Protein 2HGO (pdb70)

Radius of gyration: 7.81 Å; Cα contacts (8 Å, |Δi|>4): 44; chains: 1; bounding box: 22×11×13 Å

Solvent-accessible surface area: 2140 Å² total

Secondary structure (DSSP, 8-state):
---S-EEETTTEEE-SSS-EEE-S--

Foldseek 3Di:
DFDCWDDDPQFWIDRRPDDIGGDNDD

Sequence (26 aa):
TCVSCVNFGNGFCGDNCGNSWACSGCTCVSCVNFGNGFCGDNCGNSWACSGCTCVSCVNFGNGFCGDNCGNSWACSGCTCVSCVNFGNGFCGDNCGNSWACSGCTCVSCVNFGNGFCGDNCGNSWACSGCTCVSCVNFGNGFCGDNCGNSWACSGCTCVSCVNFGNGFCGDNCGNSWACSGCTCVSCVNFGNGFCGDNCGNSWACSGCTCVSCVNFGNGFCGDNCGNSWACSGCTCVSCVNFGNGFCGDNCGNSWACSGCTCVSCVNFGNGFCGDNCGNSWACSGCTCVSCVNFGNGFCGDNCGNSWACSGCTCVSCVNFGNGFCGDNCGNSWACSGCTCVSCVNFGNGFCGDNCGNSWACSGCTCVSCVNFGNGFCGDNCGNSWACSGCTCVSCVNFGNGFCGDNCGNSWACSGCTCVSCVNFGNGFCGDNCGNSWACSGCTCVSCVNFGNGFCGDNCGNSWACSGCTCVSCVNFGNGFCGDNCGNSWACSGCTCVSCVNFGNGFCGDNCGNSWACSGC

Organism: Corynespora cassiicola (NCBI:txid59586)

B-factor: mean 33.93, std 16.69, range [0.04, 75.35]

Structure (mmCIF, N/CA/C/O backbone):
data_2HGO
#
_entry.id   2HGO
#
_cell.length_a   1.000
_cell.length_b   1.000
_cell.length_c   1.000
_cell.angle_alpha   90.00
_cell.angle_beta   90.00
_cell.angle_gamma   90.00
#
_symmetry.space_group_name_H-M   'P 1'
#
loop_
_entity.id
_entity.type
_entity.pdbx_description
1 polymer CASSIICOLIN
2 non-polymer 1,5-anhydro-3-O-methyl-D-mannitol
#
loop_
_atom_site.group_PDB
_atom_site.id
_atom_site.type_symbol
_atom_site.label_atom_id
_atom_site.label_alt_id
_atom_site.label_comp_id
_atom_site.label_asym_id
_atom_site.label_entity_id
_atom_site.label_seq_id
_atom_site.pdbx_PDB_ins_code
_atom_site.Cartn_x
_atom_site.Cartn_y
_atom_site.Cartn_z
_atom_site.occupancy
_atom_site.B_iso_or_equiv
_atom_site.auth_seq_id
_atom_site.auth_comp_id
_atom_site.auth_asym_id
_atom_site.auth_atom_id
_atom_site.pdbx_PDB_model_num
ATOM 15 N N . THR A 1 2 ? 11.103 2.699 -3.179 1.00 1.10 2 THR A N 1
ATOM 16 C CA . THR A 1 2 ? 10.674 3.333 -1.937 1.00 11.01 2 THR A CA 1
ATOM 17 C C . THR A 1 2 ? 9.324 2.786 -1.487 1.00 13.04 2 THR A C 1
ATOM 18 O O . THR A 1 2 ? 8.517 2.343 -2.305 1.00 55.12 2 THR A O 1
ATOM 28 N N . CYS A 1 3 ? 9.082 2.822 -0.180 1.00 43.55 3 CYS A N 1
ATOM 29 C CA . CYS A 1 3 ? 7.829 2.332 0.379 1.00 12.11 3 CYS A CA 1
ATOM 30 C C . CYS A 1 3 ? 7.264 3.318 1.397 1.00 5.50 3 CYS A C 1
ATOM 31 O O . CYS A 1 3 ? 8.005 3.898 2.191 1.00 35.40 3 CYS A O 1
ATOM 38 N N . VAL A 1 4 ? 5.947 3.505 1.368 1.00 71.52 4 VAL A N 1
ATOM 39 C CA . VAL A 1 4 ? 5.284 4.422 2.287 1.00 43.15 4 VAL A CA 1
ATOM 40 C C . VAL A 1 4 ? 4.450 3.666 3.315 1.00 61.33 4 VAL A C 1
ATOM 41 O O . VAL A 1 4 ? 4.278 2.451 3.217 1.00 11.20 4 VAL A O 1
ATOM 54 N N . SER A 1 5 ? 3.932 4.394 4.299 1.00 22.13 5 SER A N 1
ATOM 55 C CA . SER A 1 5 ? 3.112 3.793 5.345 1.00 1.04 5 SER A CA 1
ATOM 56 C C . SER A 1 5 ? 1.916 3.060 4.748 1.00 4.05 5 SER A C 1
ATOM 57 O O . SER A 1 5 ? 1.785 1.844 4.893 1.00 75.12 5 SER A O 1
ATOM 65 N N . CYS A 1 6 ? 1.041 3.806 4.079 1.00 72.12 6 CYS A N 1
ATOM 66 C CA . CYS A 1 6 ? -0.145 3.223 3.464 1.00 40.01 6 CYS A CA 1
ATOM 67 C C . CYS A 1 6 ? -0.524 3.962 2.185 1.00 22.13 6 CYS A C 1
ATOM 68 O O . CYS A 1 6 ? -0.606 5.190 2.168 1.00 24.54 6 CYS A O 1
ATOM 75 N N . VAL A 1 7 ? -0.786 3.205 1.125 1.00 63.11 7 VAL A N 1
ATOM 76 C CA . VAL A 1 7 ? -1.192 3.789 -0.147 1.00 72.32 7 VAL A CA 1
ATOM 77 C C . VAL A 1 7 ? -2.606 3.340 -0.490 1.00 20.20 7 VAL A C 1
ATOM 78 O O . VAL A 1 7 ? -2.878 2.144 -0.583 1.00 71.32 7 VAL A O 1
ATOM 91 N N . ASN A 1 8 ? -3.509 4.298 -0.656 1.00 54.34 8 ASN A N 1
ATOM 92 C CA . ASN A 1 8 ? -4.900 3.986 -0.961 1.00 15.33 8 ASN A CA 1
ATOM 93 C C . ASN A 1 8 ? -5.091 3.642 -2.434 1.00 35.54 8 ASN A C 1
ATOM 94 O O . ASN A 1 8 ? -4.412 4.183 -3.308 1.00 13.14 8 ASN A O 1
ATOM 105 N N . PHE A 1 9 ? -6.028 2.736 -2.694 1.00 41.51 9 PHE A N 1
ATOM 106 C CA . PHE A 1 9 ? -6.334 2.302 -4.051 1.00 20.43 9 PHE A CA 1
ATOM 107 C C . PHE A 1 9 ? -7.837 2.095 -4.215 1.00 40.01 9 PHE A C 1
ATOM 108 O O . PHE A 1 9 ? -8.467 1.390 -3.422 1.00 4.35 9 PHE A O 1
ATOM 125 N N . GLY A 1 10 ? -8.405 2.714 -5.244 1.00 21.42 10 GLY A N 1
ATOM 126 C CA . GLY A 1 10 ? -9.829 2.588 -5.491 1.00 35.14 10 GLY A CA 1
ATOM 127 C C . GLY A 1 10 ? -10.671 3.114 -4.343 1.00 21.24 10 GLY A C 1
ATOM 128 O O . GLY A 1 10 ? -11.858 2.805 -4.247 1.00 44.03 10 GLY A O 1
ATOM 132 N N . ASN A 1 11 ? -10.058 3.913 -3.472 1.00 53.34 11 ASN A N 1
ATOM 133 C CA . ASN A 1 11 ? -10.763 4.480 -2.329 1.00 73.34 11 ASN A CA 1
ATOM 134 C C . ASN A 1 11 ? -11.387 3.381 -1.473 1.00 72.44 11 ASN A C 1
ATOM 135 O O . ASN A 1 11 ? -12.557 3.458 -1.100 1.00 3.44 11 ASN A O 1
ATOM 146 N N . GLY A 1 12 ? -10.597 2.357 -1.165 1.00 63.11 12 GLY A N 1
ATOM 147 C CA . GLY A 1 12 ? -11.094 1.258 -0.358 1.00 75.35 12 GLY A CA 1
ATOM 148 C C . GLY A 1 12 ? -9.996 0.310 0.089 1.00 11.33 12 GLY A C 1
ATOM 149 O O . GLY A 1 12 ? -10.029 -0.201 1.210 1.00 24.35 12 GLY A O 1
ATOM 153 N N . PHE A 1 13 ? -9.023 0.069 -0.784 1.00 22.42 13 PHE A N 1
ATOM 154 C CA . PHE A 1 13 ? -7.920 -0.830 -0.463 1.00 63.42 13 PHE A CA 1
ATOM 155 C C . PHE A 1 13 ? -6.635 -0.051 -0.203 1.00 60.14 13 PHE A C 1
ATOM 156 O O . PHE A 1 13 ? -6.469 1.068 -0.684 1.00 71.15 13 PHE A O 1
ATOM 173 N N . CYS A 1 14 ? -5.728 -0.651 0.559 1.00 1.11 14 CYS A N 1
ATOM 174 C CA . CYS A 1 14 ? -4.455 -0.015 0.876 1.00 11.43 14 CYS A CA 1
ATOM 175 C C . CYS A 1 14 ? -3.286 -0.882 0.429 1.00 41.34 14 CYS A C 1
ATOM 176 O O . CYS A 1 14 ? -3.439 -2.081 0.193 1.00 24.12 14 CYS A O 1
ATOM 183 N N . GLY A 1 15 ? -2.117 -0.263 0.321 1.00 1.15 15 GLY A N 1
ATOM 184 C CA . GLY A 1 15 ? -0.929 -0.983 -0.092 1.00 32.53 15 GLY A CA 1
ATOM 185 C C . GLY A 1 15 ? 0.296 -0.562 0.694 1.00 12.32 15 GLY A C 1
ATOM 186 O O . GLY A 1 15 ? 0.388 0.577 1.150 1.00 2.30 15 GLY A O 1
ATOM 190 N N . ASP A 1 16 ? 1.238 -1.483 0.851 1.00 34.12 16 ASP A N 1
ATOM 191 C CA . ASP A 1 16 ? 2.465 -1.203 1.585 1.00 2.15 16 ASP A CA 1
ATOM 192 C C . ASP A 1 16 ? 3.498 -0.524 0.686 1.00 64.55 16 ASP A C 1
ATOM 193 O O . ASP A 1 16 ? 4.537 -0.064 1.159 1.00 71.54 16 ASP A O 1
ATOM 202 N N . ASN A 1 17 ? 3.213 -0.481 -0.615 1.00 43.55 17 ASN A N 1
ATOM 203 C CA . ASN A 1 17 ? 4.122 0.121 -1.586 1.00 4.13 17 ASN A CA 1
ATOM 204 C C . ASN A 1 17 ? 5.307 -0.802 -1.865 1.00 62.53 17 ASN A C 1
ATOM 205 O O . ASN A 1 17 ? 6.236 -0.433 -2.584 1.00 44.02 17 ASN A O 1
ATOM 216 N N . CYS A 1 18 ? 5.270 -2.008 -1.294 1.00 52.05 18 CYS A N 1
ATOM 217 C CA . CYS A 1 18 ? 6.337 -2.980 -1.486 1.00 35.31 18 CYS A CA 1
ATOM 218 C C . CYS A 1 18 ? 5.805 -4.250 -2.154 1.00 31.24 18 CYS A C 1
ATOM 219 O O . CYS A 1 18 ? 6.576 -5.136 -2.521 1.00 3.20 18 CYS A O 1
ATOM 226 N N . GLY A 1 19 ? 4.483 -4.333 -2.310 1.00 43.51 19 GLY A N 1
ATOM 227 C CA . GLY A 1 19 ? 3.881 -5.497 -2.934 1.00 71.44 19 GLY A CA 1
ATOM 228 C C . GLY A 1 19 ? 2.746 -6.094 -2.117 1.00 45.43 19 GLY A C 1
ATOM 229 O O . GLY A 1 19 ? 2.286 -7.199 -2.405 1.00 1.12 19 GLY A O 1
ATOM 233 N N . ASN A 1 20 ? 2.289 -5.369 -1.095 1.00 43.52 20 ASN A N 1
ATOM 234 C CA . ASN A 1 20 ? 1.203 -5.850 -0.246 1.00 32.22 20 ASN A CA 1
ATOM 235 C C . ASN A 1 20 ? -0.079 -5.058 -0.484 1.00 14.03 20 ASN A C 1
ATOM 236 O O . ASN A 1 20 ? -0.041 -3.858 -0.753 1.00 42.52 20 ASN A O 1
ATOM 247 N N . SER A 1 21 ? -1.213 -5.742 -0.369 1.00 14.44 21 SER A N 1
ATOM 248 C CA . SER A 1 21 ? -2.514 -5.114 -0.557 1.00 72.12 21 SER A CA 1
ATOM 249 C C . SER A 1 21 ? -3.519 -5.662 0.450 1.00 40.53 21 SER A C 1
ATOM 250 O O . SER A 1 21 ? -3.527 -6.858 0.742 1.00 72.32 21 SER A O 1
ATOM 258 N N . TRP A 1 22 ? -4.350 -4.782 0.998 1.00 15.45 22 TRP A N 1
ATOM 259 C CA . TRP A 1 22 ? -5.336 -5.189 1.992 1.00 14.42 22 TRP A CA 1
ATOM 260 C C . TRP A 1 22 ? -6.451 -4.154 2.126 1.00 2.04 22 TRP A C 1
ATOM 261 O O . TRP A 1 22 ? -6.224 -2.959 1.943 1.00 31.41 22 TRP A O 1
ATOM 282 N N . ALA A 1 23 ? -7.651 -4.620 2.462 1.00 73.42 23 ALA A N 1
ATOM 283 C CA . ALA A 1 23 ? -8.791 -3.727 2.636 1.00 64.34 23 ALA A CA 1
ATOM 284 C C . ALA A 1 23 ? -8.541 -2.768 3.794 1.00 65.51 23 ALA A C 1
ATOM 285 O O . ALA A 1 23 ? -8.148 -3.188 4.882 1.00 61.31 23 ALA A O 1
ATOM 292 N N . CYS A 1 24 ? -8.751 -1.478 3.554 1.00 53.12 24 CYS A N 1
ATOM 293 C CA . CYS A 1 24 ? -8.524 -0.473 4.585 1.00 53.01 24 CYS A CA 1
ATOM 294 C C . CYS A 1 24 ? -9.597 0.610 4.570 1.00 11.40 24 CYS A C 1
ATOM 295 O O . CYS A 1 24 ? -10.346 0.752 3.603 1.00 34.11 24 CYS A O 1
ATOM 302 N N . SER A 1 25 ? -9.642 1.385 5.647 1.00 44.24 25 SER A N 1
ATOM 303 C CA . SER A 1 25 ? -10.595 2.479 5.770 1.00 0.04 25 SER A CA 1
ATOM 304 C C . SER A 1 25 ? -9.886 3.822 5.595 1.00 23.23 25 SER A C 1
ATOM 305 O O . SER A 1 25 ? -10.518 4.833 5.287 1.00 34.32 25 SER A O 1
ATOM 313 N N . GLY A 1 26 ? -8.567 3.821 5.792 1.00 21.21 26 GLY A N 1
ATOM 314 C CA . GLY A 1 26 ? -7.789 5.038 5.649 1.00 2.40 26 GLY A CA 1
ATOM 315 C C . GLY A 1 26 ? -6.768 5.208 6.759 1.00 33.23 26 GLY A C 1
ATOM 316 O O . GLY A 1 26 ? -7.098 5.691 7.843 1.00 11.53 26 GLY A O 1
ATOM 320 N N . CYS A 1 27 ? -5.524 4.814 6.491 1.00 43.13 27 CYS A N 1
ATOM 321 C CA . CYS A 1 27 ? -4.454 4.930 7.480 1.00 54.33 27 CYS A CA 1
ATOM 322 C C . CYS A 1 27 ? -4.330 6.365 7.983 1.00 12.53 27 CYS A C 1
ATOM 323 O O . CYS A 1 27 ? -3.764 6.560 9.079 1.00 24.32 27 CYS A O 1
ATOM 370 N N . THR A 1 2 ? 11.252 2.642 -3.130 1.00 53.23 2 THR A N 2
ATOM 371 C CA . THR A 1 2 ? 10.834 3.226 -1.860 1.00 25.51 2 THR A CA 2
ATOM 372 C C . THR A 1 2 ? 9.464 2.698 -1.447 1.00 61.12 2 THR A C 2
ATOM 373 O O . THR A 1 2 ? 8.712 2.182 -2.272 1.00 4.04 2 THR A O 2
ATOM 383 N N . CYS A 1 3 ? 9.147 2.834 -0.163 1.00 12.42 3 CYS A N 2
ATOM 384 C CA . CYS A 1 3 ? 7.866 2.371 0.360 1.00 23.21 3 CYS A CA 2
ATOM 385 C C . CYS A 1 3 ? 7.300 3.364 1.372 1.00 0.53 3 CYS A C 2
ATOM 386 O O . CYS A 1 3 ? 8.044 3.982 2.133 1.00 24.30 3 CYS A O 2
ATOM 393 N N . VAL A 1 4 ? 5.978 3.510 1.373 1.00 61.44 4 VAL A N 2
ATOM 394 C CA . VAL A 1 4 ? 5.311 4.427 2.291 1.00 20.22 4 VAL A CA 2
ATOM 395 C C . VAL A 1 4 ? 4.475 3.669 3.316 1.00 34.24 4 VAL A C 2
ATOM 396 O O . VAL A 1 4 ? 4.305 2.454 3.218 1.00 73.14 4 VAL A O 2
ATOM 409 N N . SER A 1 5 ? 3.952 4.396 4.299 1.00 35.20 5 SER A N 2
ATOM 410 C CA . SER A 1 5 ? 3.131 3.795 5.343 1.00 24.10 5 SER A CA 2
ATOM 411 C C . SER A 1 5 ? 1.936 3.059 4.741 1.00 41.12 5 SER A C 2
ATOM 412 O O . SER A 1 5 ? 1.808 1.843 4.888 1.00 63.25 5 SER A O 2
ATOM 420 N N . CYS A 1 6 ? 1.065 3.803 4.068 1.00 34.40 6 CYS A N 2
ATOM 421 C CA . CYS A 1 6 ? -0.117 3.218 3.448 1.00 42.41 6 CYS A CA 2
ATOM 422 C C . CYS A 1 6 ? -0.490 3.955 2.166 1.00 13.05 6 CYS A C 2
ATOM 423 O O . CYS A 1 6 ? -0.526 5.185 2.133 1.00 72.33 6 CYS A O 2
ATOM 430 N N . VAL A 1 7 ? -0.799 3.196 1.121 1.00 23.11 7 VAL A N 2
ATOM 431 C CA . VAL A 1 7 ? -1.205 3.778 -0.152 1.00 15.43 7 VAL A CA 2
ATOM 432 C C . VAL A 1 7 ? -2.619 3.327 -0.494 1.00 54.41 7 VAL A C 2
ATOM 433 O O . VAL A 1 7 ? -2.890 2.131 -0.587 1.00 11.30 7 VAL A O 2
ATOM 446 N N . ASN A 1 8 ? -3.522 4.285 -0.662 1.00 43.41 8 ASN A N 2
ATOM 447 C CA . ASN A 1 8 ? -4.912 3.972 -0.969 1.00 41.43 8 ASN A CA 2
ATOM 448 C C . ASN A 1 8 ? -5.101 3.619 -2.440 1.00 23.11 8 ASN A C 2
ATOM 449 O O . ASN A 1 8 ? -4.414 4.145 -3.315 1.00 32.41 8 ASN A O 2
ATOM 460 N N . PHE A 1 9 ? -6.048 2.721 -2.696 1.00 11.32 9 PHE A N 2
ATOM 461 C CA . PHE A 1 9 ? -6.354 2.281 -4.050 1.00 14.10 9 PHE A CA 2
ATOM 462 C C . PHE A 1 9 ? -7.857 2.080 -4.215 1.00 32.13 9 PHE A C 2
ATOM 463 O O . PHE A 1 9 ? -8.490 1.375 -3.424 1.00 51.25 9 PHE A O 2
ATOM 480 N N . GLY A 1 10 ? -8.423 2.704 -5.242 1.00 71.13 10 GLY A N 2
ATOM 481 C CA . GLY A 1 10 ? -9.847 2.585 -5.490 1.00 11.23 10 GLY A CA 2
ATOM 482 C C . GLY A 1 10 ? -10.687 3.110 -4.340 1.00 44.34 10 GLY A C 2
ATOM 483 O O . GLY A 1 10 ? -11.875 2.804 -4.243 1.00 73.22 10 GLY A O 2
ATOM 487 N N . ASN A 1 11 ? -10.070 3.904 -3.467 1.00 33.12 11 ASN A N 2
ATOM 488 C CA . ASN A 1 11 ? -10.773 4.471 -2.321 1.00 55.05 11 ASN A CA 2
ATOM 489 C C . ASN A 1 11 ? -11.397 3.371 -1.466 1.00 42.12 11 ASN A C 2
ATOM 490 O O . ASN A 1 11 ? -12.567 3.451 -1.089 1.00 14.22 11 ASN A O 2
ATOM 501 N N . GLY A 1 12 ? -10.611 2.343 -1.165 1.00 12.21 12 GLY A N 2
ATOM 502 C CA . GLY A 1 12 ? -11.107 1.244 -0.358 1.00 2.11 12 GLY A CA 2
ATOM 503 C C . GLY A 1 12 ? -10.010 0.299 0.091 1.00 61.54 12 GLY A C 2
ATOM 504 O O . GLY A 1 12 ? -10.043 -0.210 1.212 1.00 33.42 12 GLY A O 2
ATOM 508 N N . PHE A 1 13 ? -9.037 0.055 -0.783 1.00 23.51 13 PHE A N 2
ATOM 509 C CA . PHE A 1 13 ? -7.934 -0.842 -0.459 1.00 40.01 13 PHE A CA 2
ATOM 510 C C . PHE A 1 13 ? -6.650 -0.062 -0.202 1.00 32.54 13 PHE A C 2
ATOM 511 O O . PHE A 1 13 ? -6.485 1.056 -0.686 1.00 55.42 13 PHE A O 2
ATOM 528 N N . CYS A 1 14 ? -5.741 -0.660 0.560 1.00 4.13 14 CYS A N 2
ATOM 529 C CA . CYS A 1 14 ? -4.469 -0.022 0.876 1.00 3.10 14 CYS A CA 2
ATOM 530 C C . CYS A 1 14 ? -3.299 -0.889 0.429 1.00 3.21 14 CYS A C 2
ATOM 531 O O . CYS A 1 14 ? -3.452 -2.088 0.190 1.00 55.42 14 CYS A O 2
ATOM 538 N N . GLY A 1 15 ? -2.129 -0.271 0.326 1.00 51.11 15 GLY A N 2
ATOM 539 C CA . GLY A 1 15 ? -0.941 -0.989 -0.085 1.00 20.42 15 GLY A CA 2
ATOM 540 C C . GLY A 1 15 ? 0.283 -0.560 0.696 1.00 41.42 15 GLY A C 2
ATOM 541 O O . GLY A 1 15 ? 0.374 0.583 1.145 1.00 1.14 15 GLY A O 2
ATOM 545 N N . ASP A 1 16 ? 1.228 -1.477 0.860 1.00 74.22 16 ASP A N 2
ATOM 546 C CA . ASP A 1 16 ? 2.454 -1.188 1.590 1.00 13.24 16 ASP A CA 2
ATOM 547 C C . ASP A 1 16 ? 3.478 -0.498 0.691 1.00 32.25 16 ASP A C 2
ATOM 548 O O . ASP A 1 16 ? 4.516 -0.032 1.161 1.00 14.03 16 ASP A O 2
ATOM 557 N N . ASN A 1 17 ? 3.187 -0.451 -0.609 1.00 74.24 17 ASN A N 2
ATOM 558 C CA . ASN A 1 17 ? 4.086 0.163 -1.581 1.00 71.33 17 ASN A CA 2
ATOM 559 C C . ASN A 1 17 ? 5.270 -0.756 -1.884 1.00 25.43 17 ASN A C 2
ATOM 560 O O . ASN A 1 17 ? 6.183 -0.381 -2.617 1.00 21.32 17 ASN A O 2
ATOM 571 N N . CYS A 1 18 ? 5.246 -1.964 -1.318 1.00 53.52 18 CYS A N 2
ATOM 572 C CA . CYS A 1 18 ? 6.313 -2.931 -1.533 1.00 60.22 18 CYS A CA 2
ATOM 573 C C . CYS A 1 18 ? 5.776 -4.196 -2.205 1.00 53.44 18 CYS A C 2
ATOM 574 O O . CYS A 1 18 ? 6.547 -5.069 -2.605 1.00 22.23 18 CYS A O 2
ATOM 581 N N . GLY A 1 19 ? 4.452 -4.289 -2.332 1.00 4.30 19 GLY A N 2
ATOM 582 C CA . GLY A 1 19 ? 3.846 -5.450 -2.958 1.00 14.41 19 GLY A CA 2
ATOM 583 C C . GLY A 1 19 ? 2.709 -6.047 -2.143 1.00 44.44 19 GLY A C 2
ATOM 584 O O . GLY A 1 19 ? 2.215 -7.128 -2.463 1.00 64.13 19 GLY A O 2
ATOM 588 N N . ASN A 1 20 ? 2.290 -5.350 -1.087 1.00 11.22 20 ASN A N 2
ATOM 589 C CA . ASN A 1 20 ? 1.205 -5.835 -0.237 1.00 24.23 20 ASN A CA 2
ATOM 590 C C . ASN A 1 20 ? -0.078 -5.046 -0.472 1.00 63.44 20 ASN A C 2
ATOM 591 O O . ASN A 1 20 ? -0.044 -3.847 -0.746 1.00 12.02 20 ASN A O 2
ATOM 602 N N . SER A 1 21 ? -1.211 -5.732 -0.354 1.00 24.44 21 SER A N 2
ATOM 603 C CA . SER A 1 21 ? -2.515 -5.108 -0.541 1.00 54.21 21 SER A CA 2
ATOM 604 C C . SER A 1 21 ? -3.515 -5.657 0.469 1.00 64.42 21 SER A C 2
ATOM 605 O O . SER A 1 21 ? -3.513 -6.852 0.771 1.00 21.33 21 SER A O 2
ATOM 613 N N . TRP A 1 22 ? -4.357 -4.781 1.008 1.00 42.14 22 TRP A N 2
ATOM 614 C CA . TRP A 1 22 ? -5.342 -5.190 2.003 1.00 35.11 22 TRP A CA 2
ATOM 615 C C . TRP A 1 22 ? -6.459 -4.157 2.136 1.00 33.10 22 TRP A C 2
ATOM 616 O O . TRP A 1 22 ? -6.236 -2.962 1.953 1.00 14.30 22 TRP A O 2
ATOM 637 N N . ALA A 1 23 ? -7.658 -4.626 2.472 1.00 40.02 23 ALA A N 2
ATOM 638 C CA . ALA A 1 23 ? -8.800 -3.736 2.646 1.00 23.14 23 ALA A CA 2
ATOM 639 C C . ALA A 1 23 ? -8.551 -2.774 3.801 1.00 40.23 23 ALA A C 2
ATOM 640 O O . ALA A 1 23 ? -8.159 -3.191 4.891 1.00 65.51 23 ALA A O 2
ATOM 647 N N . CYS A 1 24 ? -8.761 -1.485 3.558 1.00 64.21 24 CYS A N 2
ATOM 648 C CA . CYS A 1 24 ? -8.534 -0.477 4.588 1.00 61.44 24 CYS A CA 2
ATOM 649 C C . CYS A 1 24 ? -9.607 0.606 4.571 1.00 34.33 24 CYS A C 2
ATOM 650 O O . CYS A 1 24 ? -10.355 0.745 3.602 1.00 41.03 24 CYS A O 2
ATOM 657 N N . SER A 1 25 ? -9.653 1.382 5.646 1.00 3.20 25 SER A N 2
ATOM 658 C CA . SER A 1 25 ? -10.605 2.478 5.767 1.00 51.03 25 SER A CA 2
ATOM 659 C C . SER A 1 25 ? -9.895 3.820 5.591 1.00 31.20 25 SER A C 2
ATOM 660 O O . SER A 1 25 ? -10.527 4.834 5.296 1.00 32.43 25 SER A O 2
ATOM 668 N N . GLY A 1 26 ? -8.574 3.814 5.771 1.00 62.31 26 GLY A N 2
ATOM 669 C CA . GLY A 1 26 ? -7.794 5.030 5.627 1.00 44.12 26 GLY A CA 2
ATOM 670 C C . GLY A 1 26 ? -6.771 5.199 6.735 1.00 51.05 26 GLY A C 2
ATOM 671 O O . GLY A 1 26 ? -7.096 5.685 7.818 1.00 63.42 26 GLY A O 2
ATOM 675 N N . CYS A 1 27 ? -5.529 4.799 6.464 1.00 54.23 27 CYS A N 2
ATOM 676 C CA . CYS A 1 27 ? -4.455 4.914 7.450 1.00 55.33 27 CYS A CA 2
ATOM 677 C C . CYS A 1 27 ? -4.331 6.348 7.957 1.00 41.14 27 CYS A C 2
ATOM 678 O O . CYS A 1 27 ? -4.972 7.242 7.365 1.00 33.40 27 CYS A O 2
ATOM 725 N N . THR A 1 2 ? 11.183 2.767 -2.994 1.00 3.01 2 THR A N 3
ATOM 726 C CA . THR A 1 2 ? 10.730 3.464 -1.797 1.00 41.33 2 THR A CA 3
ATOM 727 C C . THR A 1 2 ? 9.326 3.016 -1.405 1.00 51.33 2 THR A C 3
ATOM 728 O O . THR A 1 2 ? 8.432 2.934 -2.247 1.00 3.50 2 THR A O 3
ATOM 738 N N . CYS A 1 3 ? 9.140 2.726 -0.120 1.00 33.22 3 CYS A N 3
ATOM 739 C CA . CYS A 1 3 ? 7.843 2.287 0.383 1.00 73.44 3 CYS A CA 3
ATOM 740 C C . CYS A 1 3 ? 7.275 3.295 1.377 1.00 22.34 3 CYS A C 3
ATOM 741 O O . CYS A 1 3 ? 8.016 3.915 2.139 1.00 14.34 3 CYS A O 3
ATOM 748 N N . VAL A 1 4 ? 5.955 3.457 1.362 1.00 5.35 4 VAL A N 3
ATOM 749 C CA . VAL A 1 4 ? 5.287 4.391 2.261 1.00 72.51 4 VAL A CA 3
ATOM 750 C C . VAL A 1 4 ? 4.448 3.653 3.300 1.00 41.32 4 VAL A C 3
ATOM 751 O O . VAL A 1 4 ? 4.277 2.436 3.224 1.00 12.22 4 VAL A O 3
ATOM 764 N N . SER A 1 5 ? 3.926 4.400 4.267 1.00 1.02 5 SER A N 3
ATOM 765 C CA . SER A 1 5 ? 3.102 3.819 5.322 1.00 53.24 5 SER A CA 3
ATOM 766 C C . SER A 1 5 ? 1.903 3.080 4.735 1.00 41.31 5 SER A C 3
ATOM 767 O O . SER A 1 5 ? 1.768 1.868 4.901 1.00 74.35 5 SER A O 3
ATOM 775 N N . CYS A 1 6 ? 1.035 3.816 4.049 1.00 41.31 6 CYS A N 3
ATOM 776 C CA . CYS A 1 6 ? -0.152 3.227 3.441 1.00 41.34 6 CYS A CA 3
ATOM 777 C C . CYS A 1 6 ? -0.545 3.967 2.167 1.00 32.23 6 CYS A C 3
ATOM 778 O O . CYS A 1 6 ? -0.649 5.194 2.157 1.00 11.01 6 CYS A O 3
ATOM 785 N N . VAL A 1 7 ? -0.791 3.213 1.101 1.00 42.51 7 VAL A N 3
ATOM 786 C CA . VAL A 1 7 ? -1.207 3.799 -0.167 1.00 43.03 7 VAL A CA 3
ATOM 787 C C . VAL A 1 7 ? -2.617 3.340 -0.508 1.00 2.31 7 VAL A C 3
ATOM 788 O O . VAL A 1 7 ? -2.880 2.142 -0.608 1.00 24.53 7 VAL A O 3
ATOM 801 N N . ASN A 1 8 ? -3.528 4.292 -0.668 1.00 20.33 8 ASN A N 3
ATOM 802 C CA . ASN A 1 8 ? -4.917 3.971 -0.974 1.00 3.41 8 ASN A CA 3
ATOM 803 C C . ASN A 1 8 ? -5.106 3.629 -2.448 1.00 41.43 8 ASN A C 3
ATOM 804 O O . ASN A 1 8 ? -4.433 4.176 -3.320 1.00 23.41 8 ASN A O 3
ATOM 815 N N . PHE A 1 9 ? -6.036 2.717 -2.708 1.00 74.44 9 PHE A N 3
ATOM 816 C CA . PHE A 1 9 ? -6.341 2.284 -4.066 1.00 73.24 9 PHE A CA 3
ATOM 817 C C . PHE A 1 9 ? -7.842 2.069 -4.229 1.00 43.23 9 PHE A C 3
ATOM 818 O O . PHE A 1 9 ? -8.468 1.362 -3.435 1.00 52.01 9 PHE A O 3
ATOM 835 N N . GLY A 1 10 ? -8.414 2.682 -5.259 1.00 64.24 10 GLY A N 3
ATOM 836 C CA . GLY A 1 10 ? -9.837 2.549 -5.506 1.00 24.33 10 GLY A CA 3
ATOM 837 C C . GLY A 1 10 ? -10.682 3.088 -4.366 1.00 51.41 10 GLY A C 3
ATOM 838 O O . GLY A 1 10 ? -11.871 2.786 -4.272 1.00 74.32 10 GLY A O 3
ATOM 842 N N . ASN A 1 11 ? -10.068 3.888 -3.497 1.00 14.21 11 ASN A N 3
ATOM 843 C CA . ASN A 1 11 ? -10.775 4.468 -2.360 1.00 71.32 11 ASN A CA 3
ATOM 844 C C . ASN A 1 11 ? -11.391 3.376 -1.490 1.00 61.34 11 ASN A C 3
ATOM 845 O O . ASN A 1 11 ? -12.570 3.439 -1.139 1.00 52.31 11 ASN A O 3
ATOM 856 N N . GLY A 1 12 ? -10.587 2.375 -1.147 1.00 12.12 12 GLY A N 3
ATOM 857 C CA . GLY A 1 12 ? -11.078 1.285 -0.322 1.00 42.15 12 GLY A CA 3
ATOM 858 C C . GLY A 1 12 ? -9.979 0.333 0.113 1.00 60.51 12 GLY A C 3
ATOM 859 O O . GLY A 1 12 ? -10.012 -0.191 1.228 1.00 71.53 12 GLY A O 3
ATOM 863 N N . PHE A 1 13 ? -9.008 0.099 -0.764 1.00 75.52 13 PHE A N 3
ATOM 864 C CA . PHE A 1 13 ? -7.906 -0.806 -0.454 1.00 33.12 13 PHE A CA 3
ATOM 865 C C . PHE A 1 13 ? -6.620 -0.032 -0.187 1.00 71.42 13 PHE A C 3
ATOM 866 O O . PHE A 1 13 ? -6.452 1.092 -0.656 1.00 21.51 13 PHE A O 3
ATOM 883 N N . CYS A 1 14 ? -5.712 -0.643 0.566 1.00 55.32 14 CYS A N 3
ATOM 884 C CA . CYS A 1 14 ? -4.437 -0.014 0.890 1.00 32.14 14 CYS A CA 3
ATOM 885 C C . CYS A 1 14 ? -3.270 -0.879 0.433 1.00 53.03 14 CYS A C 3
ATOM 886 O O . CYS A 1 14 ? -3.422 -2.082 0.209 1.00 42.01 14 CYS A O 3
ATOM 893 N N . GLY A 1 15 ? -2.105 -0.257 0.304 1.00 45.22 15 GLY A N 3
ATOM 894 C CA . GLY A 1 15 ? -0.920 -0.975 -0.119 1.00 4.01 15 GLY A CA 3
ATOM 895 C C . GLY A 1 15 ? 0.309 -0.558 0.663 1.00 61.12 15 GLY A C 3
ATOM 896 O O . GLY A 1 15 ? 0.411 0.584 1.111 1.00 71.13 15 GLY A O 3
ATOM 900 N N . ASP A 1 16 ? 1.244 -1.484 0.826 1.00 40.41 16 ASP A N 3
ATOM 901 C CA . ASP A 1 16 ? 2.474 -1.210 1.558 1.00 25.53 16 ASP A CA 3
ATOM 902 C C . ASP A 1 16 ? 3.508 -0.536 0.657 1.00 33.15 16 ASP A C 3
ATOM 903 O O . ASP A 1 16 ? 4.550 -0.079 1.128 1.00 51.41 16 ASP A O 3
ATOM 912 N N . ASN A 1 17 ? 3.221 -0.495 -0.645 1.00 72.14 17 ASN A N 3
ATOM 913 C CA . ASN A 1 17 ? 4.132 0.101 -1.617 1.00 14.23 17 ASN A CA 3
ATOM 914 C C . ASN A 1 17 ? 5.308 -0.832 -1.904 1.00 60.33 17 ASN A C 3
ATOM 915 O O . ASN A 1 17 ? 6.231 -0.474 -2.634 1.00 5.10 17 ASN A O 3
ATOM 926 N N . CYS A 1 18 ? 5.268 -2.034 -1.326 1.00 22.31 18 CYS A N 3
ATOM 927 C CA . CYS A 1 18 ? 6.326 -3.014 -1.522 1.00 22.22 18 CYS A CA 3
ATOM 928 C C . CYS A 1 18 ? 5.782 -4.275 -2.198 1.00 40.21 18 CYS A C 3
ATOM 929 O O . CYS A 1 18 ? 6.547 -5.158 -2.586 1.00 11.22 18 CYS A O 3
ATOM 936 N N . GLY A 1 19 ? 4.458 -4.353 -2.335 1.00 5.44 19 GLY A N 3
ATOM 937 C CA . GLY A 1 19 ? 3.844 -5.509 -2.964 1.00 64.24 19 GLY A CA 3
ATOM 938 C C . GLY A 1 19 ? 2.710 -6.103 -2.142 1.00 13.55 19 GLY A C 3
ATOM 939 O O . GLY A 1 19 ? 2.240 -7.202 -2.436 1.00 24.15 19 GLY A O 3
ATOM 943 N N . ASN A 1 20 ? 2.268 -5.383 -1.112 1.00 0.31 20 ASN A N 3
ATOM 944 C CA . ASN A 1 20 ? 1.185 -5.862 -0.258 1.00 13.22 20 ASN A CA 3
ATOM 945 C C . ASN A 1 20 ? -0.096 -5.067 -0.489 1.00 11.33 20 ASN A C 3
ATOM 946 O O . ASN A 1 20 ? -0.057 -3.869 -0.765 1.00 14.50 20 ASN A O 3
ATOM 957 N N . SER A 1 21 ? -1.230 -5.747 -0.364 1.00 13.33 21 SER A N 3
ATOM 958 C CA . SER A 1 21 ? -2.531 -5.114 -0.547 1.00 25.24 21 SER A CA 3
ATOM 959 C C . SER A 1 21 ? -3.531 -5.655 0.471 1.00 15.52 21 SER A C 3
ATOM 960 O O . SER A 1 21 ? -3.537 -6.849 0.772 1.00 0.21 21 SER A O 3
ATOM 968 N N . TRP A 1 22 ? -4.359 -4.770 1.015 1.00 60.33 22 TRP A N 3
ATOM 969 C CA . TRP A 1 22 ? -5.343 -5.170 2.016 1.00 73.13 22 TRP A CA 3
ATOM 970 C C . TRP A 1 22 ? -6.457 -4.137 2.146 1.00 35.33 22 TRP A C 3
ATOM 971 O O . TRP A 1 22 ? -6.234 -2.943 1.951 1.00 73.14 22 TRP A O 3
ATOM 992 N N . ALA A 1 23 ? -7.655 -4.602 2.491 1.00 52.31 23 ALA A N 3
ATOM 993 C CA . ALA A 1 23 ? -8.797 -3.710 2.664 1.00 12.14 23 ALA A CA 3
ATOM 994 C C . ALA A 1 23 ? -8.548 -2.753 3.824 1.00 74.23 23 ALA A C 3
ATOM 995 O O . ALA A 1 23 ? -8.165 -3.176 4.914 1.00 2.13 23 ALA A O 3
ATOM 1002 N N . CYS A 1 24 ? -8.750 -1.462 3.583 1.00 0.44 24 CYS A N 3
ATOM 1003 C CA . CYS A 1 24 ? -8.523 -0.459 4.616 1.00 5.25 24 CYS A CA 3
ATOM 1004 C C . CYS A 1 24 ? -9.591 0.630 4.595 1.00 24.24 24 CYS A C 3
ATOM 1005 O O . CYS A 1 24 ? -10.332 0.775 3.624 1.00 53.01 24 CYS A O 3
ATOM 1012 N N . SER A 1 25 ? -9.639 1.405 5.672 1.00 55.54 25 SER A N 3
ATOM 1013 C CA . SER A 1 25 ? -10.587 2.504 5.789 1.00 3.25 25 SER A CA 3
ATOM 1014 C C . SER A 1 25 ? -9.845 3.836 5.903 1.00 51.51 25 SER A C 3
ATOM 1015 O O . SER A 1 25 ? -10.419 4.844 6.314 1.00 14.40 25 SER A O 3
ATOM 1023 N N . GLY A 1 26 ? -8.564 3.830 5.532 1.00 42.52 26 GLY A N 3
ATOM 1024 C CA . GLY A 1 26 ? -7.762 5.037 5.599 1.00 13.51 26 GLY A CA 3
ATOM 1025 C C . GLY A 1 26 ? -6.808 5.039 6.780 1.00 4.34 26 GLY A C 3
ATOM 1026 O O . GLY A 1 26 ? -7.199 5.369 7.899 1.00 22.41 26 GLY A O 3
ATOM 1030 N N . CYS A 1 27 ? -5.551 4.671 6.532 1.00 71.11 27 CYS A N 3
ATOM 1031 C CA . CYS A 1 27 ? -4.541 4.635 7.588 1.00 42.12 27 CYS A CA 3
ATOM 1032 C C . CYS A 1 27 ? -4.447 5.983 8.297 1.00 33.23 27 CYS A C 3
ATOM 1033 O O . CYS A 1 27 ? -4.460 7.020 7.602 1.00 32.12 27 CYS A O 3
ATOM 1080 N N . THR A 1 2 ? 10.960 2.893 -3.248 1.00 33.54 2 THR A N 4
ATOM 1081 C CA . THR A 1 2 ? 10.653 3.357 -1.900 1.00 1.51 2 THR A CA 4
ATOM 1082 C C . THR A 1 2 ? 9.363 2.725 -1.389 1.00 12.31 2 THR A C 4
ATOM 1083 O O . THR A 1 2 ? 8.559 2.212 -2.168 1.00 55.44 2 THR A O 4
ATOM 1093 N N . CYS A 1 3 ? 9.170 2.766 -0.075 1.00 14.25 3 CYS A N 4
ATOM 1094 C CA . CYS A 1 3 ? 7.976 2.199 0.541 1.00 62.24 3 CYS A CA 4
ATOM 1095 C C . CYS A 1 3 ? 7.355 3.179 1.533 1.00 0.35 3 CYS A C 4
ATOM 1096 O O . CYS A 1 3 ? 8.035 3.689 2.423 1.00 45.24 3 CYS A O 4
ATOM 1103 N N . VAL A 1 4 ? 6.062 3.440 1.370 1.00 51.12 4 VAL A N 4
ATOM 1104 C CA . VAL A 1 4 ? 5.351 4.362 2.249 1.00 52.53 4 VAL A CA 4
ATOM 1105 C C . VAL A 1 4 ? 4.522 3.612 3.287 1.00 11.02 4 VAL A C 4
ATOM 1106 O O . VAL A 1 4 ? 4.391 2.389 3.226 1.00 42.12 4 VAL A O 4
ATOM 1119 N N . SER A 1 5 ? 3.964 4.354 4.237 1.00 73.15 5 SER A N 4
ATOM 1120 C CA . SER A 1 5 ? 3.145 3.763 5.289 1.00 63.12 5 SER A CA 4
ATOM 1121 C C . SER A 1 5 ? 1.930 3.052 4.703 1.00 62.42 5 SER A C 4
ATOM 1122 O O . SER A 1 5 ? 1.772 1.841 4.861 1.00 23.35 5 SER A O 4
ATOM 1130 N N . CYS A 1 6 ? 1.072 3.810 4.028 1.00 61.33 6 CYS A N 4
ATOM 1131 C CA . CYS A 1 6 ? -0.130 3.249 3.422 1.00 11.43 6 CYS A CA 4
ATOM 1132 C C . CYS A 1 6 ? -0.525 4.013 2.163 1.00 41.33 6 CYS A C 4
ATOM 1133 O O . CYS A 1 6 ? -0.562 5.243 2.158 1.00 41.11 6 CYS A O 4
ATOM 1140 N N . VAL A 1 7 ? -0.847 3.276 1.107 1.00 31.20 7 VAL A N 4
ATOM 1141 C CA . VAL A 1 7 ? -1.274 3.884 -0.147 1.00 5.31 7 VAL A CA 4
ATOM 1142 C C . VAL A 1 7 ? -2.679 3.412 -0.497 1.00 40.04 7 VAL A C 4
ATOM 1143 O O . VAL A 1 7 ? -2.926 2.215 -0.624 1.00 3.05 7 VAL A O 4
ATOM 1156 N N . ASN A 1 8 ? -3.603 4.355 -0.633 1.00 74.42 8 ASN A N 4
ATOM 1157 C CA . ASN A 1 8 ? -4.987 4.020 -0.945 1.00 21.42 8 ASN A CA 4
ATOM 1158 C C . ASN A 1 8 ? -5.167 3.678 -2.419 1.00 74.44 8 ASN A C 4
ATOM 1159 O O . ASN A 1 8 ? -4.499 4.238 -3.288 1.00 21.21 8 ASN A O 4
ATOM 1170 N N . PHE A 1 9 ? -6.082 2.752 -2.685 1.00 22.43 9 PHE A N 4
ATOM 1171 C CA . PHE A 1 9 ? -6.376 2.317 -4.043 1.00 14.11 9 PHE A CA 4
ATOM 1172 C C . PHE A 1 9 ? -7.874 2.096 -4.215 1.00 23.35 9 PHE A C 4
ATOM 1173 O O . PHE A 1 9 ? -8.503 1.391 -3.421 1.00 33.20 9 PHE A O 4
ATOM 1190 N N . GLY A 1 10 ? -8.442 2.703 -5.251 1.00 53.24 10 GLY A N 4
ATOM 1191 C CA . GLY A 1 10 ? -9.864 2.564 -5.505 1.00 62.22 10 GLY A CA 4
ATOM 1192 C C . GLY A 1 10 ? -10.715 3.097 -4.367 1.00 74.14 10 GLY A C 4
ATOM 1193 O O . GLY A 1 10 ? -11.903 2.789 -4.276 1.00 0.24 10 GLY A O 4
ATOM 1197 N N . ASN A 1 11 ? -10.107 3.900 -3.496 1.00 2.20 11 ASN A N 4
ATOM 1198 C CA . ASN A 1 11 ? -10.821 4.476 -2.361 1.00 41.42 11 ASN A CA 4
ATOM 1199 C C . ASN A 1 11 ? -11.429 3.381 -1.489 1.00 60.45 11 ASN A C 4
ATOM 1200 O O . ASN A 1 11 ? -12.608 3.433 -1.141 1.00 20.23 11 ASN A O 4
ATOM 1211 N N . GLY A 1 12 ? -10.616 2.387 -1.141 1.00 41.34 12 GLY A N 4
ATOM 1212 C CA . GLY A 1 12 ? -11.099 1.296 -0.314 1.00 1.14 12 GLY A CA 4
ATOM 1213 C C . GLY A 1 12 ? -9.996 0.353 0.127 1.00 65.22 12 GLY A C 4
ATOM 1214 O O . GLY A 1 12 ? -10.029 -0.167 1.244 1.00 21.34 12 GLY A O 4
ATOM 1218 N N . PHE A 1 13 ? -9.019 0.123 -0.746 1.00 11.10 13 PHE A N 4
ATOM 1219 C CA . PHE A 1 13 ? -7.913 -0.773 -0.426 1.00 23.23 13 PHE A CA 4
ATOM 1220 C C . PHE A 1 13 ? -6.632 0.008 -0.157 1.00 2.00 13 PHE A C 4
ATOM 1221 O O . PHE A 1 13 ? -6.466 1.130 -0.629 1.00 52.14 13 PHE A O 4
ATOM 1238 N N . CYS A 1 14 ? -5.725 -0.597 0.603 1.00 1.30 14 CYS A N 4
ATOM 1239 C CA . CYS A 1 14 ? -4.453 0.037 0.929 1.00 53.05 14 CYS A CA 4
ATOM 1240 C C . CYS A 1 14 ? -3.284 -0.813 0.452 1.00 60.22 14 CYS A C 4
ATOM 1241 O O . CYS A 1 14 ? -3.419 -2.022 0.252 1.00 33.21 14 CYS A O 4
ATOM 1248 N N . GLY A 1 15 ? -2.137 -0.171 0.277 1.00 34.44 15 GLY A N 4
ATOM 1249 C CA . GLY A 1 15 ? -0.951 -0.872 -0.170 1.00 14.43 15 GLY A CA 4
ATOM 1250 C C . GLY A 1 15 ? 0.284 -0.450 0.599 1.00 42.32 15 GLY A C 4
ATOM 1251 O O . GLY A 1 15 ? 0.384 0.692 1.049 1.00 72.33 15 GLY A O 4
ATOM 1255 N N . ASP A 1 16 ? 1.224 -1.372 0.749 1.00 74.35 16 ASP A N 4
ATOM 1256 C CA . ASP A 1 16 ? 2.461 -1.094 1.467 1.00 63.11 16 ASP A CA 4
ATOM 1257 C C . ASP A 1 16 ? 3.501 -0.467 0.542 1.00 3.25 16 ASP A C 4
ATOM 1258 O O . ASP A 1 16 ? 4.538 0.017 0.996 1.00 44.31 16 ASP A O 4
ATOM 1267 N N . ASN A 1 17 ? 3.228 -0.497 -0.763 1.00 32.42 17 ASN A N 4
ATOM 1268 C CA . ASN A 1 17 ? 4.148 0.050 -1.754 1.00 24.50 17 ASN A CA 4
ATOM 1269 C C . ASN A 1 17 ? 5.352 -0.875 -1.939 1.00 1.51 17 ASN A C 4
ATOM 1270 O O . ASN A 1 17 ? 6.307 -0.531 -2.634 1.00 15.15 17 ASN A O 4
ATOM 1281 N N . CYS A 1 18 ? 5.295 -2.052 -1.314 1.00 60.45 18 CYS A N 4
ATOM 1282 C CA . CYS A 1 18 ? 6.373 -3.026 -1.411 1.00 32.42 18 CYS A CA 4
ATOM 1283 C C . CYS A 1 18 ? 5.870 -4.332 -2.028 1.00 34.10 18 CYS A C 4
ATOM 1284 O O . CYS A 1 18 ? 6.654 -5.242 -2.297 1.00 0.30 18 CYS A O 4
ATOM 1291 N N . GLY A 1 19 ? 4.558 -4.418 -2.249 1.00 12.20 19 GLY A N 4
ATOM 1292 C CA . GLY A 1 19 ? 3.977 -5.614 -2.829 1.00 14.53 19 GLY A CA 4
ATOM 1293 C C . GLY A 1 19 ? 2.852 -6.194 -1.987 1.00 43.14 19 GLY A C 4
ATOM 1294 O O . GLY A 1 19 ? 2.485 -7.357 -2.153 1.00 35.30 19 GLY A O 4
ATOM 1298 N N . ASN A 1 20 ? 2.302 -5.387 -1.079 1.00 44.25 20 ASN A N 4
ATOM 1299 C CA . ASN A 1 20 ? 1.216 -5.840 -0.215 1.00 51.04 20 ASN A CA 4
ATOM 1300 C C . ASN A 1 20 ? -0.066 -5.057 -0.477 1.00 14.22 20 ASN A C 4
ATOM 1301 O O . ASN A 1 20 ? -0.030 -3.862 -0.773 1.00 3.41 20 ASN A O 4
ATOM 1312 N N . SER A 1 21 ? -1.198 -5.741 -0.356 1.00 5.20 21 SER A N 4
ATOM 1313 C CA . SER A 1 21 ? -2.501 -5.123 -0.564 1.00 22.43 21 SER A CA 4
ATOM 1314 C C . SER A 1 21 ? -3.506 -5.655 0.451 1.00 1.33 21 SER A C 4
ATOM 1315 O O . SER A 1 21 ? -3.534 -6.852 0.737 1.00 22.14 21 SER A O 4
ATOM 1323 N N . TRP A 1 22 ? -4.315 -4.763 1.011 1.00 74.21 22 TRP A N 4
ATOM 1324 C CA . TRP A 1 22 ? -5.299 -5.159 2.013 1.00 44.53 22 TRP A CA 4
ATOM 1325 C C . TRP A 1 22 ? -6.426 -4.136 2.124 1.00 71.22 22 TRP A C 4
ATOM 1326 O O . TRP A 1 22 ? -6.215 -2.942 1.919 1.00 13.53 22 TRP A O 4
ATOM 1347 N N . ALA A 1 23 ? -7.620 -4.612 2.467 1.00 64.31 23 ALA A N 4
ATOM 1348 C CA . ALA A 1 23 ? -8.774 -3.733 2.622 1.00 73.12 23 ALA A CA 4
ATOM 1349 C C . ALA A 1 23 ? -8.555 -2.780 3.791 1.00 31.13 23 ALA A C 4
ATOM 1350 O O . ALA A 1 23 ? -8.192 -3.205 4.887 1.00 31.10 23 ALA A O 4
ATOM 1357 N N . CYS A 1 24 ? -8.756 -1.488 3.551 1.00 1.22 24 CYS A N 4
ATOM 1358 C CA . CYS A 1 24 ? -8.555 -0.489 4.594 1.00 33.51 24 CYS A CA 4
ATOM 1359 C C . CYS A 1 24 ? -9.625 0.596 4.557 1.00 64.21 24 CYS A C 4
ATOM 1360 O O . CYS A 1 24 ? -10.346 0.747 3.571 1.00 4.40 24 CYS A O 4
ATOM 1367 N N . SER A 1 25 ? -9.697 1.365 5.638 1.00 4.35 25 SER A N 4
ATOM 1368 C CA . SER A 1 25 ? -10.647 2.462 5.743 1.00 22.13 25 SER A CA 4
ATOM 1369 C C . SER A 1 25 ? -9.908 3.793 5.877 1.00 62.43 25 SER A C 4
ATOM 1370 O O . SER A 1 25 ? -10.490 4.802 6.274 1.00 43.34 25 SER A O 4
ATOM 1378 N N . GLY A 1 26 ? -8.615 3.785 5.543 1.00 75.21 26 GLY A N 4
ATOM 1379 C CA . GLY A 1 26 ? -7.812 4.990 5.632 1.00 73.54 26 GLY A CA 4
ATOM 1380 C C . GLY A 1 26 ? -6.838 4.954 6.795 1.00 54.04 26 GLY A C 4
ATOM 1381 O O . GLY A 1 26 ? -7.203 5.272 7.926 1.00 20.21 26 GLY A O 4
ATOM 1385 N N . CYS A 1 27 ? -5.592 4.568 6.518 1.00 23.35 27 CYS A N 4
ATOM 1386 C CA . CYS A 1 27 ? -4.564 4.496 7.556 1.00 14.34 27 CYS A CA 4
ATOM 1387 C C . CYS A 1 27 ? -4.447 5.823 8.300 1.00 55.41 27 CYS A C 4
ATOM 1388 O O . CYS A 1 27 ? -4.721 6.873 7.683 1.00 13.10 27 CYS A O 4
ATOM 1435 N N . THR A 1 2 ? 10.863 2.951 -3.363 1.00 41.41 2 THR A N 5
ATOM 1436 C CA . THR A 1 2 ? 10.583 3.390 -2.001 1.00 12.04 2 THR A CA 5
ATOM 1437 C C . THR A 1 2 ? 9.246 2.839 -1.516 1.00 53.35 2 THR A C 5
ATOM 1438 O O . THR A 1 2 ? 8.397 2.449 -2.318 1.00 4.34 2 THR A O 5
ATOM 1448 N N . CYS A 1 3 ? 9.065 2.812 -0.200 1.00 21.35 3 CYS A N 5
ATOM 1449 C CA . CYS A 1 3 ? 7.829 2.309 0.391 1.00 22.50 3 CYS A CA 5
ATOM 1450 C C . CYS A 1 3 ? 7.267 3.302 1.405 1.00 14.13 3 CYS A C 5
ATOM 1451 O O . CYS A 1 3 ? 8.010 3.890 2.190 1.00 32.23 3 CYS A O 5
ATOM 1458 N N . VAL A 1 4 ? 5.950 3.485 1.379 1.00 0.02 4 VAL A N 5
ATOM 1459 C CA . VAL A 1 4 ? 5.287 4.408 2.294 1.00 61.45 4 VAL A CA 5
ATOM 1460 C C . VAL A 1 4 ? 4.448 3.657 3.323 1.00 3.31 4 VAL A C 5
ATOM 1461 O O . VAL A 1 4 ? 4.273 2.443 3.230 1.00 21.13 4 VAL A O 5
ATOM 1474 N N . SER A 1 5 ? 3.930 4.392 4.303 1.00 72.45 5 SER A N 5
ATOM 1475 C CA . SER A 1 5 ? 3.107 3.799 5.351 1.00 20.24 5 SER A CA 5
ATOM 1476 C C . SER A 1 5 ? 1.910 3.065 4.754 1.00 13.33 5 SER A C 5
ATOM 1477 O O . SER A 1 5 ? 1.778 1.850 4.904 1.00 2.10 5 SER A O 5
ATOM 1485 N N . CYS A 1 6 ? 1.039 3.810 4.079 1.00 2.12 6 CYS A N 5
ATOM 1486 C CA . CYS A 1 6 ? -0.147 3.226 3.464 1.00 21.32 6 CYS A CA 5
ATOM 1487 C C . CYS A 1 6 ? -0.532 3.970 2.190 1.00 75.32 6 CYS A C 5
ATOM 1488 O O . CYS A 1 6 ? -0.631 5.197 2.182 1.00 4.15 6 CYS A O 5
ATOM 1495 N N . VAL A 1 7 ? -0.778 3.219 1.123 1.00 42.14 7 VAL A N 5
ATOM 1496 C CA . VAL A 1 7 ? -1.188 3.807 -0.146 1.00 14.25 7 VAL A CA 5
ATOM 1497 C C . VAL A 1 7 ? -2.602 3.357 -0.489 1.00 45.55 7 VAL A C 5
ATOM 1498 O O . VAL A 1 7 ? -2.873 2.163 -0.588 1.00 34.34 7 VAL A O 5
ATOM 1511 N N . ASN A 1 8 ? -3.506 4.316 -0.650 1.00 61.14 8 ASN A N 5
ATOM 1512 C CA . ASN A 1 8 ? -4.896 4.003 -0.956 1.00 71.33 8 ASN A CA 5
ATOM 1513 C C . ASN A 1 8 ? -5.089 3.670 -2.431 1.00 65.11 8 ASN A C 5
ATOM 1514 O O . ASN A 1 8 ? -4.418 4.225 -3.301 1.00 54.42 8 ASN A O 5
ATOM 1525 N N . PHE A 1 9 ? -6.018 2.758 -2.696 1.00 3.33 9 PHE A N 5
ATOM 1526 C CA . PHE A 1 9 ? -6.324 2.335 -4.056 1.00 13.50 9 PHE A CA 5
ATOM 1527 C C . PHE A 1 9 ? -7.825 2.122 -4.220 1.00 4.54 9 PHE A C 5
ATOM 1528 O O . PHE A 1 9 ? -8.453 1.412 -3.429 1.00 62.55 9 PHE A O 5
ATOM 1545 N N . GLY A 1 10 ? -8.396 2.742 -5.247 1.00 72.32 10 GLY A N 5
ATOM 1546 C CA . GLY A 1 10 ? -9.820 2.611 -5.494 1.00 42.31 10 GLY A CA 5
ATOM 1547 C C . GLY A 1 10 ? -10.663 3.136 -4.346 1.00 33.10 10 GLY A C 5
ATOM 1548 O O . GLY A 1 10 ? -11.850 2.826 -4.249 1.00 63.34 10 GLY A O 5
ATOM 1552 N N . ASN A 1 11 ? -10.052 3.933 -3.473 1.00 65.41 11 ASN A N 5
ATOM 1553 C CA . ASN A 1 11 ? -10.756 4.499 -2.329 1.00 74.12 11 ASN A CA 5
ATOM 1554 C C . ASN A 1 11 ? -11.380 3.400 -1.475 1.00 60.32 11 ASN A C 5
ATOM 1555 O O . ASN A 1 11 ? -12.549 3.478 -1.097 1.00 75.15 11 ASN A O 5
ATOM 1566 N N . GLY A 1 12 ? -10.592 2.372 -1.174 1.00 2.22 12 GLY A N 5
ATOM 1567 C CA . GLY A 1 12 ? -11.089 1.272 -0.367 1.00 15.04 12 GLY A CA 5
ATOM 1568 C C . GLY A 1 12 ? -9.992 0.323 0.078 1.00 74.45 12 GLY A C 5
ATOM 1569 O O . GLY A 1 12 ? -10.026 -0.189 1.197 1.00 52.31 12 GLY A O 5
ATOM 1573 N N . PHE A 1 13 ? -9.019 0.082 -0.796 1.00 24.22 13 PHE A N 5
ATOM 1574 C CA . PHE A 1 13 ? -7.916 -0.818 -0.476 1.00 40.22 13 PHE A CA 5
ATOM 1575 C C . PHE A 1 13 ? -6.632 -0.041 -0.216 1.00 5.10 13 PHE A C 5
ATOM 1576 O O . PHE A 1 13 ? -6.465 1.078 -0.696 1.00 11.02 13 PHE A O 5
ATOM 1593 N N . CYS A 1 14 ? -5.725 -0.644 0.545 1.00 40.34 14 CYS A N 5
ATOM 1594 C CA . CYS A 1 14 ? -4.451 -0.009 0.863 1.00 20.11 14 CYS A CA 5
ATOM 1595 C C . CYS A 1 14 ? -3.282 -0.878 0.417 1.00 54.12 14 CYS A C 5
ATOM 1596 O O . CYS A 1 14 ? -3.432 -2.082 0.202 1.00 33.25 14 CYS A O 5
ATOM 1603 N N . GLY A 1 15 ? -2.117 -0.255 0.287 1.00 15.32 15 GLY A N 5
ATOM 1604 C CA . GLY A 1 15 ? -0.930 -0.974 -0.126 1.00 45.22 15 GLY A CA 5
ATOM 1605 C C . GLY A 1 15 ? 0.291 -0.564 0.671 1.00 55.22 15 GLY A C 5
ATOM 1606 O O . GLY A 1 15 ? 0.386 0.571 1.134 1.00 3.54 15 GLY A O 5
ATOM 1610 N N . ASP A 1 16 ? 1.226 -1.492 0.831 1.00 73.52 16 ASP A N 5
ATOM 1611 C CA . ASP A 1 16 ? 2.449 -1.224 1.577 1.00 23.35 16 ASP A CA 5
ATOM 1612 C C . ASP A 1 16 ? 3.495 -0.552 0.690 1.00 25.44 16 ASP A C 5
ATOM 1613 O O . ASP A 1 16 ? 4.528 -0.092 1.175 1.00 35.50 16 ASP A O 5
ATOM 1622 N N . ASN A 1 17 ? 3.229 -0.516 -0.616 1.00 2.00 17 ASN A N 5
ATOM 1623 C CA . ASN A 1 17 ? 4.155 0.079 -1.576 1.00 23.14 17 ASN A CA 5
ATOM 1624 C C . ASN A 1 17 ? 5.348 -0.846 -1.820 1.00 12.51 17 ASN A C 5
ATOM 1625 O O . ASN A 1 17 ? 6.295 -0.478 -2.513 1.00 72.14 17 ASN A O 5
ATOM 1636 N N . CYS A 1 18 ? 5.293 -2.050 -1.249 1.00 3.54 18 CYS A N 5
ATOM 1637 C CA . CYS A 1 18 ? 6.364 -3.024 -1.409 1.00 23.12 18 CYS A CA 5
ATOM 1638 C C . CYS A 1 18 ? 5.846 -4.306 -2.063 1.00 60.41 18 CYS A C 5
ATOM 1639 O O . CYS A 1 18 ? 6.624 -5.200 -2.394 1.00 54.04 18 CYS A O 5
ATOM 1646 N N . GLY A 1 19 ? 4.528 -4.389 -2.248 1.00 21.33 19 GLY A N 5
ATOM 1647 C CA . GLY A 1 19 ? 3.937 -5.565 -2.863 1.00 14.13 19 GLY A CA 5
ATOM 1648 C C . GLY A 1 19 ? 2.805 -6.163 -2.044 1.00 55.34 19 GLY A C 5
ATOM 1649 O O . GLY A 1 19 ? 2.404 -7.303 -2.275 1.00 4.11 19 GLY A O 5
ATOM 1653 N N . ASN A 1 20 ? 2.286 -5.398 -1.082 1.00 55.12 20 ASN A N 5
ATOM 1654 C CA . ASN A 1 20 ? 1.195 -5.874 -0.237 1.00 62.31 20 ASN A CA 5
ATOM 1655 C C . ASN A 1 20 ? -0.087 -5.085 -0.487 1.00 0.30 20 ASN A C 5
ATOM 1656 O O . ASN A 1 20 ? -0.049 -3.889 -0.769 1.00 13.12 20 ASN A O 5
ATOM 1667 N N . SER A 1 21 ? -1.220 -5.769 -0.370 1.00 0.21 21 SER A N 5
ATOM 1668 C CA . SER A 1 21 ? -2.523 -5.142 -0.570 1.00 13.14 21 SER A CA 5
ATOM 1669 C C . SER A 1 21 ? -3.530 -5.681 0.440 1.00 24.11 21 SER A C 5
ATOM 1670 O O . SER A 1 21 ? -3.551 -6.877 0.730 1.00 33.23 21 SER A O 5
ATOM 1678 N N . TRP A 1 22 ? -4.352 -4.792 0.989 1.00 0.01 22 TRP A N 5
ATOM 1679 C CA . TRP A 1 22 ? -5.342 -5.190 1.984 1.00 40.53 22 TRP A CA 5
ATOM 1680 C C . TRP A 1 22 ? -6.450 -4.148 2.113 1.00 14.30 22 TRP A C 5
ATOM 1681 O O . TRP A 1 22 ? -6.218 -2.956 1.925 1.00 21.43 22 TRP A O 5
ATOM 1702 N N . ALA A 1 23 ? -7.653 -4.606 2.451 1.00 32.43 23 ALA A N 5
ATOM 1703 C CA . ALA A 1 23 ? -8.789 -3.708 2.622 1.00 11.10 23 ALA A CA 5
ATOM 1704 C C . ALA A 1 23 ? -8.536 -2.753 3.781 1.00 21.42 23 ALA A C 5
ATOM 1705 O O . ALA A 1 23 ? -8.142 -3.174 4.867 1.00 44.14 23 ALA A O 5
ATOM 1712 N N . CYS A 1 24 ? -8.746 -1.462 3.545 1.00 1.32 24 CYS A N 5
ATOM 1713 C CA . CYS A 1 24 ? -8.517 -0.459 4.578 1.00 40.44 24 CYS A CA 5
ATOM 1714 C C . CYS A 1 24 ? -9.590 0.624 4.568 1.00 64.41 24 CYS A C 5
ATOM 1715 O O . CYS A 1 24 ? -10.340 0.768 3.603 1.00 22.24 24 CYS A O 5
ATOM 1722 N N . SER A 1 25 ? -9.633 1.397 5.648 1.00 15.43 25 SER A N 5
ATOM 1723 C CA . SER A 1 25 ? -10.585 2.491 5.776 1.00 3.14 25 SER A CA 5
ATOM 1724 C C . SER A 1 25 ? -9.849 3.826 5.897 1.00 65.15 25 SER A C 5
ATOM 1725 O O . SER A 1 25 ? -10.430 4.831 6.305 1.00 12.22 25 SER A O 5
ATOM 1733 N N . GLY A 1 26 ? -8.563 3.824 5.542 1.00 21.40 26 GLY A N 5
ATOM 1734 C CA . GLY A 1 26 ? -7.765 5.034 5.618 1.00 40.34 26 GLY A CA 5
ATOM 1735 C C . GLY A 1 26 ? -6.817 5.033 6.804 1.00 13.03 26 GLY A C 5
ATOM 1736 O O . GLY A 1 26 ? -7.217 5.345 7.925 1.00 13.22 26 GLY A O 5
ATOM 1740 N N . CYS A 1 27 ? -5.555 4.683 6.557 1.00 1.04 27 CYS A N 5
ATOM 1741 C CA . CYS A 1 27 ? -4.550 4.646 7.617 1.00 35.20 27 CYS A CA 5
ATOM 1742 C C . CYS A 1 27 ? -4.464 5.990 8.333 1.00 72.23 27 CYS A C 5
ATOM 1743 O O . CYS A 1 27 ? -4.178 7.002 7.658 1.00 41.35 27 CYS A O 5
ATOM 1790 N N . THR A 1 2 ? 11.149 2.942 -3.099 1.00 5.11 2 THR A N 6
ATOM 1791 C CA . THR A 1 2 ? 10.760 3.509 -1.813 1.00 11.35 2 THR A CA 6
ATOM 1792 C C . THR A 1 2 ? 9.358 3.055 -1.420 1.00 43.35 2 THR A C 6
ATOM 1793 O O . THR A 1 2 ? 8.462 2.977 -2.260 1.00 23.11 2 THR A O 6
ATOM 1803 N N . CYS A 1 3 ? 9.176 2.757 -0.138 1.00 31.10 3 CYS A N 6
ATOM 1804 C CA . CYS A 1 3 ? 7.882 2.311 0.366 1.00 12.22 3 CYS A CA 6
ATOM 1805 C C . CYS A 1 3 ? 7.314 3.313 1.368 1.00 54.34 3 CYS A C 6
ATOM 1806 O O . CYS A 1 3 ? 8.057 3.937 2.126 1.00 40.14 3 CYS A O 6
ATOM 1813 N N . VAL A 1 4 ? 5.993 3.462 1.366 1.00 31.40 4 VAL A N 6
ATOM 1814 C CA . VAL A 1 4 ? 5.325 4.389 2.274 1.00 42.52 4 VAL A CA 6
ATOM 1815 C C . VAL A 1 4 ? 4.485 3.643 3.305 1.00 35.41 4 VAL A C 6
ATOM 1816 O O . VAL A 1 4 ? 4.313 2.426 3.218 1.00 13.04 4 VAL A O 6
ATOM 1829 N N . SER A 1 5 ? 3.962 4.380 4.280 1.00 44.43 5 SER A N 6
ATOM 1830 C CA . SER A 1 5 ? 3.138 3.791 5.328 1.00 60.22 5 SER A CA 6
ATOM 1831 C C . SER A 1 5 ? 1.941 3.054 4.734 1.00 24.52 5 SER A C 6
ATOM 1832 O O . SER A 1 5 ? 1.807 1.840 4.891 1.00 42.21 5 SER A O 6
ATOM 1840 N N . CYS A 1 6 ? 1.073 3.795 4.051 1.00 11.10 6 CYS A N 6
ATOM 1841 C CA . CYS A 1 6 ? -0.111 3.209 3.435 1.00 23.52 6 CYS A CA 6
ATOM 1842 C C . CYS A 1 6 ? -0.489 3.944 2.154 1.00 33.51 6 CYS A C 6
ATOM 1843 O O . CYS A 1 6 ? -0.547 5.173 2.126 1.00 32.24 6 CYS A O 6
ATOM 1850 N N . VAL A 1 7 ? -0.774 3.184 1.104 1.00 44.12 7 VAL A N 6
ATOM 1851 C CA . VAL A 1 7 ? -1.181 3.763 -0.170 1.00 15.15 7 VAL A CA 6
ATOM 1852 C C . VAL A 1 7 ? -2.596 3.316 -0.510 1.00 43.44 7 VAL A C 6
ATOM 1853 O O . VAL A 1 7 ? -2.871 2.121 -0.598 1.00 2.44 7 VAL A O 6
ATOM 1866 N N . ASN A 1 8 ? -3.497 4.276 -0.679 1.00 2.41 8 ASN A N 6
ATOM 1867 C CA . ASN A 1 8 ? -4.888 3.966 -0.983 1.00 75.53 8 ASN A CA 6
ATOM 1868 C C . ASN A 1 8 ? -5.078 3.604 -2.452 1.00 44.34 8 ASN A C 6
ATOM 1869 O O . ASN A 1 8 ? -4.387 4.120 -3.329 1.00 72.34 8 ASN A O 6
ATOM 1880 N N . PHE A 1 9 ? -6.029 2.711 -2.703 1.00 51.11 9 PHE A N 6
ATOM 1881 C CA . PHE A 1 9 ? -6.337 2.263 -4.055 1.00 53.41 9 PHE A CA 6
ATOM 1882 C C . PHE A 1 9 ? -7.841 2.069 -4.220 1.00 45.53 9 PHE A C 6
ATOM 1883 O O . PHE A 1 9 ? -8.478 1.370 -3.429 1.00 71.33 9 PHE A O 6
ATOM 1900 N N . GLY A 1 10 ? -8.403 2.695 -5.249 1.00 0.41 10 GLY A N 6
ATOM 1901 C CA . GLY A 1 10 ? -9.827 2.582 -5.497 1.00 72.52 10 GLY A CA 6
ATOM 1902 C C . GLY A 1 10 ? -10.666 3.117 -4.350 1.00 24.20 10 GLY A C 6
ATOM 1903 O O . GLY A 1 10 ? -11.856 2.818 -4.253 1.00 55.03 10 GLY A O 6
ATOM 1907 N N . ASN A 1 11 ? -10.045 3.909 -3.479 1.00 1.41 11 ASN A N 6
ATOM 1908 C CA . ASN A 1 11 ? -10.745 4.484 -2.335 1.00 42.21 11 ASN A CA 6
ATOM 1909 C C . ASN A 1 11 ? -11.375 3.391 -1.476 1.00 43.11 11 ASN A C 6
ATOM 1910 O O . ASN A 1 11 ? -12.546 3.474 -1.105 1.00 54.21 11 ASN A O 6
ATOM 1921 N N . GLY A 1 12 ? -10.589 2.364 -1.165 1.00 14.25 12 GLY A N 6
ATOM 1922 C CA . GLY A 1 12 ? -11.091 1.270 -0.353 1.00 22.23 12 GLY A CA 6
ATOM 1923 C C . GLY A 1 12 ? -9.998 0.320 0.097 1.00 42.02 12 GLY A C 6
ATOM 1924 O O . GLY A 1 12 ? -10.034 -0.188 1.219 1.00 4.43 12 GLY A O 6
ATOM 1928 N N . PHE A 1 13 ? -9.026 0.072 -0.776 1.00 4.00 13 PHE A N 6
ATOM 1929 C CA . PHE A 1 13 ? -7.926 -0.831 -0.451 1.00 0.50 13 PHE A CA 6
ATOM 1930 C C . PHE A 1 13 ? -6.640 -0.055 -0.195 1.00 61.21 13 PHE A C 6
ATOM 1931 O O . PHE A 1 13 ? -6.470 1.061 -0.679 1.00 53.42 13 PHE A O 6
ATOM 1948 N N . CYS A 1 14 ? -5.734 -0.657 0.569 1.00 40.51 14 CYS A N 6
ATOM 1949 C CA . CYS A 1 14 ? -4.459 -0.025 0.885 1.00 0.03 14 CYS A CA 6
ATOM 1950 C C . CYS A 1 14 ? -3.293 -0.895 0.435 1.00 24.22 14 CYS A C 6
ATOM 1951 O O . CYS A 1 14 ? -3.451 -2.094 0.200 1.00 64.34 14 CYS A O 6
ATOM 1958 N N . GLY A 1 15 ? -2.122 -0.280 0.324 1.00 54.54 15 GLY A N 6
ATOM 1959 C CA . GLY A 1 15 ? -0.938 -1.003 -0.091 1.00 42.52 15 GLY A CA 6
ATOM 1960 C C . GLY A 1 15 ? 0.290 -0.581 0.688 1.00 33.40 15 GLY A C 6
ATOM 1961 O O . GLY A 1 15 ? 0.392 0.564 1.127 1.00 71.33 15 GLY A O 6
ATOM 1965 N N . ASP A 1 16 ? 1.226 -1.506 0.860 1.00 55.21 16 ASP A N 6
ATOM 1966 C CA . ASP A 1 16 ? 2.455 -1.224 1.588 1.00 62.23 16 ASP A CA 6
ATOM 1967 C C . ASP A 1 16 ? 3.480 -0.538 0.687 1.00 32.53 16 ASP A C 6
ATOM 1968 O O . ASP A 1 16 ? 4.521 -0.079 1.157 1.00 60.13 16 ASP A O 6
ATOM 1977 N N . ASN A 1 17 ? 3.187 -0.491 -0.612 1.00 23.45 17 ASN A N 6
ATOM 1978 C CA . ASN A 1 17 ? 4.089 0.117 -1.584 1.00 1.53 17 ASN A CA 6
ATOM 1979 C C . ASN A 1 17 ? 5.269 -0.807 -1.884 1.00 53.53 17 ASN A C 6
ATOM 1980 O O . ASN A 1 17 ? 6.188 -0.437 -2.614 1.00 31.14 17 ASN A O 6
ATOM 1991 N N . CYS A 1 18 ? 5.237 -2.014 -1.317 1.00 72.31 18 CYS A N 6
ATOM 1992 C CA . CYS A 1 18 ? 6.300 -2.988 -1.527 1.00 15.42 18 CYS A CA 6
ATOM 1993 C C . CYS A 1 18 ? 5.760 -4.251 -2.201 1.00 53.13 18 CYS A C 6
ATOM 1994 O O . CYS A 1 18 ? 6.527 -5.128 -2.597 1.00 13.54 18 CYS A O 6
ATOM 2001 N N . GLY A 1 19 ? 4.436 -4.338 -2.331 1.00 44.11 19 GLY A N 6
ATOM 2002 C CA . GLY A 1 19 ? 3.826 -5.496 -2.958 1.00 35.15 19 GLY A CA 6
ATOM 2003 C C . GLY A 1 19 ? 2.689 -6.092 -2.139 1.00 74.41 19 GLY A C 6
ATOM 2004 O O . GLY A 1 19 ? 2.206 -7.181 -2.449 1.00 42.23 19 GLY A O 6
ATOM 2008 N N . ASN A 1 20 ? 2.261 -5.385 -1.094 1.00 52.44 20 ASN A N 6
ATOM 2009 C CA . ASN A 1 20 ? 1.176 -5.868 -0.243 1.00 24.34 20 ASN A CA 6
ATOM 2010 C C . ASN A 1 20 ? -0.104 -5.072 -0.473 1.00 71.32 20 ASN A C 6
ATOM 2011 O O . ASN A 1 20 ? -0.065 -3.873 -0.747 1.00 51.21 20 ASN A O 6
ATOM 2022 N N . SER A 1 21 ? -1.239 -5.752 -0.348 1.00 61.12 21 SER A N 6
ATOM 2023 C CA . SER A 1 21 ? -2.540 -5.117 -0.528 1.00 72.43 21 SER A CA 6
ATOM 2024 C C . SER A 1 21 ? -3.540 -5.659 0.489 1.00 4.11 21 SER A C 6
ATOM 2025 O O . SER A 1 21 ? -3.537 -6.851 0.798 1.00 33.12 21 SER A O 6
ATOM 2033 N N . TRP A 1 22 ? -4.380 -4.779 1.021 1.00 24.34 22 TRP A N 6
ATOM 2034 C CA . TRP A 1 22 ? -5.364 -5.180 2.021 1.00 0.44 22 TRP A CA 6
ATOM 2035 C C . TRP A 1 22 ? -6.479 -4.146 2.150 1.00 35.21 22 TRP A C 6
ATOM 2036 O O . TRP A 1 22 ? -6.254 -2.952 1.960 1.00 54.13 22 TRP A O 6
ATOM 2057 N N . ALA A 1 23 ? -7.677 -4.610 2.493 1.00 12.10 23 ALA A N 6
ATOM 2058 C CA . ALA A 1 23 ? -8.818 -3.718 2.664 1.00 2.24 23 ALA A CA 6
ATOM 2059 C C . ALA A 1 23 ? -8.567 -2.755 3.819 1.00 34.42 23 ALA A C 6
ATOM 2060 O O . ALA A 1 23 ? -8.179 -3.173 4.910 1.00 64.54 23 ALA A O 6
ATOM 2067 N N . CYS A 1 24 ? -8.768 -1.465 3.572 1.00 61.13 24 CYS A N 6
ATOM 2068 C CA . CYS A 1 24 ? -8.537 -0.457 4.601 1.00 42.01 24 CYS A CA 6
ATOM 2069 C C . CYS A 1 24 ? -9.603 0.632 4.579 1.00 3.32 24 CYS A C 6
ATOM 2070 O O . CYS A 1 24 ? -10.348 0.776 3.609 1.00 60.53 24 CYS A O 6
ATOM 2077 N N . SER A 1 25 ? -9.647 1.412 5.653 1.00 61.12 25 SER A N 6
ATOM 2078 C CA . SER A 1 25 ? -10.592 2.513 5.770 1.00 13.23 25 SER A CA 6
ATOM 2079 C C . SER A 1 25 ? -9.847 3.843 5.870 1.00 42.13 25 SER A C 6
ATOM 2080 O O . SER A 1 25 ? -10.419 4.858 6.272 1.00 13.31 25 SER A O 6
ATOM 2088 N N . GLY A 1 26 ? -8.565 3.831 5.502 1.00 21.42 26 GLY A N 6
ATOM 2089 C CA . GLY A 1 26 ? -7.759 5.037 5.556 1.00 65.42 26 GLY A CA 6
ATOM 2090 C C . GLY A 1 26 ? -6.805 5.047 6.737 1.00 15.05 26 GLY A C 6
ATOM 2091 O O . GLY A 1 26 ? -7.198 5.384 7.855 1.00 4.40 26 GLY A O 6
ATOM 2095 N N . CYS A 1 27 ? -5.550 4.678 6.492 1.00 31.51 27 CYS A N 6
ATOM 2096 C CA . CYS A 1 27 ? -4.539 4.650 7.549 1.00 72.15 27 CYS A CA 6
ATOM 2097 C C . CYS A 1 27 ? -4.447 6.001 8.251 1.00 15.35 27 CYS A C 6
ATOM 2098 O O . CYS A 1 27 ? -4.433 7.033 7.548 1.00 51.42 27 CYS A O 6
ATOM 2145 N N . THR A 1 2 ? 10.936 2.957 -3.223 1.00 31.11 2 THR A N 7
ATOM 2146 C CA . THR A 1 2 ? 10.561 3.563 -1.952 1.00 53.44 2 THR A CA 7
ATOM 2147 C C . THR A 1 2 ? 9.198 3.057 -1.489 1.00 2.44 2 THR A C 7
ATOM 2148 O O . THR A 1 2 ? 8.271 2.924 -2.288 1.00 40.25 2 THR A O 7
ATOM 2158 N N . CYS A 1 3 ? 9.083 2.779 -0.195 1.00 71.11 3 CYS A N 7
ATOM 2159 C CA . CYS A 1 3 ? 7.833 2.288 0.374 1.00 14.04 3 CYS A CA 7
ATOM 2160 C C . CYS A 1 3 ? 7.266 3.286 1.380 1.00 44.22 3 CYS A C 7
ATOM 2161 O O . CYS A 1 3 ? 8.003 3.867 2.176 1.00 1.30 3 CYS A O 7
ATOM 2168 N N . VAL A 1 4 ? 5.951 3.480 1.338 1.00 61.31 4 VAL A N 7
ATOM 2169 C CA . VAL A 1 4 ? 5.285 4.408 2.246 1.00 31.34 4 VAL A CA 7
ATOM 2170 C C . VAL A 1 4 ? 4.459 3.663 3.290 1.00 72.42 4 VAL A C 7
ATOM 2171 O O . VAL A 1 4 ? 4.295 2.445 3.212 1.00 45.11 4 VAL A O 7
ATOM 2184 N N . SER A 1 5 ? 3.941 4.403 4.264 1.00 43.24 5 SER A N 7
ATOM 2185 C CA . SER A 1 5 ? 3.130 3.815 5.323 1.00 0.00 5 SER A CA 7
ATOM 2186 C C . SER A 1 5 ? 1.926 3.079 4.743 1.00 21.15 5 SER A C 7
ATOM 2187 O O . SER A 1 5 ? 1.792 1.865 4.903 1.00 22.10 5 SER A O 7
ATOM 2195 N N . CYS A 1 6 ? 1.050 3.820 4.072 1.00 51.33 6 CYS A N 7
ATOM 2196 C CA . CYS A 1 6 ? -0.142 3.235 3.472 1.00 71.41 6 CYS A CA 7
ATOM 2197 C C . CYS A 1 6 ? -0.532 3.967 2.191 1.00 60.34 6 CYS A C 7
ATOM 2198 O O . CYS A 1 6 ? -0.653 5.193 2.178 1.00 74.22 6 CYS A O 7
ATOM 2205 N N . VAL A 1 7 ? -0.756 3.208 1.126 1.00 51.23 7 VAL A N 7
ATOM 2206 C CA . VAL A 1 7 ? -1.166 3.787 -0.148 1.00 23.20 7 VAL A CA 7
ATOM 2207 C C . VAL A 1 7 ? -2.583 3.340 -0.484 1.00 65.21 7 VAL A C 7
ATOM 2208 O O . VAL A 1 7 ? -2.860 2.145 -0.572 1.00 13.33 7 VAL A O 7
ATOM 2221 N N . ASN A 1 8 ? -3.483 4.301 -0.652 1.00 43.04 8 ASN A N 7
ATOM 2222 C CA . ASN A 1 8 ? -4.876 3.991 -0.953 1.00 63.25 8 ASN A CA 7
ATOM 2223 C C . ASN A 1 8 ? -5.072 3.655 -2.428 1.00 35.43 8 ASN A C 7
ATOM 2224 O O . ASN A 1 8 ? -4.398 4.204 -3.300 1.00 15.20 8 ASN A O 7
ATOM 2235 N N . PHE A 1 9 ? -6.007 2.750 -2.691 1.00 2.43 9 PHE A N 7
ATOM 2236 C CA . PHE A 1 9 ? -6.317 2.324 -4.049 1.00 64.31 9 PHE A CA 7
ATOM 2237 C C . PHE A 1 9 ? -7.820 2.119 -4.212 1.00 34.52 9 PHE A C 7
ATOM 2238 O O . PHE A 1 9 ? -8.451 1.414 -3.421 1.00 20.41 9 PHE A O 7
ATOM 2255 N N . GLY A 1 10 ? -8.389 2.743 -5.238 1.00 63.22 10 GLY A N 7
ATOM 2256 C CA . GLY A 1 10 ? -9.813 2.620 -5.484 1.00 23.23 10 GLY A CA 7
ATOM 2257 C C . GLY A 1 10 ? -10.653 3.147 -4.335 1.00 33.40 10 GLY A C 7
ATOM 2258 O O . GLY A 1 10 ? -11.842 2.841 -4.238 1.00 21.41 10 GLY A O 7
ATOM 2262 N N . ASN A 1 11 ? -10.037 3.941 -3.463 1.00 44.04 11 ASN A N 7
ATOM 2263 C CA . ASN A 1 11 ? -10.739 4.509 -2.318 1.00 43.15 11 ASN A CA 7
ATOM 2264 C C . ASN A 1 11 ? -11.367 3.411 -1.464 1.00 71.23 11 ASN A C 7
ATOM 2265 O O . ASN A 1 11 ? -12.536 3.496 -1.086 1.00 14.43 11 ASN A O 7
ATOM 2276 N N . GLY A 1 12 ? -10.584 2.379 -1.166 1.00 20.11 12 GLY A N 7
ATOM 2277 C CA . GLY A 1 12 ? -11.086 1.281 -0.361 1.00 54.24 12 GLY A CA 7
ATOM 227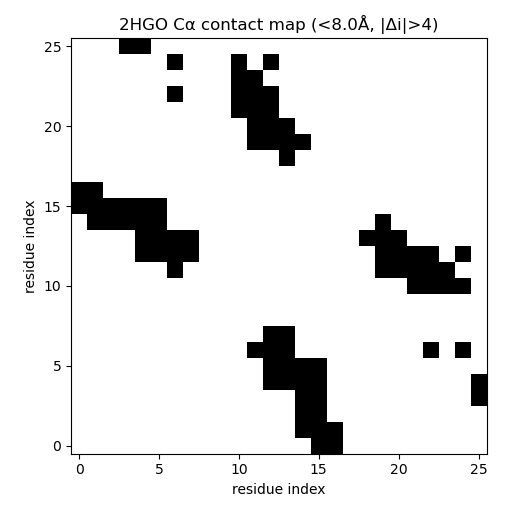8 C C . GLY A 1 12 ? -9.992 0.327 0.084 1.00 64.42 12 GLY A C 7
ATOM 2279 O O . GLY A 1 12 ? -10.028 -0.187 1.203 1.00 21.21 12 GLY A O 7
ATOM 2283 N N . PHE A 1 13 ? -9.020 0.084 -0.790 1.00 3.42 13 PHE A N 7
ATOM 2284 C CA . PHE A 1 13 ? -7.921 -0.821 -0.470 1.00 62.14 13 PHE A CA 7
ATOM 2285 C C . PHE A 1 13 ? -6.633 -0.048 -0.209 1.00 62.23 13 PHE A C 7
ATOM 2286 O O . PHE A 1 13 ? -6.463 1.071 -0.688 1.00 2.02 13 PHE A O 7
ATOM 2303 N N . CYS A 1 14 ? -5.728 -0.654 0.551 1.00 1.04 14 CYS A N 7
ATOM 2304 C CA . CYS A 1 14 ? -4.453 -0.024 0.871 1.00 11.31 14 CYS A CA 7
ATOM 2305 C C . CYS A 1 14 ? -3.287 -0.893 0.417 1.00 74.54 14 CYS A C 7
ATOM 2306 O O . CYS A 1 14 ? -3.444 -2.092 0.180 1.00 32.33 14 CYS A O 7
ATOM 2313 N N . GLY A 1 15 ? -2.117 -0.276 0.305 1.00 54.53 15 GLY A N 7
ATOM 2314 C CA . GLY A 1 15 ? -0.933 -0.996 -0.112 1.00 72.32 15 GLY A CA 7
ATOM 2315 C C . GLY A 1 15 ? 0.292 -0.589 0.680 1.00 4.45 15 GLY A C 7
ATOM 2316 O O . GLY A 1 15 ? 0.389 0.547 1.146 1.00 43.12 15 GLY A O 7
ATOM 2320 N N . ASP A 1 16 ? 1.228 -1.515 0.834 1.00 52.33 16 ASP A N 7
ATOM 2321 C CA . ASP A 1 16 ? 2.454 -1.248 1.575 1.00 34.31 16 ASP A CA 7
ATOM 2322 C C . ASP A 1 16 ? 3.495 -0.574 0.683 1.00 54.23 16 ASP A C 7
ATOM 2323 O O . ASP A 1 16 ? 4.529 -0.111 1.165 1.00 5.21 16 ASP A O 7
ATOM 2332 N N . ASN A 1 17 ? 3.224 -0.540 -0.621 1.00 65.24 17 ASN A N 7
ATOM 2333 C CA . ASN A 1 17 ? 4.144 0.055 -1.585 1.00 22.34 17 ASN A CA 7
ATOM 2334 C C . ASN A 1 17 ? 5.335 -0.869 -1.839 1.00 75.14 17 ASN A C 7
ATOM 2335 O O . ASN A 1 17 ? 6.275 -0.502 -2.544 1.00 71.42 17 ASN A O 7
ATOM 2346 N N . CYS A 1 18 ? 5.286 -2.071 -1.265 1.00 40.41 18 CYS A N 7
ATOM 2347 C CA . CYS A 1 18 ? 6.356 -3.045 -1.432 1.00 15.42 18 CYS A CA 7
ATOM 2348 C C . CYS A 1 18 ? 5.831 -4.325 -2.087 1.00 24.52 18 CYS A C 7
ATOM 2349 O O . CYS A 1 18 ? 6.607 -5.219 -2.427 1.00 4.40 18 CYS A O 7
ATOM 2356 N N . GLY A 1 19 ? 4.512 -4.408 -2.262 1.00 0.54 19 GLY A N 7
ATOM 2357 C CA . GLY A 1 19 ? 3.915 -5.582 -2.874 1.00 52.12 19 GLY A CA 7
ATOM 2358 C C . GLY A 1 19 ? 2.786 -6.175 -2.048 1.00 52.22 19 GLY A C 7
ATOM 2359 O O . GLY A 1 19 ? 2.384 -7.317 -2.274 1.00 34.54 19 GLY A O 7
ATOM 2363 N N . ASN A 1 20 ? 2.269 -5.407 -1.089 1.00 13.44 20 ASN A N 7
ATOM 2364 C CA . ASN A 1 20 ? 1.180 -5.879 -0.238 1.00 14.14 20 ASN A CA 7
ATOM 2365 C C . ASN A 1 20 ? -0.099 -5.085 -0.483 1.00 20.30 20 ASN A C 7
ATOM 2366 O O . ASN A 1 20 ? -0.058 -3.886 -0.757 1.00 71.15 20 ASN A O 7
ATOM 2377 N N . SER A 1 21 ? -1.234 -5.767 -0.373 1.00 53.21 21 SER A N 7
ATOM 2378 C CA . SER A 1 21 ? -2.534 -5.136 -0.568 1.00 23.41 21 SER A CA 7
ATOM 2379 C C . SER A 1 21 ? -3.542 -5.679 0.438 1.00 63.23 21 SER A C 7
ATOM 2380 O O . SER A 1 21 ? -3.564 -6.877 0.720 1.00 25.32 21 SER A O 7
ATOM 2388 N N . TRP A 1 22 ? -4.363 -4.794 0.992 1.00 53.53 22 TRP A N 7
ATOM 2389 C CA . TRP A 1 22 ? -5.354 -5.196 1.984 1.00 74.42 22 TRP A CA 7
ATOM 2390 C C . TRP A 1 22 ? -6.464 -4.157 2.114 1.00 4.31 22 TRP A C 7
ATOM 2391 O O . TRP A 1 22 ? -6.233 -2.963 1.930 1.00 44.53 22 TRP A O 7
ATOM 2412 N N . ALA A 1 23 ? -7.666 -4.617 2.450 1.00 2.53 23 ALA A N 7
ATOM 2413 C CA . ALA A 1 23 ? -8.803 -3.721 2.622 1.00 31.21 23 ALA A CA 7
ATOM 2414 C C . ALA A 1 23 ? -8.553 -2.766 3.783 1.00 63.34 23 ALA A C 7
ATOM 2415 O O . ALA A 1 23 ? -8.166 -3.191 4.872 1.00 21.42 23 ALA A O 7
ATOM 2422 N N . CYS A 1 24 ? -8.758 -1.475 3.546 1.00 72.43 24 CYS A N 7
ATOM 2423 C CA . CYS A 1 24 ? -8.529 -0.474 4.582 1.00 64.22 24 CYS A CA 7
ATOM 2424 C C . CYS A 1 24 ? -9.599 0.613 4.567 1.00 21.45 24 CYS A C 7
ATOM 2425 O O . CYS A 1 24 ? -10.343 0.761 3.598 1.00 13.25 24 CYS A O 7
ATOM 2432 N N . SER A 1 25 ? -9.645 1.384 5.647 1.00 53.51 25 SER A N 7
ATOM 2433 C CA . SER A 1 25 ? -10.594 2.482 5.771 1.00 35.44 25 SER A CA 7
ATOM 2434 C C . SER A 1 25 ? -9.879 3.823 5.604 1.00 73.52 25 SER A C 7
ATOM 2435 O O . SER A 1 25 ? -10.506 4.840 5.310 1.00 14.31 25 SER A O 7
ATOM 2443 N N . GLY A 1 26 ? -8.559 3.813 5.792 1.00 45.44 26 GLY A N 7
ATOM 2444 C CA . GLY A 1 26 ? -7.775 5.028 5.658 1.00 31.30 26 GLY A CA 7
ATOM 2445 C C . GLY A 1 26 ? -6.763 5.193 6.777 1.00 71.22 26 GLY A C 7
ATOM 2446 O O . GLY A 1 26 ? -7.101 5.668 7.861 1.00 42.02 26 GLY A O 7
ATOM 2450 N N . CYS A 1 27 ? -5.516 4.805 6.514 1.00 43.05 27 CYS A N 7
ATOM 2451 C CA . CYS A 1 27 ? -4.453 4.918 7.511 1.00 51.05 27 CYS A CA 7
ATOM 2452 C C . CYS A 1 27 ? -4.343 6.348 8.032 1.00 13.32 27 CYS A C 7
ATOM 2453 O O . CYS A 1 27 ? -4.944 7.251 7.411 1.00 12.50 27 CYS A O 7
ATOM 2500 N N . THR A 1 2 ? 11.198 2.630 -3.122 1.00 63.15 2 THR A N 8
ATOM 2501 C CA . THR A 1 2 ? 10.751 3.292 -1.902 1.00 54.42 2 THR A CA 8
ATOM 2502 C C . THR A 1 2 ? 9.373 2.788 -1.482 1.00 13.40 2 THR A C 8
ATOM 2503 O O . THR A 1 2 ? 8.562 2.399 -2.322 1.00 61.22 2 THR A O 8
ATOM 2513 N N . CYS A 1 3 ? 9.117 2.799 -0.178 1.00 33.43 3 CYS A N 8
ATOM 2514 C CA . CYS A 1 3 ? 7.837 2.345 0.353 1.00 22.52 3 CYS A CA 8
ATOM 2515 C C . CYS A 1 3 ? 7.277 3.351 1.354 1.00 1.03 3 CYS A C 8
ATOM 2516 O O . CYS A 1 3 ? 8.029 4.015 2.067 1.00 11.15 3 CYS A O 8
ATOM 2523 N N . VAL A 1 4 ? 5.952 3.460 1.401 1.00 63.12 4 VAL A N 8
ATOM 2524 C CA . VAL A 1 4 ? 5.293 4.387 2.314 1.00 20.14 4 VAL A CA 8
ATOM 2525 C C . VAL A 1 4 ? 4.446 3.642 3.340 1.00 25.41 4 VAL A C 8
ATOM 2526 O O . VAL A 1 4 ? 4.262 2.428 3.246 1.00 42.12 4 VAL A O 8
ATOM 2539 N N . SER A 1 5 ? 3.930 4.379 4.319 1.00 3.51 5 SER A N 8
ATOM 2540 C CA . SER A 1 5 ? 3.100 3.791 5.363 1.00 51.44 5 SER A CA 8
ATOM 2541 C C . SER A 1 5 ? 1.901 3.062 4.764 1.00 12.35 5 SER A C 8
ATOM 2542 O O . SER A 1 5 ? 1.762 1.848 4.915 1.00 42.31 5 SER A O 8
ATOM 2550 N N . CYS A 1 6 ? 1.037 3.809 4.083 1.00 0.23 6 CYS A N 8
ATOM 2551 C CA . CYS A 1 6 ? -0.149 3.230 3.464 1.00 34.20 6 CYS A CA 8
ATOM 2552 C C . CYS A 1 6 ? -0.523 3.969 2.184 1.00 34.11 6 CYS A C 8
ATOM 2553 O O . CYS A 1 6 ? -0.587 5.198 2.163 1.00 52.02 6 CYS A O 8
ATOM 2560 N N . VAL A 1 7 ? -0.799 3.213 1.128 1.00 20.24 7 VAL A N 8
ATOM 2561 C CA . VAL A 1 7 ? -1.203 3.799 -0.144 1.00 34.13 7 VAL A CA 8
ATOM 2562 C C . VAL A 1 7 ? -2.615 3.346 -0.489 1.00 12.10 7 VAL A C 8
ATOM 2563 O O . VAL A 1 7 ? -2.884 2.149 -0.585 1.00 44.55 7 VAL A O 8
ATOM 2576 N N . ASN A 1 8 ? -3.521 4.301 -0.655 1.00 44.01 8 ASN A N 8
ATOM 2577 C CA . ASN A 1 8 ? -4.910 3.986 -0.964 1.00 21.11 8 ASN A CA 8
ATOM 2578 C C . ASN A 1 8 ? -5.096 3.630 -2.434 1.00 3.54 8 ASN A C 8
ATOM 2579 O O . ASN A 1 8 ? -4.410 4.158 -3.309 1.00 21.14 8 ASN A O 8
ATOM 2590 N N . PHE A 1 9 ? -6.038 2.729 -2.690 1.00 64.24 9 PHE A N 8
ATOM 2591 C CA . PHE A 1 9 ? -6.342 2.285 -4.044 1.00 5.34 9 PHE A CA 8
ATOM 2592 C C . PHE A 1 9 ? -7.845 2.080 -4.209 1.00 41.44 9 PHE A C 8
ATOM 2593 O O . PHE A 1 9 ? -8.47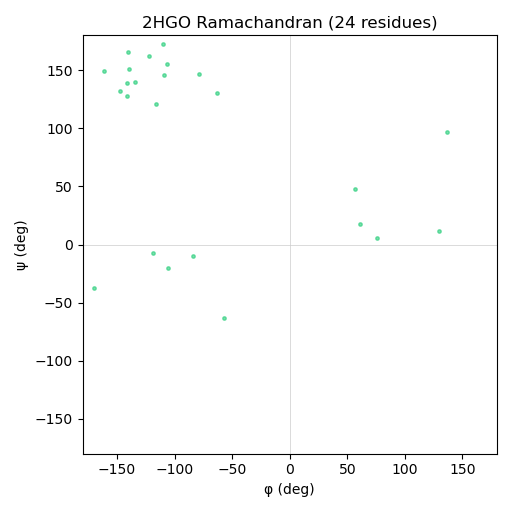7 1.372 -3.421 1.00 41.05 9 PHE A O 8
ATOM 2610 N N . GLY A 1 10 ? -8.413 2.707 -5.235 1.00 12.24 10 GLY A N 8
ATOM 2611 C CA . GLY A 1 10 ? -9.837 2.584 -5.482 1.00 13.13 10 GLY A CA 8
ATOM 2612 C C . GLY A 1 10 ? -10.677 3.112 -4.334 1.00 3.15 10 GLY A C 8
ATOM 2613 O O . GLY A 1 10 ? -11.866 2.804 -4.236 1.00 20.30 10 GLY A O 8
ATOM 2617 N N . ASN A 1 11 ? -10.062 3.908 -3.462 1.00 53.23 11 ASN A N 8
ATOM 2618 C CA . ASN A 1 11 ? -10.765 4.476 -2.318 1.00 34.40 11 ASN A CA 8
ATOM 2619 C C . ASN A 1 11 ? -11.389 3.378 -1.461 1.00 3.23 11 ASN A C 8
ATOM 2620 O O . ASN A 1 11 ? -12.559 3.456 -1.087 1.00 23.31 11 ASN A O 8
ATOM 2631 N N . GLY A 1 12 ? -10.598 2.354 -1.154 1.00 41.15 12 GLY A N 8
ATOM 2632 C CA . GLY A 1 12 ? -11.095 1.255 -0.346 1.00 11.43 12 GLY A CA 8
ATOM 2633 C C . GLY A 1 12 ? -9.997 0.310 0.103 1.00 2.12 12 GLY A C 8
ATOM 2634 O O . GLY A 1 12 ? -10.030 -0.199 1.224 1.00 12.44 12 GLY A O 8
ATOM 2638 N N . PHE A 1 13 ? -9.024 0.067 -0.770 1.00 43.44 13 PHE A N 8
ATOM 2639 C CA . PHE A 1 13 ? -7.921 -0.830 -0.447 1.00 64.51 13 PHE A CA 8
ATOM 2640 C C . PHE A 1 13 ? -6.637 -0.050 -0.191 1.00 44.11 13 PHE A C 8
ATOM 2641 O O . PHE A 1 13 ? -6.472 1.068 -0.674 1.00 32.31 13 PHE A O 8
ATOM 2658 N N . CYS A 1 14 ? -5.728 -0.647 0.572 1.00 0.23 14 CYS A N 8
ATOM 2659 C CA . CYS A 1 14 ? -4.456 -0.010 0.888 1.00 64.12 14 CYS A CA 8
ATOM 2660 C C . CYS A 1 14 ? -3.286 -0.874 0.434 1.00 43.24 14 CYS A C 8
ATOM 2661 O O . CYS A 1 14 ? -3.438 -2.073 0.195 1.00 73.21 14 CYS A O 8
ATOM 2668 N N . GLY A 1 15 ? -2.118 -0.253 0.323 1.00 61.32 15 GLY A N 8
ATOM 2669 C CA . GLY A 1 15 ? -0.931 -0.971 -0.094 1.00 41.12 15 GLY A CA 8
ATOM 2670 C C . GLY A 1 15 ? 0.297 -0.545 0.684 1.00 53.23 15 GLY A C 8
ATOM 2671 O O . GLY A 1 15 ? 0.391 0.597 1.136 1.00 5.22 15 GLY A O 8
ATOM 2675 N N . ASP A 1 16 ? 1.241 -1.463 0.839 1.00 63.42 16 ASP A N 8
ATOM 2676 C CA . ASP A 1 16 ? 2.472 -1.178 1.567 1.00 11.52 16 ASP A CA 8
ATOM 2677 C C . ASP A 1 16 ? 3.500 -0.501 0.661 1.00 52.31 16 ASP A C 8
ATOM 2678 O O . ASP A 1 16 ? 4.538 -0.033 1.129 1.00 40.33 16 ASP A O 8
ATOM 2687 N N . ASN A 1 17 ? 3.211 -0.468 -0.640 1.00 32.51 17 ASN A N 8
ATOM 2688 C CA . ASN A 1 17 ? 4.116 0.131 -1.617 1.00 33.45 17 ASN A CA 8
ATOM 2689 C C . ASN A 1 17 ? 5.297 -0.795 -1.903 1.00 15.11 17 ASN A C 8
ATOM 2690 O O . ASN A 1 17 ? 6.218 -0.431 -2.635 1.00 21.24 17 ASN A O 8
ATOM 2701 N N . CYS A 1 18 ? 5.266 -1.996 -1.325 1.00 15.10 18 CYS A N 8
ATOM 2702 C CA . CYS A 1 18 ? 6.330 -2.970 -1.521 1.00 22.20 18 CYS A CA 8
ATOM 2703 C C . CYS A 1 18 ? 5.794 -4.237 -2.190 1.00 1.12 18 CYS A C 8
ATOM 2704 O O . CYS A 1 18 ? 6.565 -5.118 -2.571 1.00 4.25 18 CYS A O 8
ATOM 2711 N N . GLY A 1 19 ? 4.472 -4.322 -2.332 1.00 72.35 19 GLY A N 8
ATOM 2712 C CA . GLY A 1 19 ? 3.866 -5.485 -2.955 1.00 31.20 19 GLY A CA 8
ATOM 2713 C C . GLY A 1 19 ? 2.732 -6.080 -2.134 1.00 24.23 19 GLY A C 8
ATOM 2714 O O . GLY A 1 19 ? 2.257 -7.176 -2.433 1.00 52.55 19 GLY A O 8
ATOM 2718 N N . ASN A 1 20 ? 2.294 -5.365 -1.099 1.00 61.43 20 ASN A N 8
ATOM 2719 C CA . ASN A 1 20 ? 1.211 -5.845 -0.245 1.00 23.23 20 ASN A CA 8
ATOM 2720 C C . ASN A 1 20 ? -0.072 -5.056 -0.480 1.00 63.44 20 ASN A C 8
ATOM 2721 O O . ASN A 1 20 ? -0.037 -3.856 -0.753 1.00 54.22 20 ASN A O 8
ATOM 2732 N N . SER A 1 21 ? -1.205 -5.740 -0.361 1.00 41.02 21 SER A N 8
ATOM 2733 C CA . SER A 1 21 ? -2.507 -5.113 -0.548 1.00 54.43 21 SER A CA 8
ATOM 2734 C C . SER A 1 21 ? -3.508 -5.659 0.464 1.00 24.32 21 SER A C 8
ATOM 2735 O O . SER A 1 21 ? -3.519 -6.856 0.755 1.00 60.43 21 SER A O 8
ATOM 2743 N N . TRP A 1 22 ? -4.336 -4.778 1.015 1.00 13.50 22 TRP A N 8
ATOM 2744 C CA . TRP A 1 22 ? -5.321 -5.184 2.012 1.00 5.23 22 TRP A CA 8
ATOM 2745 C C . TRP A 1 22 ? -6.439 -4.153 2.140 1.00 51.14 22 TRP A C 8
ATOM 2746 O O . TRP A 1 22 ? -6.219 -2.959 1.952 1.00 22.43 22 TRP A O 8
ATOM 2767 N N . ALA A 1 23 ? -7.637 -4.623 2.478 1.00 11.45 23 ALA A N 8
ATOM 2768 C CA . ALA A 1 23 ? -8.783 -3.737 2.648 1.00 54.15 23 ALA A CA 8
ATOM 2769 C C . ALA A 1 23 ? -8.540 -2.774 3.804 1.00 0.55 23 ALA A C 8
ATOM 2770 O O . ALA A 1 23 ? -8.155 -3.190 4.897 1.00 53.21 23 ALA A O 8
ATOM 2777 N N . CYS A 1 24 ? -8.750 -1.484 3.559 1.00 35.20 24 CYS A N 8
ATOM 2778 C CA . CYS A 1 24 ? -8.531 -0.475 4.589 1.00 12.34 24 CYS A CA 8
ATOM 2779 C C . CYS A 1 24 ? -9.605 0.606 4.562 1.00 55.32 24 CYS A C 8
ATOM 2780 O O . CYS A 1 24 ? -10.347 0.743 3.590 1.00 45.12 24 CYS A O 8
ATOM 2787 N N . SER A 1 25 ? -9.661 1.384 5.637 1.00 15.45 25 SER A N 8
ATOM 2788 C CA . SER A 1 25 ? -10.617 2.478 5.749 1.00 73.41 25 SER A CA 8
ATOM 2789 C C . SER A 1 25 ? -9.911 3.820 5.559 1.00 13.31 25 SER A C 8
ATOM 2790 O O . SER A 1 25 ? -10.542 4.823 5.229 1.00 63.24 25 SER A O 8
ATOM 2798 N N . GLY A 1 26 ? -8.593 3.825 5.767 1.00 1.43 26 GLY A N 8
ATOM 2799 C CA . GLY A 1 26 ? -7.818 5.043 5.612 1.00 31.34 26 GLY A CA 8
ATOM 2800 C C . GLY A 1 26 ? -6.796 5.226 6.719 1.00 1.23 26 GLY A C 8
ATOM 2801 O O . GLY A 1 26 ? -7.122 5.729 7.795 1.00 52.31 26 GLY A O 8
ATOM 2805 N N . CYS A 1 27 ? -5.555 4.821 6.457 1.00 40.43 27 CYS A N 8
ATOM 2806 C CA . CYS A 1 27 ? -4.483 4.948 7.443 1.00 20.23 27 CYS A CA 8
ATOM 2807 C C . CYS A 1 27 ? -4.359 6.388 7.931 1.00 74.51 27 CYS A C 8
ATOM 2808 O O . CYS A 1 27 ? -4.117 6.583 9.141 1.00 64.31 27 CYS A O 8
ATOM 2855 N N . THR A 1 2 ? 10.907 2.959 -3.232 1.00 33.32 2 THR A N 9
ATOM 2856 C CA . THR A 1 2 ? 10.553 3.542 -1.944 1.00 63.41 2 THR A CA 9
ATOM 2857 C C . THR A 1 2 ? 9.194 3.034 -1.472 1.00 54.33 2 THR A C 9
ATOM 2858 O O . THR A 1 2 ? 8.265 2.890 -2.266 1.00 55.03 2 THR A O 9
ATOM 2868 N N . CYS A 1 3 ? 9.087 2.764 -0.175 1.00 72.24 3 CYS A N 9
ATOM 2869 C CA . CYS A 1 3 ? 7.841 2.272 0.403 1.00 54.03 3 CYS A CA 9
ATOM 2870 C C . CYS A 1 3 ? 7.271 3.275 1.402 1.00 61.42 3 CYS A C 9
ATOM 2871 O O . CYS A 1 3 ? 8.007 3.864 2.194 1.00 3.00 3 CYS A O 9
ATOM 2878 N N . VAL A 1 4 ? 5.956 3.465 1.359 1.00 41.24 4 VAL A N 9
ATOM 2879 C CA . VAL A 1 4 ? 5.288 4.398 2.260 1.00 24.34 4 VAL A CA 9
ATOM 2880 C C . VAL A 1 4 ? 4.451 3.658 3.299 1.00 2.23 4 VAL A C 9
ATOM 2881 O O . VAL A 1 4 ? 4.284 2.441 3.225 1.00 43.12 4 VAL A O 9
ATOM 2894 N N . SER A 1 5 ? 3.929 4.404 4.267 1.00 25.34 5 SER A N 9
ATOM 2895 C CA . SER A 1 5 ? 3.108 3.823 5.324 1.00 72.22 5 SER A CA 9
ATOM 2896 C C . SER A 1 5 ? 1.907 3.087 4.739 1.00 51.25 5 SER A C 9
ATOM 2897 O O . SER A 1 5 ? 1.770 1.874 4.903 1.00 2.24 5 SER A O 9
ATOM 2905 N N . CYS A 1 6 ? 1.036 3.827 4.058 1.00 35.34 6 CYS A N 9
ATOM 2906 C CA . CYS A 1 6 ? -0.154 3.240 3.454 1.00 13.21 6 CYS A CA 9
ATOM 2907 C C . CYS A 1 6 ? -0.553 3.984 2.185 1.00 64.24 6 CYS A C 9
ATOM 2908 O O . CYS A 1 6 ? -0.684 5.208 2.187 1.00 33.22 6 CYS A O 9
ATOM 2915 N N . VAL A 1 7 ? -0.774 3.237 1.109 1.00 5.40 7 VAL A N 9
ATOM 2916 C CA . VAL A 1 7 ? -1.192 3.828 -0.156 1.00 21.43 7 VAL A CA 9
ATOM 2917 C C . VAL A 1 7 ? -2.607 3.376 -0.493 1.00 0.43 7 VAL A C 9
ATOM 2918 O O . VAL A 1 7 ? -2.877 2.182 -0.596 1.00 62.25 7 VAL A O 9
ATOM 2931 N N . ASN A 1 8 ? -3.513 4.333 -0.647 1.00 55.14 8 ASN A N 9
ATOM 2932 C CA . ASN A 1 8 ? -4.905 4.019 -0.950 1.00 65.13 8 ASN A CA 9
ATOM 2933 C C . ASN A 1 8 ? -5.104 3.705 -2.428 1.00 24.12 8 ASN A C 9
ATOM 2934 O O . ASN A 1 8 ? -4.452 4.286 -3.295 1.00 41.22 8 ASN A O 9
ATOM 2945 N N . PHE A 1 9 ? -6.017 2.778 -2.699 1.00 24.21 9 PHE A N 9
ATOM 2946 C CA . PHE A 1 9 ? -6.326 2.369 -4.062 1.00 73.31 9 PHE A CA 9
ATOM 2947 C C . PHE A 1 9 ? -7.827 2.138 -4.220 1.00 4.24 9 PHE A C 9
ATOM 2948 O O . PHE A 1 9 ? -8.442 1.424 -3.424 1.00 42.44 9 PHE A O 9
ATOM 2965 N N . GLY A 1 10 ? -8.409 2.751 -5.244 1.00 21.33 10 GLY A N 9
ATOM 2966 C CA . GLY A 1 10 ? -9.833 2.603 -5.485 1.00 12.22 10 GLY A CA 9
ATOM 2967 C C . GLY A 1 10 ? -10.675 3.121 -4.335 1.00 33.32 10 GLY A C 9
ATOM 2968 O O . GLY A 1 10 ? -11.860 2.798 -4.232 1.00 72.42 10 GLY A O 9
ATOM 2972 N N . ASN A 1 11 ? -10.068 3.927 -3.466 1.00 13.35 11 ASN A N 9
ATOM 2973 C CA . ASN A 1 11 ? -10.775 4.489 -2.319 1.00 11.22 11 ASN A CA 9
ATOM 2974 C C . ASN A 1 11 ? -11.392 3.385 -1.466 1.00 34.41 11 ASN A C 9
ATOM 2975 O O . ASN A 1 11 ? -12.557 3.465 -1.075 1.00 45.23 11 ASN A O 9
ATOM 2986 N N . GLY A 1 12 ? -10.605 2.352 -1.182 1.00 12.40 12 GLY A N 9
ATOM 2987 C CA . GLY A 1 12 ? -11.096 1.248 -0.378 1.00 3.25 12 GLY A CA 9
ATOM 2988 C C . GLY A 1 12 ? -9.996 0.304 0.066 1.00 24.11 12 GLY A C 9
ATOM 2989 O O . GLY A 1 12 ? -10.024 -0.208 1.186 1.00 2.01 12 GLY A O 9
ATOM 2993 N N . PHE A 1 13 ? -9.024 0.065 -0.811 1.00 54.02 13 PHE A N 9
ATOM 2994 C CA . PHE A 1 13 ? -7.919 -0.833 -0.492 1.00 14.14 13 PHE A CA 9
ATOM 2995 C C . PHE A 1 13 ? -6.636 -0.051 -0.237 1.00 45.44 13 PHE A C 9
ATOM 2996 O O . PHE A 1 13 ? -6.473 1.067 -0.719 1.00 41.42 13 PHE A O 9
ATOM 3013 N N . CYS A 1 14 ? -5.724 -0.649 0.523 1.00 52.35 14 CYS A N 9
ATOM 3014 C CA . CYS A 1 14 ? -4.451 -0.009 0.836 1.00 32.30 14 CYS A CA 9
ATOM 3015 C C . CYS A 1 14 ? -3.281 -0.877 0.390 1.00 42.55 14 CYS A C 9
ATOM 3016 O O . CYS A 1 14 ? -3.425 -2.085 0.198 1.00 51.42 14 CYS A O 9
ATOM 3023 N N . GLY A 1 15 ? -2.123 -0.248 0.237 1.00 73.53 15 GLY A N 9
ATOM 3024 C CA . GLY A 1 15 ? -0.936 -0.967 -0.177 1.00 33.21 15 GLY A CA 9
ATOM 3025 C C . GLY A 1 15 ? 0.281 -0.572 0.634 1.00 72.43 15 GLY A C 9
ATOM 3026 O O . GLY A 1 15 ? 0.380 0.561 1.108 1.00 60.52 15 GLY A O 9
ATOM 3030 N N . ASP A 1 16 ? 1.208 -1.506 0.795 1.00 11.10 16 ASP A N 9
ATOM 3031 C CA . ASP A 1 16 ? 2.427 -1.253 1.552 1.00 41.32 16 ASP A CA 9
ATOM 3032 C C . ASP A 1 16 ? 3.485 -0.586 0.678 1.00 51.21 16 ASP A C 9
ATOM 3033 O O . ASP A 1 16 ? 4.515 -0.127 1.176 1.00 23.40 16 ASP A O 9
ATOM 3042 N N . ASN A 1 17 ? 3.235 -0.551 -0.631 1.00 21.44 17 ASN A N 9
ATOM 3043 C CA . ASN A 1 17 ? 4.174 0.040 -1.579 1.00 74.33 17 ASN A CA 9
ATOM 3044 C C . ASN A 1 17 ? 5.367 -0.888 -1.807 1.00 44.22 17 ASN A C 9
ATOM 3045 O O . ASN A 1 17 ? 6.325 -0.522 -2.488 1.00 72.23 17 ASN A O 9
ATOM 3056 N N . CYS A 1 18 ? 5.303 -2.090 -1.235 1.00 60.12 18 CYS A N 9
ATOM 3057 C CA . CYS A 1 18 ? 6.373 -3.067 -1.379 1.00 42.04 18 CYS A CA 9
ATOM 3058 C C . CYS A 1 18 ? 5.859 -4.352 -2.032 1.00 72.13 18 CYS A C 9
ATOM 3059 O O . CYS A 1 18 ? 6.637 -5.254 -2.341 1.00 31.30 18 CYS A O 9
ATOM 3066 N N . GLY A 1 19 ? 4.544 -4.429 -2.238 1.00 21.33 19 GLY A N 9
ATOM 3067 C CA . GLY A 1 19 ? 3.955 -5.606 -2.852 1.00 35.21 19 GLY A CA 9
ATOM 3068 C C . GLY A 1 19 ? 2.827 -6.206 -2.028 1.00 0.33 19 GLY A C 9
ATOM 3069 O O . GLY A 1 19 ? 2.461 -7.365 -2.225 1.00 40.04 19 GLY A O 9
ATOM 3073 N N . ASN A 1 20 ? 2.272 -5.422 -1.105 1.00 20.31 20 ASN A N 9
ATOM 3074 C CA . ASN A 1 20 ? 1.181 -5.896 -0.258 1.00 72.31 20 ASN A CA 9
ATOM 3075 C C . ASN A 1 20 ? -0.096 -5.101 -0.503 1.00 62.25 20 ASN A C 9
ATOM 3076 O O . ASN A 1 20 ? -0.053 -3.903 -0.785 1.00 11.03 20 ASN A O 9
ATOM 3087 N N . SER A 1 21 ? -1.233 -5.779 -0.382 1.00 42.12 21 SER A N 9
ATOM 3088 C CA . SER A 1 21 ? -2.532 -5.146 -0.577 1.00 71.22 21 SER A CA 9
ATOM 3089 C C . SER A 1 21 ? -3.537 -5.681 0.437 1.00 15.31 21 SER A C 9
ATOM 3090 O O . SER A 1 21 ? -3.558 -6.876 0.732 1.00 15.02 21 SER A O 9
ATOM 3098 N N . TRP A 1 22 ? -4.356 -4.789 0.986 1.00 3.12 22 TRP A N 9
ATOM 3099 C CA . TRP A 1 22 ? -5.344 -5.183 1.985 1.00 12.12 22 TRP A CA 9
ATOM 3100 C C . TRP A 1 22 ? -6.451 -4.141 2.115 1.00 72.41 22 TRP A C 9
ATOM 3101 O O . TRP A 1 22 ? -6.218 -2.949 1.923 1.00 40.31 22 TRP A O 9
ATOM 3122 N N . ALA A 1 23 ? -7.651 -4.597 2.461 1.00 4.05 23 ALA A N 9
ATOM 3123 C CA . ALA A 1 23 ? -8.786 -3.696 2.635 1.00 44.21 23 ALA A CA 9
ATOM 3124 C C . ALA A 1 23 ? -8.525 -2.738 3.790 1.00 3.41 23 ALA A C 9
ATOM 3125 O O . ALA A 1 23 ? -8.121 -3.159 4.874 1.00 63.22 23 ALA A O 9
ATOM 3132 N N . CYS A 1 24 ? -8.739 -1.448 3.554 1.00 32.13 24 CYS A N 9
ATOM 3133 C CA . CYS A 1 24 ? -8.502 -0.445 4.585 1.00 51.44 24 CYS A CA 9
ATOM 3134 C C . CYS A 1 24 ? -9.576 0.638 4.585 1.00 52.25 24 CYS A C 9
ATOM 3135 O O . CYS A 1 24 ? -10.335 0.780 3.627 1.00 31.34 24 CYS A O 9
ATOM 3142 N N . SER A 1 25 ? -9.610 1.410 5.665 1.00 0.54 25 SER A N 9
ATOM 3143 C CA . SER A 1 25 ? -10.562 2.502 5.802 1.00 60.23 25 SER A CA 9
ATOM 3144 C C . SER A 1 25 ? -9.825 3.836 5.934 1.00 62.32 25 SER A C 9
ATOM 3145 O O . SER A 1 25 ? -10.404 4.837 6.358 1.00 14.04 25 SER A O 9
ATOM 3153 N N . GLY A 1 26 ? -8.542 3.839 5.571 1.00 40.15 26 GLY A N 9
ATOM 3154 C CA . GLY A 1 26 ? -7.743 5.048 5.656 1.00 74.32 26 GLY A CA 9
ATOM 3155 C C . GLY A 1 26 ? -6.791 5.034 6.838 1.00 44.15 26 GLY A C 9
ATOM 3156 O O . GLY A 1 26 ? -7.184 5.350 7.961 1.00 0.00 26 GLY A O 9
ATOM 3160 N N . CYS A 1 27 ? -5.534 4.670 6.587 1.00 20.44 27 CYS A N 9
ATOM 3161 C CA . CYS A 1 27 ? -4.526 4.622 7.643 1.00 74.14 27 CYS A CA 9
ATOM 3162 C C . CYS A 1 27 ? -4.433 5.960 8.372 1.00 23.30 27 CYS A C 9
ATOM 3163 O O . CYS A 1 27 ? -5.051 6.935 7.896 1.00 40.23 27 CYS A O 9
ATOM 3210 N N . THR A 1 2 ? 11.159 2.827 -2.968 1.00 53.02 2 THR A N 10
ATOM 3211 C CA . THR A 1 2 ? 10.703 3.510 -1.763 1.00 62.32 2 THR A CA 10
ATOM 3212 C C . THR A 1 2 ? 9.313 3.031 -1.358 1.00 2.33 2 THR A C 10
ATOM 3213 O O . THR A 1 2 ? 8.415 2.926 -2.194 1.00 51.02 2 THR A O 10
ATOM 3223 N N . CYS A 1 3 ? 9.143 2.740 -0.074 1.00 20.44 3 CYS A N 10
ATOM 3224 C CA . CYS A 1 3 ? 7.861 2.271 0.442 1.00 14.11 3 CYS A CA 10
ATOM 3225 C C . CYS A 1 3 ? 7.276 3.271 1.434 1.00 15.10 3 CYS A C 10
ATOM 3226 O O . CYS A 1 3 ? 7.994 3.834 2.261 1.00 33.25 3 CYS A O 10
ATOM 3233 N N . VAL A 1 4 ? 5.967 3.487 1.347 1.00 1.54 4 VAL A N 10
ATOM 3234 C CA . VAL A 1 4 ? 5.284 4.420 2.238 1.00 53.34 4 VAL A CA 10
ATOM 3235 C C . VAL A 1 4 ? 4.447 3.680 3.277 1.00 12.04 4 VAL A C 10
ATOM 3236 O O . VAL A 1 4 ? 4.289 2.462 3.208 1.00 52.23 4 VAL A O 10
ATOM 3249 N N . SER A 1 5 ? 3.913 4.427 4.237 1.00 1.21 5 SER A N 10
ATOM 3250 C CA . SER A 1 5 ? 3.088 3.845 5.290 1.00 53.34 5 SER A CA 10
ATOM 3251 C C . SER A 1 5 ? 1.898 3.097 4.699 1.00 71.25 5 SER A C 10
ATOM 3252 O O . SER A 1 5 ? 1.773 1.883 4.864 1.00 53.13 5 SER A O 10
ATOM 3260 N N . CYS A 1 6 ? 1.025 3.827 4.012 1.00 11.33 6 CYS A N 10
ATOM 3261 C CA . CYS A 1 6 ? -0.156 3.230 3.401 1.00 63.43 6 CYS A CA 10
ATOM 3262 C C . CYS A 1 6 ? -0.555 3.970 2.129 1.00 14.33 6 CYS A C 10
ATOM 3263 O O . CYS A 1 6 ? -0.676 5.196 2.126 1.00 3.20 6 CYS A O 10
ATOM 3270 N N . VAL A 1 7 ? -0.786 3.219 1.059 1.00 62.11 7 VAL A N 10
ATOM 3271 C CA . VAL A 1 7 ? -1.207 3.806 -0.207 1.00 23.44 7 VAL A CA 10
ATOM 3272 C C . VAL A 1 7 ? -2.624 3.358 -0.536 1.00 20.52 7 VAL A C 10
ATOM 3273 O O . VAL A 1 7 ? -2.899 2.163 -0.631 1.00 34.34 7 VAL A O 10
ATOM 3286 N N . ASN A 1 8 ? -3.528 4.318 -0.691 1.00 12.51 8 ASN A N 10
ATOM 3287 C CA . ASN A 1 8 ? -4.922 4.007 -0.984 1.00 31.42 8 ASN A CA 10
ATOM 3288 C C . ASN A 1 8 ? -5.126 3.662 -2.455 1.00 4.51 8 ASN A C 10
ATOM 3289 O O . ASN A 1 8 ? -4.460 4.208 -3.335 1.00 45.21 8 ASN A O 10
ATOM 3300 N N . PHE A 1 9 ? -6.059 2.749 -2.705 1.00 62.31 9 PHE A N 10
ATOM 3301 C CA . PHE A 1 9 ? -6.375 2.314 -4.059 1.00 55.04 9 PHE A CA 10
ATOM 3302 C C . PHE A 1 9 ? -7.877 2.097 -4.209 1.00 24.41 9 PHE A C 10
ATOM 3303 O O . PHE A 1 9 ? -8.495 1.390 -3.408 1.00 71.13 9 PHE A O 10
ATOM 3320 N N . GLY A 1 10 ? -8.459 2.711 -5.232 1.00 73.31 10 GLY A N 10
ATOM 3321 C CA . GLY A 1 10 ? -9.885 2.576 -5.465 1.00 72.44 10 GLY A CA 10
ATOM 3322 C C . GLY A 1 10 ? -10.717 3.104 -4.311 1.00 55.54 10 GLY A C 10
ATOM 3323 O O . GLY A 1 10 ? -11.902 2.789 -4.199 1.00 11.10 10 GLY A O 10
ATOM 3327 N N . ASN A 1 11 ? -10.099 3.909 -3.449 1.00 35.20 11 ASN A N 10
ATOM 3328 C CA . ASN A 1 11 ? -10.793 4.479 -2.300 1.00 43.11 11 ASN A CA 10
ATOM 3329 C C . ASN A 1 11 ? -11.409 3.382 -1.437 1.00 0.22 11 ASN A C 10
ATOM 3330 O O . ASN A 1 11 ? -12.572 3.467 -1.041 1.00 0.40 11 ASN A O 10
ATOM 3341 N N . GLY A 1 12 ? -10.622 2.349 -1.149 1.00 13.32 12 GLY A N 10
ATOM 3342 C CA . GLY A 1 12 ? -11.112 1.252 -0.337 1.00 44.04 12 GLY A CA 10
ATOM 3343 C C . GLY A 1 12 ? -10.011 0.309 0.109 1.00 40.24 12 GLY A C 10
ATOM 3344 O O . GLY A 1 12 ? -10.032 -0.192 1.233 1.00 3.32 12 GLY A O 10
ATOM 3348 N N . PHE A 1 13 ? -9.046 0.059 -0.774 1.00 52.42 13 PHE A N 10
ATOM 3349 C CA . PHE A 1 13 ? -7.940 -0.836 -0.455 1.00 63.43 13 PHE A CA 10
ATOM 3350 C C . PHE A 1 13 ? -6.654 -0.054 -0.219 1.00 14.20 13 PHE A C 10
ATOM 3351 O O . PHE A 1 13 ? -6.495 1.061 -0.712 1.00 72.22 13 PHE A O 10
ATOM 3368 N N . CYS A 1 14 ? -5.736 -0.645 0.539 1.00 0.40 14 CYS A N 10
ATOM 3369 C CA . CYS A 1 14 ? -4.461 -0.002 0.836 1.00 11.03 14 CYS A CA 10
ATOM 3370 C C . CYS A 1 14 ? -3.293 -0.871 0.387 1.00 14.10 14 CYS A C 10
ATOM 3371 O O . CYS A 1 14 ? -3.443 -2.077 0.177 1.00 61.35 14 CYS A O 10
ATOM 3378 N N . GLY A 1 15 ? -2.130 -0.248 0.248 1.00 44.54 15 GLY A N 10
ATOM 3379 C CA . GLY A 1 15 ? -0.944 -0.967 -0.168 1.00 11.03 15 GLY A CA 10
ATOM 3380 C C . GLY A 1 15 ? 0.275 -0.571 0.639 1.00 20.25 15 GLY A C 10
ATOM 3381 O O . GLY A 1 15 ? 0.370 0.557 1.120 1.00 54.03 15 GLY A O 10
ATOM 3385 N N . ASP A 1 16 ? 1.209 -1.501 0.788 1.00 1.03 16 ASP A N 10
ATOM 3386 C CA . ASP A 1 16 ? 2.430 -1.247 1.541 1.00 11.20 16 ASP A CA 10
ATOM 3387 C C . ASP A 1 16 ? 3.483 -0.571 0.667 1.00 52.43 16 ASP A C 10
ATOM 3388 O O . ASP A 1 16 ? 4.510 -0.109 1.162 1.00 24.22 16 ASP A O 10
ATOM 3397 N N . ASN A 1 17 ? 3.230 -0.534 -0.642 1.00 42.31 17 ASN A N 10
ATOM 3398 C CA . ASN A 1 17 ? 4.163 0.064 -1.591 1.00 21.13 17 ASN A CA 10
ATOM 3399 C C . ASN A 1 17 ? 5.351 -0.865 -1.840 1.00 55.24 17 ASN A C 10
ATOM 3400 O O . ASN A 1 17 ? 6.297 -0.502 -2.539 1.00 13.51 17 ASN A O 10
ATOM 3411 N N . CYS A 1 18 ? 5.295 -2.068 -1.266 1.00 32.14 18 CYS A N 10
ATOM 3412 C CA . CYS A 1 18 ? 6.361 -3.046 -1.429 1.00 43.24 18 CYS A CA 10
ATOM 3413 C C . CYS A 1 18 ? 5.838 -4.318 -2.099 1.00 31.52 18 CYS A C 10
ATOM 3414 O O . CYS A 1 18 ? 6.611 -5.213 -2.439 1.00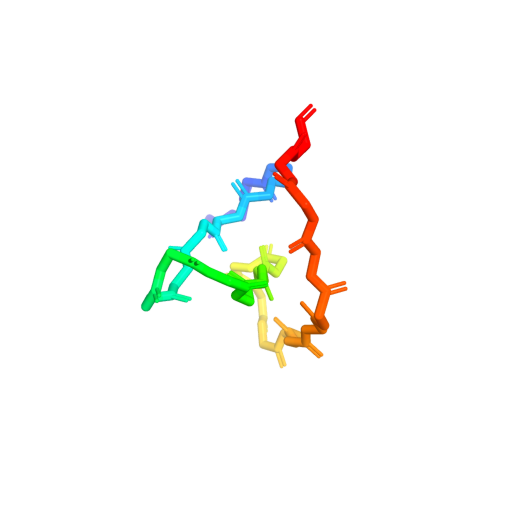 15.10 18 CYS A O 10
ATOM 3421 N N . GLY A 1 19 ? 4.519 -4.393 -2.286 1.00 63.44 19 GLY A N 10
ATOM 3422 C CA . GLY A 1 19 ? 3.923 -5.559 -2.914 1.00 60.34 19 GLY A CA 10
ATOM 3423 C C . GLY A 1 19 ? 2.797 -6.166 -2.092 1.00 74.24 19 GLY A C 10
ATOM 3424 O O . GLY A 1 19 ? 2.416 -7.316 -2.311 1.00 31.35 19 GLY A O 10
ATOM 3428 N N . ASN A 1 20 ? 2.260 -5.399 -1.144 1.00 23.30 20 ASN A N 10
ATOM 3429 C CA . ASN A 1 20 ? 1.174 -5.882 -0.296 1.00 22.31 20 ASN A CA 10
ATOM 3430 C C . ASN A 1 20 ? -0.107 -5.087 -0.530 1.00 42.12 20 ASN A C 10
ATOM 3431 O O . ASN A 1 20 ? -0.067 -3.888 -0.805 1.00 75.34 20 ASN A O 10
ATOM 3442 N N . SER A 1 21 ? -1.242 -5.767 -0.407 1.00 21.45 21 SER A N 10
ATOM 3443 C CA . SER A 1 21 ? -2.542 -5.134 -0.592 1.00 20.42 21 SER A CA 10
ATOM 3444 C C . SER A 1 21 ? -3.543 -5.675 0.424 1.00 40.12 21 SER A C 10
ATOM 3445 O O . SER A 1 21 ? -3.565 -6.872 0.708 1.00 23.50 21 SER A O 10
ATOM 3453 N N . TRP A 1 22 ? -4.356 -4.786 0.984 1.00 24.24 22 TRP A N 10
ATOM 3454 C CA . TRP A 1 22 ? -5.339 -5.186 1.985 1.00 34.42 22 TRP A CA 10
ATOM 3455 C C . TRP A 1 22 ? -6.443 -4.142 2.128 1.00 42.02 22 TRP A C 10
ATOM 3456 O O . TRP A 1 22 ? -6.209 -2.949 1.942 1.00 2.30 22 TRP A O 10
ATOM 3477 N N . ALA A 1 23 ? -7.645 -4.597 2.474 1.00 11.01 23 ALA A N 10
ATOM 3478 C CA . ALA A 1 23 ? -8.776 -3.696 2.658 1.00 21.20 23 ALA A CA 10
ATOM 3479 C C . ALA A 1 23 ? -8.504 -2.737 3.811 1.00 75.14 23 ALA A C 10
ATOM 3480 O O . ALA A 1 23 ? -8.090 -3.157 4.890 1.00 33.22 23 ALA A O 10
ATOM 3487 N N . CYS A 1 24 ? -8.721 -1.447 3.575 1.00 40.34 24 CYS A N 10
ATOM 3488 C CA . CYS A 1 24 ? -8.475 -0.442 4.603 1.00 24.30 24 CYS A CA 10
ATOM 3489 C C . CYS A 1 24 ? -9.550 0.639 4.610 1.00 3.40 24 CYS A C 10
ATOM 3490 O O . CYS A 1 24 ? -10.318 0.779 3.658 1.00 14.50 24 CYS A O 10
ATOM 3497 N N . SER A 1 25 ? -9.576 1.414 5.689 1.00 5.23 25 SER A N 10
ATOM 3498 C CA . SER A 1 25 ? -10.529 2.505 5.831 1.00 42.31 25 SER A CA 10
ATOM 3499 C C . SER A 1 25 ? -9.796 3.843 5.929 1.00 44.33 25 SER A C 10
ATOM 3500 O O . SER A 1 25 ? -10.372 4.849 6.345 1.00 41.35 25 SER A O 10
ATOM 3508 N N . GLY A 1 26 ? -8.519 3.846 5.543 1.00 22.22 26 GLY A N 10
ATOM 3509 C CA . GLY A 1 26 ? -7.726 5.061 5.595 1.00 75.41 26 GLY A CA 10
ATOM 3510 C C . GLY A 1 26 ? -6.765 5.080 6.771 1.00 12.44 26 GLY A C 10
ATOM 3511 O O . GLY A 1 26 ? -7.151 5.422 7.889 1.00 1.23 26 GLY A O 10
ATOM 3515 N N . CYS A 1 27 ? -5.509 4.714 6.520 1.00 53.15 27 CYS A N 10
ATOM 3516 C CA . CYS A 1 27 ? -4.493 4.694 7.570 1.00 1.43 27 CYS A CA 10
ATOM 3517 C C . CYS A 1 27 ? -4.393 6.053 8.257 1.00 74.22 27 CYS A C 10
ATOM 3518 O O . CYS A 1 27 ? -3.905 7.006 7.614 1.00 65.33 27 CYS A O 10
ATOM 3565 N N . THR A 1 2 ? 10.855 2.946 -3.351 1.00 31.23 2 THR A N 11
ATOM 3566 C CA . THR A 1 2 ? 10.528 3.482 -2.035 1.00 22.54 2 THR A CA 11
ATOM 3567 C C . THR A 1 2 ? 9.189 2.943 -1.544 1.00 22.24 2 THR A C 11
ATOM 3568 O O . THR A 1 2 ? 8.295 2.653 -2.340 1.00 52.05 2 THR A O 11
ATOM 3578 N N . CYS A 1 3 ? 9.056 2.810 -0.228 1.00 12.30 3 CYS A N 11
ATOM 3579 C CA . CYS A 1 3 ? 7.825 2.305 0.368 1.00 4.40 3 CYS A CA 11
ATOM 3580 C C . CYS A 1 3 ? 7.268 3.293 1.391 1.00 53.11 3 CYS A C 11
ATOM 3581 O O . CYS A 1 3 ? 8.018 3.880 2.171 1.00 43.15 3 CYS A O 11
ATOM 3588 N N . VAL A 1 4 ? 5.951 3.471 1.378 1.00 35.52 4 VAL A N 11
ATOM 3589 C CA . VAL A 1 4 ? 5.294 4.388 2.304 1.00 63.33 4 VAL A CA 11
ATOM 3590 C C . VAL A 1 4 ? 4.456 3.632 3.328 1.00 11.04 4 VAL A C 11
ATOM 3591 O O . VAL A 1 4 ? 4.275 2.418 3.225 1.00 15.00 4 VAL A O 11
ATOM 3604 N N . SER A 1 5 ? 3.944 4.359 4.317 1.00 2.54 5 SER A N 11
ATOM 3605 C CA . SER A 1 5 ? 3.121 3.760 5.361 1.00 55.22 5 SER A CA 11
ATOM 3606 C C . SER A 1 5 ? 1.919 3.035 4.763 1.00 43.32 5 SER A C 11
ATOM 3607 O O . SER A 1 5 ? 1.784 1.819 4.902 1.00 41.34 5 SER A O 11
ATOM 3615 N N . CYS A 1 6 ? 1.048 3.787 4.096 1.00 24.51 6 CYS A N 11
ATOM 3616 C CA . CYS A 1 6 ? -0.140 3.212 3.479 1.00 14.50 6 CYS A CA 11
ATOM 3617 C C . CYS A 1 6 ? -0.518 3.957 2.204 1.00 42.54 6 CYS A C 11
ATOM 3618 O O . CYS A 1 6 ? -0.595 5.185 2.192 1.00 54.32 6 CYS A O 11
ATOM 3625 N N . VAL A 1 7 ? -0.782 3.206 1.141 1.00 74.44 7 VAL A N 11
ATOM 3626 C CA . VAL A 1 7 ? -1.186 3.797 -0.128 1.00 11.50 7 VAL A CA 11
ATOM 3627 C C . VAL A 1 7 ? -2.598 3.346 -0.479 1.00 74.44 7 VAL A C 11
ATOM 3628 O O . VAL A 1 7 ? -2.867 2.151 -0.582 1.00 74.44 7 VAL A O 11
ATOM 3641 N N . ASN A 1 8 ? -3.501 4.304 -0.642 1.00 35.50 8 ASN A N 11
ATOM 3642 C CA . ASN A 1 8 ? -4.890 3.992 -0.956 1.00 64.33 8 ASN A CA 11
ATOM 3643 C C . ASN A 1 8 ? -5.073 3.651 -2.431 1.00 74.21 8 ASN A C 11
ATOM 3644 O O . ASN A 1 8 ? -4.397 4.201 -3.301 1.00 12.03 8 ASN A O 11
ATOM 3655 N N . PHE A 1 9 ? -6.002 2.739 -2.697 1.00 41.24 9 PHE A N 11
ATOM 3656 C CA . PHE A 1 9 ? -6.300 2.308 -4.056 1.00 32.20 9 PHE A CA 11
ATOM 3657 C C . PHE A 1 9 ? -7.802 2.095 -4.227 1.00 40.11 9 PHE A C 11
ATOM 3658 O O . PHE A 1 9 ? -8.434 1.392 -3.435 1.00 43.13 9 PHE A O 11
ATOM 3675 N N . GLY A 1 10 ? -8.368 2.713 -5.259 1.00 0.23 10 GLY A N 11
ATOM 3676 C CA . GLY A 1 10 ? -9.790 2.583 -5.512 1.00 60.32 10 GLY A CA 11
ATOM 3677 C C . GLY A 1 10 ? -10.636 3.122 -4.373 1.00 15.21 10 GLY A C 11
ATOM 3678 O O . GLY A 1 10 ? -11.826 2.818 -4.281 1.00 61.13 10 GLY A O 11
ATOM 3682 N N . ASN A 1 11 ? -10.025 3.922 -3.503 1.00 11.23 11 ASN A N 11
ATOM 3683 C CA . ASN A 1 11 ? -10.733 4.502 -2.367 1.00 71.23 11 ASN A CA 11
ATOM 3684 C C . ASN A 1 11 ? -11.361 3.411 -1.504 1.00 72.34 11 ASN A C 11
ATOM 3685 O O . ASN A 1 11 ? -12.536 3.490 -1.142 1.00 65.53 11 ASN A O 11
ATOM 3696 N N . GLY A 1 12 ? -10.571 2.393 -1.178 1.00 72.25 12 GLY A N 11
ATOM 3697 C CA . GLY A 1 12 ? -11.072 1.303 -0.361 1.00 31.12 12 GLY A CA 11
ATOM 3698 C C . GLY A 1 12 ? -9.979 0.352 0.089 1.00 60.42 12 GLY A C 11
ATOM 3699 O O . GLY A 1 12 ? -10.019 -0.162 1.208 1.00 63.42 12 GLY A O 11
ATOM 3703 N N . PHE A 1 13 ? -9.001 0.108 -0.780 1.00 12.42 13 PHE A N 11
ATOM 3704 C CA . PHE A 1 13 ? -7.903 -0.794 -0.453 1.00 52.42 13 PHE A CA 11
ATOM 3705 C C . PHE A 1 13 ? -6.617 -0.021 -0.185 1.00 13.20 13 PHE A C 11
ATOM 3706 O O . PHE A 1 13 ? -6.443 1.098 -0.663 1.00 4.43 13 PHE A O 11
ATOM 3723 N N . CYS A 1 14 ? -5.717 -0.629 0.580 1.00 43.43 14 CYS A N 11
ATOM 3724 C CA . CYS A 1 14 ? -4.442 -0.000 0.907 1.00 12.42 14 CYS A CA 11
ATOM 3725 C C . CYS A 1 14 ? -3.276 -0.868 0.452 1.00 45.31 14 CYS A C 11
ATOM 3726 O O . CYS A 1 14 ? -3.432 -2.068 0.220 1.00 64.43 14 CYS A O 11
ATOM 3733 N N . GLY A 1 15 ? -2.107 -0.251 0.333 1.00 0.05 15 GLY A N 11
ATOM 3734 C CA . GLY A 1 15 ? -0.924 -0.973 -0.086 1.00 5.31 15 GLY A CA 11
ATOM 3735 C C . GLY A 1 15 ? 0.305 -0.563 0.698 1.00 44.12 15 GLY A C 11
ATOM 3736 O O . GLY A 1 15 ? 0.407 0.576 1.154 1.00 44.41 15 GLY A O 11
ATOM 3740 N N . ASP A 1 16 ? 1.238 -1.490 0.853 1.00 0.10 16 ASP A N 11
ATOM 3741 C CA . ASP A 1 16 ? 2.470 -1.221 1.585 1.00 42.41 16 ASP A CA 11
ATOM 3742 C C . ASP A 1 16 ? 3.507 -0.552 0.684 1.00 34.10 16 ASP A C 11
ATOM 3743 O O . ASP A 1 16 ? 4.548 -0.095 1.156 1.00 53.41 16 ASP A O 11
ATOM 3752 N N . ASN A 1 17 ? 3.224 -0.516 -0.618 1.00 2.44 17 ASN A N 11
ATOM 3753 C CA . ASN A 1 17 ? 4.136 0.075 -1.590 1.00 43.34 17 ASN A CA 11
ATOM 3754 C C . ASN A 1 17 ? 5.328 -0.848 -1.846 1.00 0.11 17 ASN A C 11
ATOM 3755 O O . ASN A 1 17 ? 6.270 -0.478 -2.546 1.00 34.34 17 ASN A O 11
ATOM 3766 N N . CYS A 1 18 ? 5.278 -2.052 -1.276 1.00 2.05 18 CYS A N 11
ATOM 3767 C CA . CYS A 1 18 ? 6.349 -3.025 -1.444 1.00 25.34 18 CYS A CA 11
ATOM 3768 C C . CYS A 1 18 ? 5.825 -4.306 -2.097 1.00 53.42 18 CYS A C 11
ATOM 3769 O O . CYS A 1 18 ? 6.600 -5.201 -2.434 1.00 41.43 18 CYS A O 11
ATOM 3776 N N . GLY A 1 19 ? 4.506 -4.389 -2.274 1.00 1.20 19 GLY A N 11
ATOM 3777 C CA . GLY A 1 19 ? 3.910 -5.563 -2.885 1.00 51.41 19 GLY A CA 11
ATOM 3778 C C . GLY A 1 19 ? 2.772 -6.152 -2.065 1.00 2.31 19 GLY A C 11
ATOM 3779 O O . GLY A 1 19 ? 2.338 -7.275 -2.321 1.00 1.53 19 GLY A O 11
ATOM 3783 N N . ASN A 1 20 ? 2.286 -5.401 -1.077 1.00 5.31 20 ASN A N 11
ATOM 3784 C CA . ASN A 1 20 ? 1.195 -5.872 -0.229 1.00 62.21 20 ASN A CA 11
ATOM 3785 C C . ASN A 1 20 ? -0.082 -5.072 -0.472 1.00 15.55 20 ASN A C 11
ATOM 3786 O O . ASN A 1 20 ? -0.036 -3.873 -0.741 1.00 11.00 20 ASN A O 11
ATOM 3797 N N . SER A 1 21 ? -1.219 -5.750 -0.359 1.00 23.55 21 SER A N 11
ATOM 3798 C CA . SER A 1 21 ? -2.518 -5.115 -0.553 1.00 25.24 21 SER A CA 11
ATOM 3799 C C . SER A 1 21 ? -3.526 -5.659 0.454 1.00 54.31 21 SER A C 11
ATOM 3800 O O . SER A 1 21 ? -3.541 -6.854 0.746 1.00 71.31 21 SER A O 11
ATOM 3808 N N . TRP A 1 22 ? -4.356 -4.775 0.999 1.00 73.12 22 TRP A N 11
ATOM 3809 C CA . TRP A 1 22 ? -5.347 -5.177 1.990 1.00 24.21 22 TRP A CA 11
ATOM 3810 C C . TRP A 1 22 ? -6.460 -4.140 2.118 1.00 15.35 22 TRP A C 11
ATOM 3811 O O . TRP A 1 22 ? -6.232 -2.946 1.933 1.00 45.02 22 TRP A O 11
ATOM 3832 N N . ALA A 1 23 ? -7.663 -4.604 2.451 1.00 2.10 23 ALA A N 11
ATOM 3833 C CA . ALA A 1 23 ? -8.803 -3.710 2.619 1.00 11.41 23 ALA A CA 11
ATOM 3834 C C . ALA A 1 23 ? -8.560 -2.758 3.784 1.00 35.43 23 ALA A C 11
ATOM 3835 O O . ALA A 1 23 ? -8.183 -3.186 4.875 1.00 12.22 23 ALA A O 11
ATOM 3842 N N . CYS A 1 24 ? -8.760 -1.466 3.549 1.00 4.44 24 CYS A N 11
ATOM 3843 C CA . CYS A 1 24 ? -8.539 -0.468 4.588 1.00 63.43 24 CYS A CA 11
ATOM 3844 C C . CYS A 1 24 ? -9.606 0.621 4.567 1.00 54.03 24 CYS A C 11
ATOM 3845 O O . CYS A 1 24 ? -10.342 0.773 3.592 1.00 40.24 24 CYS A O 11
ATOM 3852 N N . SER A 1 25 ? -9.659 1.390 5.648 1.00 0.10 25 SER A N 11
ATOM 3853 C CA . SER A 1 25 ? -10.606 2.490 5.767 1.00 33.35 25 SER A CA 11
ATOM 3854 C C . SER A 1 25 ? -9.864 3.821 5.885 1.00 71.15 25 SER A C 11
ATOM 3855 O O . SER A 1 25 ? -10.438 4.829 6.298 1.00 2.43 25 SER A O 11
ATOM 3863 N N . GLY A 1 26 ? -8.581 3.815 5.518 1.00 24.43 26 GLY A N 11
ATOM 3864 C CA . GLY A 1 26 ? -7.778 5.022 5.589 1.00 40.12 26 GLY A CA 11
ATOM 3865 C C . GLY A 1 26 ? -6.834 5.023 6.777 1.00 11.54 26 GLY A C 11
ATOM 3866 O O . GLY A 1 26 ? -7.234 5.350 7.895 1.00 53.15 26 GLY A O 11
ATOM 3870 N N . CYS A 1 27 ? -5.574 4.658 6.538 1.00 11.03 27 CYS A N 11
ATOM 3871 C CA . CYS A 1 27 ? -4.572 4.624 7.602 1.00 4.34 27 CYS A CA 11
ATOM 3872 C C . CYS A 1 27 ? -4.489 5.969 8.319 1.00 14.40 27 CYS A C 11
ATOM 3873 O O . CYS A 1 27 ? -3.976 6.000 9.457 1.00 51.43 27 CYS A O 11
ATOM 3920 N N . THR A 1 2 ? 11.062 2.804 -3.123 1.00 61.45 2 THR A N 12
ATOM 3921 C CA . THR A 1 2 ? 10.623 3.472 -1.904 1.00 23.14 2 THR A CA 12
ATOM 3922 C C . THR A 1 2 ? 9.257 2.956 -1.464 1.00 24.14 2 THR A C 12
ATOM 3923 O O . THR A 1 2 ? 8.378 2.713 -2.291 1.00 15.41 2 THR A O 12
ATOM 3933 N N . CYS A 1 3 ? 9.085 2.793 -0.156 1.00 60.31 3 CYS A N 12
ATOM 3934 C CA . CYS A 1 3 ? 7.825 2.306 0.395 1.00 74.24 3 CYS A CA 12
ATOM 3935 C C . CYS A 1 3 ? 7.249 3.302 1.397 1.00 52.22 3 CYS A C 12
ATOM 3936 O O . CYS A 1 3 ? 7.980 3.882 2.200 1.00 31.21 3 CYS A O 12
ATOM 3943 N N . VAL A 1 4 ? 5.934 3.497 1.345 1.00 21.31 4 VAL A N 12
ATOM 3944 C CA . VAL A 1 4 ? 5.262 4.424 2.248 1.00 25.41 4 VAL A CA 12
ATOM 3945 C C . VAL A 1 4 ? 4.433 3.678 3.288 1.00 65.14 4 VAL A C 12
ATOM 3946 O O . VAL A 1 4 ? 4.273 2.460 3.212 1.00 23.53 4 VAL A O 12
ATOM 3959 N N . SER A 1 5 ? 3.908 4.419 4.259 1.00 51.21 5 SER A N 12
ATOM 3960 C CA . SER A 1 5 ? 3.094 3.830 5.316 1.00 15.41 5 SER A CA 12
ATOM 3961 C C . SER A 1 5 ? 1.896 3.085 4.732 1.00 23.35 5 SER A C 12
ATOM 3962 O O . SER A 1 5 ? 1.769 1.871 4.898 1.00 60.22 5 SER A O 12
ATOM 3970 N N . CYS A 1 6 ? 1.020 3.818 4.051 1.00 12.02 6 CYS A N 12
ATOM 3971 C CA . CYS A 1 6 ? -0.165 3.223 3.447 1.00 74.53 6 CYS A CA 12
ATOM 3972 C C . CYS A 1 6 ? -0.565 3.960 2.174 1.00 64.45 6 CYS A C 12
ATOM 3973 O O . CYS A 1 6 ? -0.722 5.182 2.176 1.00 33.13 6 CYS A O 12
ATOM 3980 N N . VAL A 1 7 ? -0.758 3.210 1.095 1.00 53.13 7 VAL A N 12
ATOM 3981 C CA . VAL A 1 7 ? -1.173 3.795 -0.174 1.00 12.22 7 VAL A CA 12
ATOM 3982 C C . VAL A 1 7 ? -2.591 3.348 -0.506 1.00 0.42 7 VAL A C 12
ATOM 3983 O O . VAL A 1 7 ? -2.865 2.154 -0.600 1.00 40.22 7 VAL A O 12
ATOM 3996 N N . ASN A 1 8 ? -3.492 4.308 -0.667 1.00 40.44 8 ASN A N 12
ATOM 3997 C CA . ASN A 1 8 ? -4.885 3.999 -0.964 1.00 42.12 8 ASN A CA 12
ATOM 3998 C C . ASN A 1 8 ? -5.086 3.662 -2.438 1.00 23.22 8 ASN A C 12
ATOM 3999 O O . ASN A 1 8 ? -4.415 4.209 -3.313 1.00 71.21 8 ASN A O 12
ATOM 4010 N N . PHE A 1 9 ? -6.023 2.755 -2.697 1.00 0.20 9 PHE A N 12
ATOM 4011 C CA . PHE A 1 9 ? -6.336 2.328 -4.052 1.00 25.40 9 PHE A CA 12
ATOM 4012 C C . PHE A 1 9 ? -7.839 2.119 -4.211 1.00 23.40 9 PHE A C 12
ATOM 4013 O O . PHE A 1 9 ? -8.464 1.411 -3.419 1.00 51.21 9 PHE A O 12
ATOM 4030 N N . GLY A 1 10 ? -8.412 2.744 -5.234 1.00 74.31 10 GLY A N 12
ATOM 4031 C CA . GLY A 1 10 ? -9.838 2.618 -5.475 1.00 74.23 10 GLY A CA 12
ATOM 4032 C C . GLY A 1 10 ? -10.675 3.139 -4.321 1.00 0.13 10 GLY A C 12
ATOM 4033 O O . GLY A 1 10 ? -11.861 2.828 -4.220 1.00 24.42 10 GLY A O 12
ATOM 4037 N N . ASN A 1 11 ? -10.058 3.934 -3.450 1.00 52.22 11 ASN A N 12
ATOM 4038 C CA . ASN A 1 11 ? -10.758 4.497 -2.300 1.00 14.24 11 ASN A CA 12
ATOM 4039 C C . ASN A 1 11 ? -11.380 3.394 -1.448 1.00 21.25 11 ASN A C 12
ATOM 4040 O O . ASN A 1 11 ? -12.547 3.478 -1.060 1.00 43.04 11 ASN A O 12
ATOM 4051 N N . GLY A 1 12 ? -10.596 2.360 -1.162 1.00 60.44 12 GLY A N 12
ATOM 4052 C CA . GLY A 1 12 ? -11.093 1.258 -0.359 1.00 24.33 12 GLY A CA 1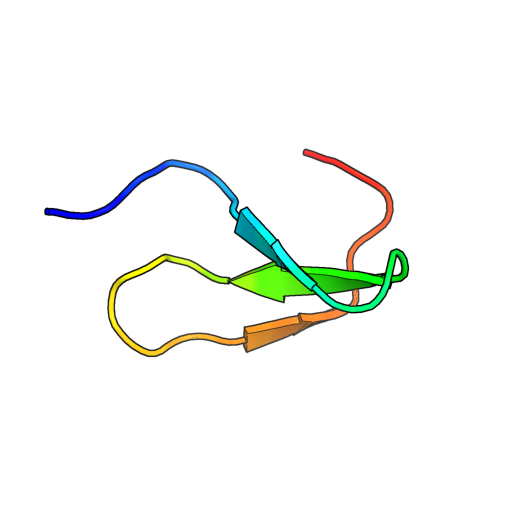2
ATOM 4053 C C . GLY A 1 12 ? -9.995 0.309 0.085 1.00 63.12 12 GLY A C 12
ATOM 4054 O O . GLY A 1 12 ? -10.025 -0.203 1.204 1.00 63.22 12 GLY A O 12
ATOM 4058 N N . PHE A 1 13 ? -9.026 0.068 -0.794 1.00 5.45 13 PHE A N 12
ATOM 4059 C CA . PHE A 1 13 ? -7.922 -0.832 -0.477 1.00 33.13 13 PHE A CA 12
ATOM 4060 C C . PHE A 1 13 ? -6.636 -0.054 -0.222 1.00 0.23 13 PHE A C 12
ATOM 4061 O O . PHE A 1 13 ? -6.472 1.065 -0.703 1.00 20.41 13 PHE A O 12
ATOM 4078 N N . CYS A 1 14 ? -5.726 -0.654 0.536 1.00 64.31 14 CYS A N 12
ATOM 4079 C CA . CYS A 1 14 ? -4.451 -0.018 0.849 1.00 32.20 14 CYS A CA 12
ATOM 4080 C C . CYS A 1 14 ? -3.283 -0.886 0.398 1.00 11.01 14 CYS A C 12
ATOM 4081 O O . CYS A 1 14 ? -3.435 -2.087 0.171 1.00 24.10 14 CYS A O 12
ATOM 4088 N N . GLY A 1 15 ? -2.117 -0.265 0.276 1.00 2.20 15 GLY A N 12
ATOM 4089 C CA . GLY A 1 15 ? -0.930 -0.982 -0.142 1.00 12.22 15 GLY A CA 12
ATOM 4090 C C . GLY A 1 15 ? 0.292 -0.573 0.655 1.00 53.12 15 GLY A C 12
ATOM 4091 O O . GLY A 1 15 ? 0.391 0.564 1.113 1.00 54.35 15 GLY A O 12
ATOM 4095 N N . ASP A 1 16 ? 1.225 -1.502 0.818 1.00 0.04 16 ASP A N 12
ATOM 4096 C CA . ASP A 1 16 ? 2.449 -1.234 1.562 1.00 21.42 16 ASP A CA 12
ATOM 4097 C C . ASP A 1 16 ? 3.492 -0.559 0.674 1.00 23.53 16 ASP A C 12
ATOM 4098 O O . ASP A 1 16 ? 4.526 -0.098 1.158 1.00 33.41 16 ASP A O 12
ATOM 4107 N N . ASN A 1 17 ? 3.223 -0.523 -0.632 1.00 2.42 17 ASN A N 12
ATOM 4108 C CA . ASN A 1 17 ? 4.146 0.073 -1.591 1.00 40.04 17 ASN A CA 12
ATOM 4109 C C . ASN A 1 17 ? 5.337 -0.850 -1.844 1.00 74.33 17 ASN A C 12
ATOM 4110 O O . ASN A 1 17 ? 6.279 -0.484 -2.545 1.00 35.42 17 ASN A O 12
ATOM 4121 N N . CYS A 1 18 ? 5.288 -2.054 -1.270 1.00 41.03 18 CYS A N 12
ATOM 4122 C CA . CYS A 1 18 ? 6.357 -3.028 -1.436 1.00 11.11 18 CYS A CA 12
ATOM 4123 C C . CYS A 1 18 ? 5.835 -4.306 -2.094 1.00 3.12 18 CYS A C 12
ATOM 4124 O O . CYS A 1 18 ? 6.612 -5.197 -2.438 1.00 14.20 18 CYS A O 12
ATOM 4131 N N . GLY A 1 19 ? 4.516 -4.391 -2.268 1.00 24.24 19 GLY A N 12
ATOM 4132 C CA . GLY A 1 19 ? 3.921 -5.564 -2.884 1.00 14.01 19 GLY A CA 12
ATOM 4133 C C . GLY A 1 19 ? 2.791 -6.162 -2.059 1.00 2.10 19 GLY A C 12
ATOM 4134 O O . GLY A 1 19 ? 2.391 -7.304 -2.289 1.00 51.15 19 GLY A O 12
ATOM 4138 N N . ASN A 1 20 ? 2.273 -5.397 -1.099 1.00 32.31 20 ASN A N 12
ATOM 4139 C CA . ASN A 1 20 ? 1.186 -5.872 -0.249 1.00 74.23 20 ASN A CA 12
ATOM 4140 C C . ASN A 1 20 ? -0.093 -5.076 -0.490 1.00 5.04 20 ASN A C 12
ATOM 4141 O O . ASN A 1 20 ? -0.052 -3.877 -0.765 1.00 54.44 20 ASN A O 12
ATOM 4152 N N . SER A 1 21 ? -1.229 -5.756 -0.375 1.00 13.15 21 SER A N 12
ATOM 4153 C CA . SER A 1 21 ? -2.530 -5.126 -0.568 1.00 31.43 21 SER A CA 12
ATOM 4154 C C . SER A 1 21 ? -3.535 -5.668 0.442 1.00 24.22 21 SER A C 12
ATOM 4155 O O . SER A 1 21 ? -3.551 -6.865 0.731 1.00 44.53 21 SER A O 12
ATOM 4163 N N . TRP A 1 22 ? -4.358 -4.783 0.993 1.00 54.04 22 TRP A N 12
ATOM 4164 C CA . TRP A 1 22 ? -5.346 -5.185 1.989 1.00 41.15 22 TRP A CA 12
ATOM 4165 C C . TRP A 1 22 ? -6.456 -4.146 2.124 1.00 0.04 22 TRP A C 12
ATOM 4166 O O . TRP A 1 22 ? -6.226 -2.953 1.937 1.00 42.31 22 TRP A O 12
ATOM 4187 N N . ALA A 1 23 ? -7.656 -4.606 2.465 1.00 54.11 23 ALA A N 12
ATOM 4188 C CA . ALA A 1 23 ? -8.793 -3.710 2.641 1.00 5.53 23 ALA A CA 12
ATOM 4189 C C . ALA A 1 23 ? -8.534 -2.752 3.798 1.00 62.32 23 ALA A C 12
ATOM 4190 O O . ALA A 1 23 ? -8.135 -3.174 4.883 1.00 3.10 23 ALA A O 12
ATOM 4197 N N . CYS A 1 24 ? -8.744 -1.461 3.560 1.00 62.41 24 CYS A N 12
ATOM 4198 C CA . CYS A 1 24 ? -8.508 -0.459 4.593 1.00 64.13 24 CYS A CA 12
ATOM 4199 C C . CYS A 1 24 ? -9.579 0.626 4.587 1.00 14.35 24 CYS A C 12
ATOM 4200 O O . CYS A 1 24 ? -10.333 0.772 3.625 1.00 73.14 24 CYS A O 12
ATOM 4207 N N . SER A 1 25 ? -9.616 1.400 5.666 1.00 1.42 25 SER A N 12
ATOM 4208 C CA . SER A 1 25 ? -10.566 2.495 5.798 1.00 24.53 25 SER A CA 12
ATOM 4209 C C . SER A 1 25 ? -9.827 3.829 5.912 1.00 31.30 25 SER A C 12
ATOM 4210 O O . SER A 1 25 ? -10.401 4.834 6.334 1.00 53.22 25 SER A O 12
ATOM 4218 N N . GLY A 1 26 ? -8.547 3.828 5.536 1.00 13.30 26 GLY A N 12
ATOM 4219 C CA . GLY A 1 26 ? -7.747 5.037 5.605 1.00 32.55 26 GLY A CA 12
ATOM 4220 C C . GLY A 1 26 ? -6.800 5.040 6.790 1.00 1.42 26 GLY A C 12
ATOM 4221 O O . GLY A 1 26 ? -7.197 5.373 7.907 1.00 51.02 26 GLY A O 12
ATOM 4225 N N . CYS A 1 27 ? -5.541 4.675 6.549 1.00 74.44 27 CYS A N 12
ATOM 4226 C CA . CYS A 1 27 ? -4.536 4.642 7.610 1.00 0.00 27 CYS A CA 12
ATOM 4227 C C . CYS A 1 27 ? -4.449 5.990 8.319 1.00 60.15 27 CYS A C 12
ATOM 4228 O O . CYS A 1 27 ? -4.489 6.004 9.568 1.00 64.24 27 CYS A O 12
ATOM 4275 N N . THR A 1 2 ? 10.865 2.978 -3.339 1.00 32.41 2 THR A N 13
ATOM 4276 C CA . THR A 1 2 ? 10.537 3.490 -2.014 1.00 43.22 2 THR A CA 13
ATOM 4277 C C . THR A 1 2 ? 9.193 2.948 -1.539 1.00 62.31 2 THR A C 13
ATOM 4278 O O . THR A 1 2 ? 8.314 2.645 -2.345 1.00 13.30 2 THR A O 13
ATOM 4288 N N . CYS A 1 3 ? 9.041 2.827 -0.224 1.00 3.41 3 CYS A N 13
ATOM 4289 C CA . CYS A 1 3 ? 7.803 2.322 0.359 1.00 54.25 3 CYS A CA 13
ATOM 4290 C C . CYS A 1 3 ? 7.242 3.306 1.383 1.00 64.31 3 CYS A C 13
ATOM 4291 O O . CYS A 1 3 ? 7.988 3.889 2.170 1.00 31.33 3 CYS A O 13
ATOM 4298 N N . VAL A 1 4 ? 5.925 3.486 1.366 1.00 11.43 4 VAL A N 13
ATOM 4299 C CA . VAL A 1 4 ? 5.265 4.399 2.291 1.00 43.34 4 VAL A CA 13
ATOM 4300 C C . VAL A 1 4 ? 4.435 3.639 3.320 1.00 32.24 4 VAL A C 13
ATOM 4301 O O . VAL A 1 4 ? 4.264 2.424 3.220 1.00 32.44 4 VAL A O 13
ATOM 4314 N N . SER A 1 5 ? 3.919 4.364 4.309 1.00 52.43 5 SER A N 13
ATOM 4315 C CA . SER A 1 5 ? 3.104 3.760 5.357 1.00 51.41 5 SER A CA 13
ATOM 4316 C C . SER A 1 5 ? 1.906 3.026 4.764 1.00 52.02 5 SER A C 13
ATOM 4317 O O . SER A 1 5 ? 1.776 1.811 4.911 1.00 43.53 5 SER A O 13
ATOM 4325 N N . CYS A 1 6 ? 1.031 3.770 4.094 1.00 20.24 6 CYS A N 13
ATOM 4326 C CA . CYS A 1 6 ? -0.157 3.186 3.482 1.00 55.34 6 CYS A CA 13
ATOM 4327 C C . CYS A 1 6 ? -0.541 3.926 2.205 1.00 14.53 6 CYS A C 13
ATOM 4328 O O . CYS A 1 6 ? -0.680 5.148 2.204 1.00 24.51 6 CYS A O 13
ATOM 4335 N N . VAL A 1 7 ? -0.740 3.174 1.128 1.00 15.25 7 VAL A N 13
ATOM 4336 C CA . VAL A 1 7 ? -1.143 3.761 -0.144 1.00 24.34 7 VAL A CA 13
ATOM 4337 C C . VAL A 1 7 ? -2.559 3.318 -0.488 1.00 2.23 7 VAL A C 13
ATOM 4338 O O . VAL A 1 7 ? -2.838 2.125 -0.582 1.00 2.30 7 VAL A O 13
ATOM 4351 N N . ASN A 1 8 ? -3.456 4.282 -0.656 1.00 71.23 8 ASN A N 13
ATOM 4352 C CA . ASN A 1 8 ? -4.848 3.978 -0.965 1.00 33.52 8 ASN A CA 13
ATOM 4353 C C . ASN A 1 8 ? -5.035 3.620 -2.436 1.00 55.31 8 ASN A C 13
ATOM 4354 O O . ASN A 1 8 ? -4.339 4.137 -3.310 1.00 15.04 8 ASN A O 13
ATOM 4365 N N . PHE A 1 9 ? -5.988 2.731 -2.692 1.00 21.44 9 PHE A N 13
ATOM 4366 C CA . PHE A 1 9 ? -6.293 2.288 -4.046 1.00 72.41 9 PHE A CA 13
ATOM 4367 C C . PHE A 1 9 ? -7.797 2.102 -4.217 1.00 34.14 9 PHE A C 13
ATOM 4368 O O . PHE A 1 9 ? -8.441 1.404 -3.430 1.00 53.02 9 PHE A O 13
ATOM 4385 N N . GLY A 1 10 ? -8.352 2.732 -5.247 1.00 34.41 10 GLY A N 13
ATOM 4386 C CA . GLY A 1 10 ? -9.777 2.626 -5.501 1.00 13.44 10 GLY A CA 13
ATOM 4387 C C . GLY A 1 10 ? -10.617 3.158 -4.354 1.00 1.00 10 GLY A C 13
ATOM 4388 O O . GLY A 1 10 ? -11.808 2.861 -4.261 1.00 54.23 10 GLY A O 13
ATOM 4392 N N . ASN A 1 11 ? -9.999 3.945 -3.477 1.00 24.24 11 ASN A N 13
ATOM 4393 C CA . ASN A 1 11 ? -10.701 4.516 -2.333 1.00 51.02 11 ASN A CA 13
ATOM 4394 C C . ASN A 1 11 ? -11.336 3.421 -1.482 1.00 0.34 11 ASN A C 13
ATOM 4395 O O . ASN A 1 11 ? -12.507 3.509 -1.110 1.00 62.22 11 ASN A O 13
ATOM 4406 N N . GLY A 1 12 ? -10.557 2.387 -1.177 1.00 64.14 12 GLY A N 13
ATOM 4407 C CA . GLY A 1 12 ? -11.067 1.291 -0.374 1.00 55.04 12 GLY A CA 13
ATOM 4408 C C . GLY A 1 12 ? -9.978 0.338 0.081 1.00 72.13 12 GLY A C 13
ATOM 4409 O O . GLY A 1 12 ? -10.019 -0.172 1.202 1.00 45.23 12 GLY A O 13
ATOM 4413 N N . PHE A 1 13 ? -9.002 0.088 -0.788 1.00 45.02 13 PHE A N 13
ATOM 4414 C CA . PHE A 1 13 ? -7.907 -0.816 -0.461 1.00 73.11 13 PHE A CA 13
ATOM 4415 C C . PHE A 1 13 ? -6.619 -0.045 -0.198 1.00 54.34 13 PHE A C 13
ATOM 4416 O O . PHE A 1 13 ? -6.444 1.072 -0.679 1.00 35.32 13 PHE A O 13
ATOM 4433 N N . CYS A 1 14 ? -5.718 -0.650 0.569 1.00 32.53 14 CYS A N 13
ATOM 4434 C CA . CYS A 1 14 ? -4.443 -0.021 0.892 1.00 11.21 14 CYS A CA 13
ATOM 4435 C C . CYS A 1 14 ? -3.277 -0.892 0.441 1.00 12.00 14 CYS A C 13
ATOM 4436 O O . CYS A 1 14 ? -3.438 -2.090 0.199 1.00 22.44 14 CYS A O 13
ATOM 4443 N N . GLY A 1 15 ? -2.105 -0.281 0.339 1.00 61.21 15 GLY A N 13
ATOM 4444 C CA . GLY A 1 15 ? -0.922 -1.005 -0.076 1.00 24.14 15 GLY A CA 13
ATOM 4445 C C . GLY A 1 15 ? 0.306 -0.584 0.704 1.00 21.50 15 GLY A C 13
ATOM 4446 O O . GLY A 1 15 ? 0.409 0.562 1.143 1.00 52.51 15 GLY A O 13
ATOM 4450 N N . ASP A 1 16 ? 1.240 -1.509 0.875 1.00 42.21 16 ASP A N 13
ATOM 4451 C CA . ASP A 1 16 ? 2.469 -1.228 1.605 1.00 62.43 16 ASP A CA 13
ATOM 4452 C C . ASP A 1 16 ? 3.497 -0.551 0.701 1.00 25.32 16 ASP A C 13
ATOM 4453 O O . ASP A 1 16 ? 4.540 -0.093 1.168 1.00 73.11 16 ASP A O 13
ATOM 4462 N N . ASN A 1 17 ? 3.203 -0.507 -0.599 1.00 2.24 17 ASN A N 13
ATOM 4463 C CA . ASN A 1 17 ? 4.107 0.095 -1.574 1.00 43.34 17 ASN A CA 13
ATOM 4464 C C . ASN A 1 17 ? 5.294 -0.826 -1.854 1.00 0.11 17 ASN A C 13
ATOM 4465 O O . ASN A 1 17 ? 6.222 -0.453 -2.572 1.00 0.10 17 ASN A O 13
ATOM 4476 N N . CYS A 1 18 ? 5.258 -2.033 -1.286 1.00 20.13 18 CYS A N 13
ATOM 4477 C CA . CYS A 1 18 ? 6.328 -3.002 -1.479 1.00 34.44 18 CYS A CA 13
ATOM 4478 C C . CYS A 1 18 ? 5.797 -4.278 -2.137 1.00 44.21 18 CYS A C 13
ATOM 4479 O O . CYS A 1 18 ? 6.571 -5.165 -2.498 1.00 51.04 18 CYS A O 13
ATOM 4486 N N . GLY A 1 19 ? 4.475 -4.364 -2.291 1.00 0.13 19 GLY A N 13
ATOM 4487 C CA . GLY A 1 19 ? 3.876 -5.535 -2.907 1.00 3.33 19 GLY A CA 13
ATOM 4488 C C . GLY A 1 19 ? 2.734 -6.121 -2.091 1.00 14.31 19 GLY A C 13
ATOM 4489 O O . GLY A 1 19 ? 2.259 -7.217 -2.386 1.00 13.44 19 GLY A O 13
ATOM 4493 N N . ASN A 1 20 ? 2.291 -5.399 -1.062 1.00 72.44 20 ASN A N 13
ATOM 4494 C CA . ASN A 1 20 ? 1.200 -5.872 -0.213 1.00 40.04 20 ASN A CA 13
ATOM 4495 C C . ASN A 1 20 ? -0.076 -5.071 -0.451 1.00 33.15 20 ASN A C 13
ATOM 4496 O O . ASN A 1 20 ? -0.030 -3.871 -0.722 1.00 40.03 20 ASN A O 13
ATOM 4507 N N . SER A 1 21 ? -1.215 -5.747 -0.338 1.00 4.21 21 SER A N 13
ATOM 4508 C CA . SER A 1 21 ? -2.513 -5.112 -0.526 1.00 25.31 21 SER A CA 13
ATOM 4509 C C . SER A 1 21 ? -3.520 -5.656 0.483 1.00 62.53 21 SER A C 13
ATOM 4510 O O . SER A 1 21 ? -3.520 -6.849 0.788 1.00 12.43 21 SER A O 13
ATOM 4518 N N . TRP A 1 22 ? -4.363 -4.777 1.013 1.00 4.25 22 TRP A N 13
ATOM 4519 C CA . TRP A 1 22 ? -5.353 -5.180 2.006 1.00 43.35 22 TRP A CA 13
ATOM 4520 C C . TRP A 1 22 ? -6.467 -4.146 2.132 1.00 53.42 22 TRP A C 13
ATOM 4521 O O . TRP A 1 22 ? -6.241 -2.951 1.947 1.00 31.24 22 TRP A O 13
ATOM 4542 N N . ALA A 1 23 ? -7.669 -4.610 2.466 1.00 62.42 23 ALA A N 13
ATOM 4543 C CA . ALA A 1 23 ? -8.810 -3.717 2.633 1.00 12.24 23 ALA A CA 13
ATOM 4544 C C . ALA A 1 23 ? -8.564 -2.758 3.793 1.00 74.13 23 ALA A C 13
ATOM 4545 O O . ALA A 1 23 ? -8.184 -3.180 4.885 1.00 73.33 23 ALA A O 13
ATOM 4552 N N . CYS A 1 24 ? -8.763 -1.467 3.550 1.00 3.21 24 CYS A N 13
ATOM 4553 C CA . CYS A 1 24 ? -8.538 -0.463 4.583 1.00 3.05 24 CYS A CA 13
ATOM 4554 C C . CYS A 1 24 ? -9.602 0.627 4.559 1.00 65.52 24 CYS A C 13
ATOM 4555 O O . CYS A 1 24 ? -10.340 0.775 3.584 1.00 20.42 24 CYS A O 13
ATOM 4562 N N . SER A 1 25 ? -9.652 1.402 5.635 1.00 43.14 25 SER A N 13
ATOM 4563 C CA . SER A 1 25 ? -10.597 2.504 5.751 1.00 23.33 25 SER A CA 13
ATOM 4564 C C . SER A 1 25 ? -9.851 3.834 5.860 1.00 14.43 25 SER A C 13
ATOM 4565 O O . SER A 1 25 ? -10.424 4.846 6.265 1.00 5.31 25 SER A O 13
ATOM 4573 N N . GLY A 1 26 ? -8.569 3.822 5.495 1.00 75.24 26 GLY A N 13
ATOM 4574 C CA . GLY A 1 26 ? -7.761 5.027 5.559 1.00 14.33 26 GLY A CA 13
ATOM 4575 C C . GLY A 1 26 ? -6.821 5.034 6.750 1.00 12.03 26 GLY A C 13
ATOM 4576 O O . GLY A 1 26 ? -7.222 5.375 7.863 1.00 13.01 26 GLY A O 13
ATOM 4580 N N . CYS A 1 27 ? -5.563 4.660 6.518 1.00 52.23 27 CYS A N 13
ATOM 4581 C CA . CYS A 1 27 ? -4.565 4.629 7.586 1.00 61.24 27 CYS A CA 13
ATOM 4582 C C . CYS A 1 27 ? -4.472 5.982 8.286 1.00 32.40 27 CYS A C 13
ATOM 4583 O O . CYS A 1 27 ? -5.055 6.957 7.766 1.00 14.02 27 CYS A O 13
ATOM 4630 N N . THR A 1 2 ? 11.003 2.907 -3.126 1.00 13.53 2 THR A N 14
ATOM 4631 C CA . THR A 1 2 ? 10.640 3.414 -1.809 1.00 0.22 2 THR A CA 14
ATOM 4632 C C . THR A 1 2 ? 9.309 2.828 -1.349 1.00 20.21 2 THR A C 14
ATOM 4633 O O . THR A 1 2 ? 8.480 2.429 -2.167 1.00 43.21 2 THR A O 14
ATOM 4643 N N . CYS A 1 3 ? 9.111 2.780 -0.036 1.00 14.33 3 CYS A N 14
ATOM 4644 C CA . CYS A 1 3 ? 7.880 2.244 0.532 1.00 12.50 3 CYS A CA 14
ATOM 4645 C C . CYS A 1 3 ? 7.277 3.214 1.543 1.00 22.41 3 CYS A C 14
ATOM 4646 O O . CYS A 1 3 ? 7.952 3.655 2.474 1.00 40.02 3 CYS A O 14
ATOM 4653 N N . VAL A 1 4 ? 6.003 3.544 1.353 1.00 43.03 4 VAL A N 14
ATOM 4654 C CA . VAL A 1 4 ? 5.308 4.463 2.247 1.00 52.03 4 VAL A CA 14
ATOM 4655 C C . VAL A 1 4 ? 4.482 3.707 3.284 1.00 40.54 4 VAL A C 14
ATOM 4656 O O . VAL A 1 4 ? 4.342 2.487 3.210 1.00 31.21 4 VAL A O 14
ATOM 4669 N N . SER A 1 5 ? 3.938 4.443 4.247 1.00 13.03 5 SER A N 14
ATOM 4670 C CA . SER A 1 5 ? 3.124 3.844 5.298 1.00 2.10 5 SER A CA 14
ATOM 4671 C C . SER A 1 5 ? 1.927 3.104 4.707 1.00 20.34 5 SER A C 14
ATOM 4672 O O . SER A 1 5 ? 1.800 1.890 4.861 1.00 45.52 5 SER A O 14
ATOM 4680 N N . CYS A 1 6 ? 1.052 3.844 4.032 1.00 5.35 6 CYS A N 14
ATOM 4681 C CA . CYS A 1 6 ? -0.133 3.255 3.422 1.00 75.23 6 CYS A CA 14
ATOM 4682 C C . CYS A 1 6 ? -0.525 3.996 2.148 1.00 4.00 6 CYS A C 14
ATOM 4683 O O . CYS A 1 6 ? -0.603 5.225 2.133 1.00 21.14 6 CYS A O 14
ATOM 4690 N N . VAL A 1 7 ? -0.801 3.242 1.090 1.00 71.53 7 VAL A N 14
ATOM 4691 C CA . VAL A 1 7 ? -1.221 3.831 -0.176 1.00 42.52 7 VAL A CA 14
ATOM 4692 C C . VAL A 1 7 ? -2.634 3.375 -0.512 1.00 43.32 7 VAL A C 14
ATOM 4693 O O . VAL A 1 7 ? -2.901 2.178 -0.610 1.00 42.23 7 VAL A O 14
ATOM 4706 N N . ASN A 1 8 ? -3.543 4.328 -0.666 1.00 51.24 8 ASN A N 14
ATOM 4707 C CA . ASN A 1 8 ? -4.934 4.010 -0.965 1.00 14.22 8 ASN A CA 14
ATOM 4708 C C . ASN A 1 8 ? -5.131 3.669 -2.439 1.00 60.45 8 ASN A C 14
ATOM 4709 O O . ASN A 1 8 ? -4.467 4.224 -3.315 1.00 43.04 8 ASN A O 14
ATOM 4720 N N . PHE A 1 9 ? -6.057 2.751 -2.695 1.00 12.10 9 PHE A N 14
ATOM 4721 C CA . PHE A 1 9 ? -6.367 2.319 -4.051 1.00 3.10 9 PHE A CA 14
ATOM 4722 C C . PHE A 1 9 ? -7.869 2.102 -4.207 1.00 75.12 9 PHE A C 14
ATOM 4723 O O . PHE A 1 9 ? -8.492 1.402 -3.404 1.00 72.34 9 PHE A O 14
ATOM 4740 N N . GLY A 1 10 ? -8.445 2.708 -5.239 1.00 32.21 10 GLY A N 14
ATOM 4741 C CA . GLY A 1 10 ? -9.870 2.572 -5.479 1.00 34.33 10 GLY A CA 14
ATOM 4742 C C . GLY A 1 10 ? -10.708 3.105 -4.333 1.00 33.33 10 GLY A C 14
ATOM 4743 O O . GLY A 1 10 ? -11.894 2.792 -4.227 1.00 43.33 10 GLY A O 14
ATOM 4747 N N . ASN A 1 11 ? -10.094 3.914 -3.471 1.00 34.12 11 ASN A N 14
ATOM 4748 C CA . ASN A 1 11 ? -10.796 4.489 -2.329 1.00 52.24 11 ASN A CA 14
ATOM 4749 C C . ASN A 1 11 ? -11.409 3.396 -1.459 1.00 40.02 11 ASN A C 14
ATOM 4750 O O . ASN A 1 11 ? -12.578 3.474 -1.078 1.00 11.25 11 ASN A O 14
ATOM 4761 N N . GLY A 1 12 ? -10.615 2.377 -1.149 1.00 60.43 12 GLY A N 14
ATOM 4762 C CA . GLY A 1 12 ? -11.105 1.285 -0.328 1.00 74.12 12 GLY A CA 14
ATOM 4763 C C . GLY A 1 12 ? -10.003 0.343 0.122 1.00 23.25 12 GLY A C 14
ATOM 4764 O O . GLY A 1 12 ? -10.031 -0.160 1.246 1.00 23.21 12 GLY A O 14
ATOM 4768 N N . PHE A 1 13 ? -9.032 0.096 -0.752 1.00 72.41 13 PHE A N 14
ATOM 4769 C CA . PHE A 1 13 ? -7.926 -0.799 -0.427 1.00 21.24 13 PHE A CA 14
ATOM 4770 C C . PHE A 1 13 ? -6.642 -0.019 -0.176 1.00 25.45 13 PHE A C 14
ATOM 4771 O O . PHE A 1 13 ? -6.475 1.095 -0.668 1.00 2.11 13 PHE A O 14
ATOM 4788 N N . CYS A 1 14 ? -5.734 -0.614 0.589 1.00 61.52 14 CYS A N 14
ATOM 4789 C CA . CYS A 1 14 ? -4.459 0.020 0.898 1.00 0.33 14 CYS A CA 14
ATOM 4790 C C . CYS A 1 14 ? -3.294 -0.846 0.436 1.00 62.34 14 CYS A C 14
ATOM 4791 O O . CYS A 1 14 ? -3.446 -2.050 0.221 1.00 75.45 14 CYS A O 14
ATOM 4798 N N . GLY A 1 15 ? -2.132 -0.223 0.291 1.00 1.50 15 GLY A N 14
ATOM 4799 C CA . GLY A 1 15 ? -0.952 -0.943 -0.139 1.00 44.25 15 GLY A CA 14
ATOM 4800 C C . GLY A 1 15 ? 0.284 -0.526 0.631 1.00 22.50 15 GLY A C 14
ATOM 4801 O O . GLY A 1 15 ? 0.387 0.613 1.088 1.00 41.44 15 GLY A O 14
ATOM 4805 N N . ASP A 1 16 ? 1.224 -1.451 0.775 1.00 1.53 16 ASP A N 14
ATOM 4806 C CA . ASP A 1 16 ? 2.462 -1.179 1.492 1.00 11.25 16 ASP A CA 14
ATOM 4807 C C . ASP A 1 16 ? 3.499 -0.540 0.569 1.00 43.01 16 ASP A C 14
ATOM 4808 O O . ASP A 1 16 ? 4.549 -0.084 1.022 1.00 1.52 16 ASP A O 14
ATOM 4817 N N . ASN A 1 17 ? 3.206 -0.529 -0.732 1.00 13.44 17 ASN A N 14
ATOM 4818 C CA . ASN A 1 17 ? 4.119 0.030 -1.723 1.00 13.52 17 ASN A CA 14
ATOM 4819 C C . ASN A 1 17 ? 5.324 -0.890 -1.927 1.00 35.21 17 ASN A C 14
ATOM 4820 O O . ASN A 1 17 ? 6.277 -0.532 -2.619 1.00 33.33 17 ASN A O 14
ATOM 4831 N N . CYS A 1 18 ? 5.272 -2.078 -1.324 1.00 2.35 18 CYS A N 14
ATOM 4832 C CA . CYS A 1 18 ? 6.352 -3.047 -1.441 1.00 3.35 18 CYS A CA 14
ATOM 4833 C C . CYS A 1 18 ? 5.849 -4.345 -2.077 1.00 23.22 18 CYS A C 14
ATOM 4834 O O . CYS A 1 18 ? 6.635 -5.244 -2.376 1.00 22.41 18 CYS A O 14
ATOM 4841 N N . GLY A 1 19 ? 4.535 -4.436 -2.280 1.00 33.24 19 GLY A N 14
ATOM 4842 C CA . GLY A 1 19 ? 3.955 -5.626 -2.877 1.00 40.03 19 GLY A CA 14
ATOM 4843 C C . GLY A 1 19 ? 2.821 -6.212 -2.050 1.00 60.43 19 GLY A C 14
ATOM 4844 O O . GLY A 1 19 ? 2.429 -7.360 -2.257 1.00 12.23 19 GLY A O 14
ATOM 4848 N N . ASN A 1 20 ? 2.292 -5.429 -1.109 1.00 12.22 20 ASN A N 14
ATOM 4849 C CA . ASN A 1 20 ? 1.201 -5.892 -0.256 1.00 54.53 20 ASN A CA 14
ATOM 4850 C C . ASN A 1 20 ? -0.078 -5.099 -0.510 1.00 1.12 20 ASN A C 14
ATOM 4851 O O . ASN A 1 20 ? -0.035 -3.902 -0.794 1.00 43.03 20 ASN A O 14
ATOM 4862 N N . SER A 1 21 ? -1.213 -5.778 -0.393 1.00 22.13 21 SER A N 14
ATOM 4863 C CA . SER A 1 21 ? -2.514 -5.150 -0.595 1.00 14.04 21 SER A CA 14
ATOM 4864 C C . SER A 1 21 ? -3.521 -5.686 0.417 1.00 15.34 21 SER A C 14
ATOM 4865 O O . SER A 1 21 ? -3.556 -6.885 0.694 1.00 53.54 21 SER A O 14
ATOM 4873 N N . TRP A 1 22 ? -4.326 -4.793 0.983 1.00 2.34 22 TRP A N 14
ATOM 4874 C CA . TRP A 1 22 ? -5.314 -5.190 1.981 1.00 5.11 22 TRP A CA 14
ATOM 4875 C C . TRP A 1 22 ? -6.424 -4.151 2.110 1.00 72.23 22 TRP A C 14
ATOM 4876 O O . TRP A 1 22 ? -6.195 -2.957 1.921 1.00 55.04 22 TRP A O 14
ATOM 4897 N N . ALA A 1 23 ? -7.626 -4.611 2.448 1.00 31.51 23 ALA A N 14
ATOM 4898 C CA . ALA A 1 23 ? -8.764 -3.715 2.619 1.00 31.32 23 ALA A CA 14
ATOM 4899 C C . ALA A 1 23 ? -8.519 -2.764 3.783 1.00 73.11 23 ALA A C 14
ATOM 4900 O O . ALA A 1 23 ? -8.129 -3.191 4.871 1.00 41.05 23 ALA A O 14
ATOM 4907 N N . CYS A 1 24 ? -8.730 -1.473 3.553 1.00 3.40 24 CYS A N 14
ATOM 4908 C CA . CYS A 1 24 ? -8.508 -0.475 4.594 1.00 0.42 24 CYS A CA 14
ATOM 4909 C C . CYS A 1 24 ? -9.583 0.605 4.584 1.00 42.13 24 CYS A C 14
ATOM 4910 O O . CYS A 1 24 ? -10.329 0.754 3.616 1.00 71.43 24 CYS A O 14
ATOM 4917 N N . SER A 1 25 ? -9.633 1.372 5.667 1.00 3.44 25 SER A N 14
ATOM 4918 C CA . SER A 1 25 ? -10.588 2.464 5.796 1.00 12.14 25 SER A CA 14
ATOM 4919 C C . SER A 1 25 ? -9.881 3.808 5.626 1.00 61.41 25 SER A C 14
ATOM 4920 O O . SER A 1 25 ? -10.516 4.824 5.338 1.00 62.31 25 SER A O 14
ATOM 4928 N N . GLY A 1 26 ? -8.559 3.805 5.804 1.00 52.32 26 GLY A N 14
ATOM 4929 C CA . GLY A 1 26 ? -7.782 5.023 5.665 1.00 74.32 26 GLY A CA 14
ATOM 4930 C C . GLY A 1 26 ? -6.754 5.186 6.771 1.00 22.12 26 GLY A C 14
ATOM 4931 O O . GLY A 1 26 ? -7.075 5.662 7.859 1.00 22.30 26 GLY A O 14
ATOM 4935 N N . CYS A 1 27 ? -5.512 4.791 6.491 1.00 41.42 27 CYS A N 14
ATOM 4936 C CA . CYS A 1 27 ? -4.436 4.899 7.473 1.00 0.24 27 CYS A CA 14
ATOM 4937 C C . CYS A 1 27 ? -4.311 6.330 7.992 1.00 12.30 27 CYS A C 14
ATOM 4938 O O . CYS A 1 27 ? -4.875 7.242 7.351 1.00 11.12 27 CYS A O 14
ATOM 4985 N N . THR A 1 2 ? 11.109 2.814 -3.171 1.00 42.01 2 THR A N 15
ATOM 4986 C CA . THR A 1 2 ? 10.734 3.341 -1.864 1.00 44.41 2 THR A CA 15
ATOM 4987 C C . THR A 1 2 ? 9.428 2.717 -1.383 1.00 54.34 2 THR A C 15
ATOM 4988 O O . THR A 1 2 ? 8.666 2.161 -2.173 1.00 3.55 2 THR A O 15
ATOM 4998 N N . CYS A 1 3 ? 9.174 2.815 -0.081 1.00 53.04 3 CYS A N 15
ATOM 4999 C CA . CYS A 1 3 ? 7.959 2.263 0.504 1.00 25.22 3 CYS A CA 15
ATOM 5000 C C . CYS A 1 3 ? 7.351 3.231 1.514 1.00 75.11 3 CYS A C 15
ATOM 5001 O O . CYS A 1 3 ? 8.034 3.706 2.422 1.00 31.20 3 CYS A O 15
ATOM 5008 N N . VAL A 1 4 ? 6.064 3.521 1.350 1.00 43.14 4 VAL A N 15
ATOM 5009 C CA . VAL A 1 4 ? 5.364 4.434 2.248 1.00 14.02 4 VAL A CA 15
ATOM 5010 C C . VAL A 1 4 ? 4.541 3.672 3.280 1.00 5.42 4 VAL A C 15
ATOM 5011 O O . VAL A 1 4 ? 4.403 2.451 3.202 1.00 2.53 4 VAL A O 15
ATOM 5024 N N . SER A 1 5 ? 3.992 4.402 4.247 1.00 4.40 5 SER A N 15
ATOM 5025 C CA . SER A 1 5 ? 3.179 3.796 5.294 1.00 11.00 5 SER A CA 15
ATOM 5026 C C . SER A 1 5 ? 1.985 3.057 4.698 1.00 0.21 5 SER A C 15
ATOM 5027 O O . SER A 1 5 ? 1.860 1.842 4.841 1.00 72.34 5 SER A O 15
ATOM 5035 N N . CYS A 1 6 ? 1.108 3.801 4.028 1.00 40.22 6 CYS A N 15
ATOM 5036 C CA . CYS A 1 6 ? -0.075 3.215 3.411 1.00 51.14 6 CYS A CA 15
ATOM 5037 C C . CYS A 1 6 ? -0.448 3.950 2.129 1.00 51.42 6 CYS A C 15
ATOM 5038 O O . CYS A 1 6 ? -0.442 5.180 2.084 1.00 71.14 6 CYS A O 15
ATOM 5045 N N . VAL A 1 7 ? -0.802 3.191 1.099 1.00 0.30 7 VAL A N 15
ATOM 5046 C CA . VAL A 1 7 ? -1.213 3.772 -0.172 1.00 63.13 7 VAL A CA 15
ATOM 5047 C C . VAL A 1 7 ? -2.629 3.323 -0.510 1.00 75.41 7 VAL A C 15
ATOM 5048 O O . VAL A 1 7 ? -2.901 2.127 -0.602 1.00 21.24 7 VAL A O 15
ATOM 5061 N N . ASN A 1 8 ? -3.531 4.282 -0.675 1.00 34.20 8 ASN A N 15
ATOM 5062 C CA . ASN A 1 8 ? -4.923 3.971 -0.978 1.00 34.41 8 ASN A CA 15
ATOM 5063 C C . ASN A 1 8 ? -5.117 3.616 -2.449 1.00 13.23 8 ASN A C 15
ATOM 5064 O O . ASN A 1 8 ? -4.432 4.143 -3.326 1.00 44.04 8 ASN A O 15
ATOM 5075 N N . PHE A 1 9 ? -6.063 2.719 -2.702 1.00 11.32 9 PHE A N 15
ATOM 5076 C CA . PHE A 1 9 ? -6.374 2.276 -4.055 1.00 14.24 9 PHE A CA 15
ATOM 5077 C C . PHE A 1 9 ? -7.877 2.075 -4.216 1.00 20.23 9 PHE A C 15
ATOM 5078 O O . PHE A 1 9 ? -8.510 1.381 -3.417 1.00 63.24 9 PHE A O 15
ATOM 5095 N N . GLY A 1 10 ? -8.442 2.688 -5.251 1.00 13.11 10 GLY A N 15
ATOM 5096 C CA . GLY A 1 10 ? -9.866 2.567 -5.497 1.00 2.00 10 GLY A CA 15
ATOM 5097 C C . GLY A 1 10 ? -10.705 3.093 -4.346 1.00 2.45 10 GLY A C 15
ATOM 5098 O O . GLY A 1 10 ? -11.891 2.781 -4.243 1.00 13.25 10 GLY A O 15
ATOM 5102 N N . ASN A 1 11 ? -10.091 3.894 -3.479 1.00 5.55 11 ASN A N 15
ATOM 5103 C CA . ASN A 1 11 ? -10.792 4.463 -2.333 1.00 73.25 11 ASN A CA 15
ATOM 5104 C C . ASN A 1 11 ? -11.414 3.365 -1.474 1.00 72.24 11 ASN A C 15
ATOM 5105 O O . ASN A 1 11 ? -12.578 3.454 -1.083 1.00 72.11 11 ASN A O 15
ATOM 5116 N N . GLY A 1 12 ? -10.631 2.329 -1.186 1.00 0.52 12 GLY A N 15
ATOM 5117 C CA . GLY A 1 12 ? -11.128 1.233 -0.377 1.00 33.10 12 GLY A CA 15
ATOM 5118 C C . GLY A 1 12 ? -10.029 0.295 0.086 1.00 44.54 12 GLY A C 15
ATOM 5119 O O . GLY A 1 12 ? -10.061 -0.198 1.215 1.00 63.24 12 GLY A O 15
ATOM 5123 N N . PHE A 1 13 ? -9.058 0.040 -0.786 1.00 1.43 13 PHE A N 15
ATOM 5124 C CA . PHE A 1 13 ? -7.954 -0.853 -0.452 1.00 73.13 13 PHE A CA 15
ATOM 5125 C C . PHE A 1 13 ? -6.669 -0.069 -0.209 1.00 13.43 13 PHE A C 15
ATOM 5126 O O . PHE A 1 13 ? -6.505 1.041 -0.708 1.00 25.40 13 PHE A O 15
ATOM 5143 N N . CYS A 1 14 ? -5.758 -0.657 0.559 1.00 61.52 14 CYS A N 15
ATOM 5144 C CA . CYS A 1 14 ? -4.485 -0.015 0.863 1.00 0.02 14 CYS A CA 15
ATOM 5145 C C . CYS A 1 14 ? -3.315 -0.885 0.422 1.00 44.23 14 CYS A C 15
ATOM 5146 O O . CYS A 1 14 ? -3.471 -2.084 0.184 1.00 53.21 14 CYS A O 15
ATOM 5153 N N . GLY A 1 15 ? -2.145 -0.270 0.321 1.00 22.13 15 GLY A N 15
ATOM 5154 C CA . GLY A 1 15 ? -0.957 -0.993 -0.085 1.00 12.45 15 GLY A CA 15
ATOM 5155 C C . GLY A 1 15 ? 0.267 -0.560 0.695 1.00 71.12 15 GLY A C 15
ATOM 5156 O O . GLY A 1 15 ? 0.363 0.588 1.130 1.00 20.21 15 GLY A O 15
ATOM 5160 N N . ASP A 1 16 ? 1.205 -1.480 0.872 1.00 73.22 16 ASP A N 15
ATOM 5161 C CA . ASP A 1 16 ? 2.433 -1.189 1.602 1.00 63.22 16 ASP A CA 15
ATOM 5162 C C . ASP A 1 16 ? 3.454 -0.499 0.701 1.00 1.12 16 ASP A C 15
ATOM 5163 O O . ASP A 1 16 ? 4.491 -0.031 1.169 1.00 3.42 16 ASP A O 15
ATOM 5172 N N . ASN A 1 17 ? 3.162 -0.457 -0.598 1.00 43.12 17 ASN A N 15
ATOM 5173 C CA . ASN A 1 17 ? 4.060 0.155 -1.570 1.00 51.42 17 ASN A CA 15
ATOM 5174 C C . ASN A 1 17 ? 5.260 -0.753 -1.845 1.00 1.40 17 ASN A C 15
ATOM 5175 O O . ASN A 1 17 ? 6.193 -0.366 -2.547 1.00 20.52 17 ASN A O 15
ATOM 5186 N N . CYS A 1 18 ? 5.225 -1.965 -1.288 1.00 44.22 18 CYS A N 15
ATOM 5187 C CA . CYS A 1 18 ? 6.302 -2.926 -1.474 1.00 72.33 18 CYS A CA 15
ATOM 5188 C C . CYS A 1 18 ? 5.787 -4.201 -2.145 1.00 12.32 18 CYS A C 15
ATOM 5189 O O . CYS A 1 18 ? 6.569 -5.083 -2.502 1.00 52.12 18 CYS A O 15
ATOM 5196 N N . GLY A 1 19 ? 4.467 -4.293 -2.316 1.00 42.54 19 GLY A N 15
ATOM 5197 C CA . GLY A 1 19 ? 3.880 -5.462 -2.945 1.00 3.24 19 GLY A CA 15
ATOM 5198 C C . GLY A 1 19 ? 2.740 -6.065 -2.139 1.00 15.31 19 GLY A C 15
ATOM 5199 O O . GLY A 1 19 ? 2.273 -7.162 -2.448 1.00 34.21 19 GLY A O 15
ATOM 5203 N N . ASN A 1 20 ? 2.287 -5.356 -1.105 1.00 14.44 20 ASN A N 15
ATOM 5204 C CA . ASN A 1 20 ? 1.196 -5.847 -0.268 1.00 74.52 20 ASN A CA 15
ATOM 5205 C C . ASN A 1 20 ? -0.084 -5.050 -0.497 1.00 63.21 20 ASN A C 15
ATOM 5206 O O . ASN A 1 20 ? -0.045 -3.850 -0.765 1.00 34.42 20 ASN A O 15
ATOM 5217 N N . SER A 1 21 ? -1.219 -5.733 -0.378 1.00 21.31 21 SER A N 15
ATOM 5218 C CA . SER A 1 21 ? -2.521 -5.101 -0.558 1.00 42.41 21 SER A CA 15
ATOM 5219 C C . SER A 1 21 ? -3.520 -5.652 0.455 1.00 14.35 21 SER A C 15
ATOM 5220 O O . SER A 1 21 ? -3.511 -6.844 0.762 1.00 1.41 21 SER A O 15
ATOM 5228 N N . TRP A 1 22 ? -4.368 -4.777 0.988 1.00 13.20 22 TRP A N 15
ATOM 5229 C CA . TRP A 1 22 ? -5.353 -5.185 1.983 1.00 44.13 22 TRP A CA 15
ATOM 5230 C C . TRP A 1 22 ? -6.462 -4.147 2.123 1.00 64.51 22 TRP A C 15
ATOM 5231 O O . TRP A 1 22 ? -6.230 -2.951 1.952 1.00 55.04 22 TRP A O 15
ATOM 5252 N N . ALA A 1 23 ? -7.665 -4.608 2.451 1.00 53.51 23 ALA A N 15
ATOM 5253 C CA . ALA A 1 23 ? -8.801 -3.710 2.630 1.00 12.10 23 ALA A CA 15
ATOM 5254 C C . ALA A 1 23 ? -8.539 -2.753 3.786 1.00 64.42 23 ALA A C 15
ATOM 5255 O O . ALA A 1 23 ? -8.134 -3.176 4.869 1.00 1.34 23 ALA A O 15
ATOM 5262 N N . CYS A 1 24 ? -8.754 -1.463 3.553 1.00 20.14 24 CYS A N 15
ATOM 5263 C CA . CYS A 1 24 ? -8.517 -0.461 4.584 1.00 44.51 24 CYS A CA 15
ATOM 5264 C C . CYS A 1 24 ? -9.592 0.619 4.586 1.00 53.11 24 CYS A C 15
ATOM 5265 O O . CYS A 1 24 ? -10.350 0.764 3.628 1.00 71.43 24 CYS A O 15
ATOM 5272 N N . SER A 1 25 ? -9.626 1.390 5.667 1.00 24.43 25 SER A N 15
ATOM 5273 C CA . SER A 1 25 ? -10.579 2.482 5.805 1.00 72.24 25 SER A CA 15
ATOM 5274 C C . SER A 1 25 ? -9.870 3.827 5.639 1.00 11.12 25 SER A C 15
ATOM 5275 O O . SER A 1 25 ? -10.508 4.849 5.384 1.00 1.15 25 SER A O 15
ATOM 5283 N N . GLY A 1 26 ? -8.544 3.817 5.786 1.00 21.32 26 GLY A N 15
ATOM 5284 C CA . GLY A 1 26 ? -7.767 5.036 5.648 1.00 60.21 26 GLY A CA 15
ATOM 5285 C C . GLY A 1 26 ? -6.734 5.194 6.749 1.00 45.54 26 GLY A C 15
ATOM 5286 O O . GLY A 1 26 ? -7.053 5.656 7.845 1.00 1.33 26 GLY A O 15
ATOM 5290 N N . CYS A 1 27 ? -5.490 4.814 6.458 1.00 51.11 27 CYS A N 15
ATOM 5291 C CA . CYS A 1 27 ? -4.409 4.922 7.436 1.00 4.22 27 CYS A CA 15
ATOM 5292 C C . CYS A 1 27 ? -4.279 6.354 7.948 1.00 72.32 27 CYS A C 15
ATOM 5293 O O . CYS A 1 27 ? -3.954 6.527 9.142 1.00 1.10 27 CYS A O 15
ATOM 5340 N N . THR A 1 2 ? 10.670 3.000 -3.259 1.00 72.21 2 THR A N 16
ATOM 5341 C CA . THR A 1 2 ? 10.353 3.526 -1.936 1.00 2.12 2 THR A CA 16
ATOM 5342 C C . THR A 1 2 ? 9.024 2.973 -1.434 1.00 54.54 2 THR A C 16
ATOM 5343 O O . THR A 1 2 ? 8.104 2.735 -2.217 1.00 44.34 2 THR A O 16
ATOM 5353 N N . CYS A 1 3 ? 8.930 2.769 -0.124 1.00 60.23 3 CYS A N 16
ATOM 5354 C CA . CYS A 1 3 ? 7.713 2.243 0.484 1.00 52.03 3 CYS A CA 16
ATOM 5355 C C . CYS A 1 3 ? 7.154 3.218 1.517 1.00 11.11 3 CYS A C 16
ATOM 5356 O O . CYS A 1 3 ? 7.866 3.650 2.424 1.00 63.43 3 CYS A O 16
ATOM 5363 N N . VAL A 1 4 ? 5.877 3.557 1.374 1.00 73.22 4 VAL A N 16
ATOM 5364 C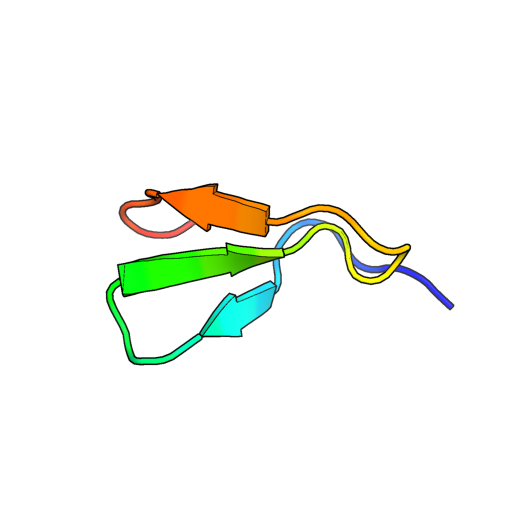 CA . VAL A 1 4 ? 5.223 4.479 2.294 1.00 44.43 4 VAL A CA 16
ATOM 5365 C C . VAL A 1 4 ? 4.385 3.729 3.324 1.00 22.20 4 VAL A C 16
ATOM 5366 O O . VAL A 1 4 ? 4.205 2.514 3.228 1.00 14.13 4 VAL A O 16
ATOM 5379 N N . SER A 1 5 ? 3.874 4.460 4.310 1.00 42.05 5 SER A N 16
ATOM 5380 C CA . SER A 1 5 ? 3.054 3.866 5.358 1.00 75.53 5 SER A CA 16
ATOM 5381 C C . SER A 1 5 ? 1.864 3.115 4.765 1.00 24.11 5 SER A C 16
ATOM 5382 O O . SER A 1 5 ? 1.742 1.901 4.927 1.00 54.51 5 SER A O 16
ATOM 5390 N N . CYS A 1 6 ? 0.988 3.844 4.080 1.00 52.33 6 CYS A N 16
ATOM 5391 C CA . CYS A 1 6 ? -0.189 3.244 3.467 1.00 1.31 6 CYS A CA 16
ATOM 5392 C C . CYS A 1 6 ? -0.594 3.990 2.200 1.00 43.25 6 CYS A C 16
ATOM 5393 O O . CYS A 1 6 ? -0.783 5.206 2.219 1.00 13.44 6 CYS A O 16
ATOM 5400 N N . VAL A 1 7 ? -0.756 3.252 1.107 1.00 55.21 7 VAL A N 16
ATOM 5401 C CA . VAL A 1 7 ? -1.174 3.847 -0.156 1.00 0.30 7 VAL A CA 16
ATOM 5402 C C . VAL A 1 7 ? -2.586 3.390 -0.498 1.00 31.32 7 VAL A C 16
ATOM 5403 O O . VAL A 1 7 ? -2.850 2.194 -0.604 1.00 51.22 7 VAL A O 16
ATOM 5416 N N . ASN A 1 8 ? -3.496 4.344 -0.648 1.00 64.34 8 ASN A N 16
ATOM 5417 C CA . ASN A 1 8 ? -4.885 4.023 -0.953 1.00 2.03 8 ASN A CA 16
ATOM 5418 C C . ASN A 1 8 ? -5.074 3.676 -2.426 1.00 3.44 8 ASN A C 16
ATOM 5419 O O . ASN A 1 8 ? -4.402 4.223 -3.300 1.00 11.43 8 ASN A O 16
ATOM 5430 N N . PHE A 1 9 ? -6.002 2.761 -2.685 1.00 3.11 9 PHE A N 16
ATOM 5431 C CA . PHE A 1 9 ? -6.305 2.323 -4.040 1.00 0.03 9 PHE A CA 16
ATOM 5432 C C . PHE A 1 9 ? -7.806 2.114 -4.206 1.00 61.51 9 PHE A C 16
ATOM 5433 O O . PHE A 1 9 ? -8.438 1.418 -3.408 1.00 62.23 9 PHE A O 16
ATOM 5450 N N . GLY A 1 10 ? -8.372 2.724 -5.242 1.00 71.51 10 GLY A N 16
ATOM 5451 C CA . GLY A 1 10 ? -9.795 2.597 -5.490 1.00 5.34 10 GLY A CA 16
ATOM 5452 C C . GLY A 1 10 ? -10.639 3.140 -4.351 1.00 42.41 10 GLY A C 16
ATOM 5453 O O . GLY A 1 10 ? -11.828 2.838 -4.253 1.00 22.30 10 GLY A O 16
ATOM 5457 N N . ASN A 1 11 ? -10.023 3.942 -3.484 1.00 44.03 11 ASN A N 16
ATOM 5458 C CA . ASN A 1 11 ? -10.728 4.526 -2.349 1.00 72.14 11 ASN A CA 16
ATOM 5459 C C . ASN A 1 11 ? -11.347 3.437 -1.476 1.00 31.32 11 ASN A C 16
ATOM 5460 O O . ASN A 1 11 ? -12.523 3.510 -1.116 1.00 21.50 11 ASN A O 16
ATOM 5471 N N . GLY A 1 12 ? -10.550 2.428 -1.141 1.00 51.44 12 GLY A N 16
ATOM 5472 C CA . GLY A 1 12 ? -11.044 1.342 -0.315 1.00 14.10 12 GLY A CA 16
ATOM 5473 C C . GLY A 1 12 ? -9.948 0.393 0.134 1.00 52.04 12 GLY A C 16
ATOM 5474 O O . GLY A 1 12 ? -9.984 -0.118 1.254 1.00 15.15 12 GLY A O 16
ATOM 5478 N N . PHE A 1 13 ? -8.974 0.148 -0.739 1.00 63.42 13 PHE A N 16
ATOM 5479 C CA . PHE A 1 13 ? -7.875 -0.756 -0.414 1.00 34.31 13 PHE A CA 16
ATOM 5480 C C . PHE A 1 13 ? -6.587 0.017 -0.153 1.00 72.33 13 PHE A C 16
ATOM 5481 O O . PHE A 1 13 ? -6.412 1.133 -0.634 1.00 44.11 13 PHE A O 16
ATOM 5498 N N . CYS A 1 14 ? -5.686 -0.591 0.611 1.00 1.01 14 CYS A N 16
ATOM 5499 C CA . CYS A 1 14 ? -4.408 0.033 0.932 1.00 12.31 14 CYS A CA 16
ATOM 5500 C C . CYS A 1 14 ? -3.250 -0.830 0.448 1.00 62.25 14 CYS A C 16
ATOM 5501 O O . CYS A 1 14 ? -3.405 -2.032 0.223 1.00 64.23 14 CYS A O 16
ATOM 5508 N N . GLY A 1 15 ? -2.088 -0.205 0.295 1.00 15.40 15 GLY A N 16
ATOM 5509 C CA . GLY A 1 15 ? -0.914 -0.922 -0.157 1.00 62.13 15 GLY A CA 16
ATOM 5510 C C . GLY A 1 15 ? 0.331 -0.527 0.610 1.00 64.14 15 GLY A C 16
ATOM 5511 O O . GLY A 1 15 ? 0.454 0.610 1.067 1.00 3.12 15 GLY A O 16
ATOM 5515 N N . ASP A 1 16 ? 1.255 -1.467 0.751 1.00 32.14 16 ASP A N 16
ATOM 5516 C CA . ASP A 1 16 ? 2.500 -1.218 1.465 1.00 40.52 16 ASP A CA 16
ATOM 5517 C C . ASP A 1 16 ? 3.554 -0.617 0.536 1.00 15.22 16 ASP A C 16
ATOM 5518 O O . ASP A 1 16 ? 4.633 -0.224 0.981 1.00 52.23 16 ASP A O 16
ATOM 5527 N N . ASN A 1 17 ? 3.245 -0.574 -0.759 1.00 61.25 17 ASN A N 16
ATOM 5528 C CA . ASN A 1 17 ? 4.172 -0.049 -1.755 1.00 13.43 17 ASN A CA 16
ATOM 5529 C C . ASN A 1 17 ? 5.377 -0.976 -1.915 1.00 24.21 17 ASN A C 16
ATOM 5530 O O . ASN A 1 17 ? 6.359 -0.625 -2.568 1.00 61.12 17 ASN A O 16
ATOM 5541 N N . CYS A 1 18 ? 5.293 -2.165 -1.315 1.00 32.22 18 CYS A N 16
ATOM 5542 C CA . CYS A 1 18 ? 6.369 -3.143 -1.394 1.00 22.40 18 CYS A CA 16
ATOM 5543 C C . CYS A 1 18 ? 5.870 -4.448 -2.016 1.00 1.02 18 CYS A C 16
ATOM 5544 O O . CYS A 1 18 ? 6.651 -5.367 -2.260 1.00 14.00 18 CYS A O 16
ATOM 5551 N N . GLY A 1 19 ? 4.562 -4.525 -2.268 1.00 2.02 19 GLY A N 16
ATOM 5552 C CA . GLY A 1 19 ? 3.984 -5.720 -2.855 1.00 60.34 19 GLY A CA 16
ATOM 5553 C C . GLY A 1 19 ? 2.845 -6.294 -2.025 1.00 33.11 19 GLY A C 16
ATOM 5554 O O . GLY A 1 19 ? 2.463 -7.450 -2.209 1.00 43.05 19 GLY A O 16
ATOM 5558 N N . ASN A 1 20 ? 2.303 -5.491 -1.111 1.00 23.20 20 ASN A N 16
ATOM 5559 C CA . ASN A 1 20 ? 1.206 -5.939 -0.258 1.00 72.41 20 ASN A CA 16
ATOM 5560 C C . ASN A 1 20 ? -0.063 -5.130 -0.512 1.00 63.31 20 ASN A C 16
ATOM 5561 O O . ASN A 1 20 ? -0.006 -3.933 -0.794 1.00 75.23 20 ASN A O 16
ATOM 5572 N N . SER A 1 21 ? -1.207 -5.796 -0.396 1.00 55.14 21 SER A N 16
ATOM 5573 C CA . SER A 1 21 ? -2.500 -5.153 -0.597 1.00 13.01 21 SER A CA 16
ATOM 5574 C C . SER A 1 21 ? -3.511 -5.680 0.414 1.00 64.11 21 SER A C 16
ATOM 5575 O O . SER A 1 21 ? -3.562 -6.880 0.684 1.00 41.31 21 SER A O 16
ATOM 5583 N N . TRP A 1 22 ? -4.302 -4.779 0.987 1.00 55.51 22 TRP A N 16
ATOM 5584 C CA . TRP A 1 22 ? -5.292 -5.170 1.985 1.00 60.45 22 TRP A CA 16
ATOM 5585 C C . TRP A 1 22 ? -6.405 -4.133 2.106 1.00 72.12 22 TRP A C 16
ATOM 5586 O O . TRP A 1 22 ? -6.176 -2.940 1.912 1.00 31.13 22 TRP A O 16
ATOM 5607 N N . ALA A 1 23 ? -7.606 -4.593 2.442 1.00 73.21 23 ALA A N 16
ATOM 5608 C CA . ALA A 1 23 ? -8.747 -3.698 2.604 1.00 60.12 23 ALA A CA 16
ATOM 5609 C C . ALA A 1 23 ? -8.518 -2.756 3.780 1.00 35.34 23 ALA A C 16
ATOM 5610 O O . ALA A 1 23 ? -8.153 -3.194 4.871 1.00 25.13 23 ALA A O 16
ATOM 5617 N N . CYS A 1 24 ? -8.714 -1.463 3.553 1.00 34.23 24 CYS A N 16
ATOM 5618 C CA . CYS A 1 24 ? -8.504 -0.473 4.603 1.00 4.33 24 CYS A CA 16
ATOM 5619 C C . CYS A 1 24 ? -9.571 0.617 4.577 1.00 12.12 24 CYS A C 16
ATOM 5620 O O . CYS A 1 24 ? -10.294 0.775 3.593 1.00 43.12 24 CYS A O 16
ATOM 5627 N N . SER A 1 25 ? -9.639 1.378 5.662 1.00 5.30 25 SER A N 16
ATOM 5628 C CA . SER A 1 25 ? -10.589 2.476 5.776 1.00 42.41 25 SER A CA 16
ATOM 5629 C C . SER A 1 25 ? -9.849 3.808 5.897 1.00 40.24 25 SER A C 16
ATOM 5630 O O . SER A 1 25 ? -10.423 4.812 6.321 1.00 51.52 25 SER A O 16
ATOM 5638 N N . GLY A 1 26 ? -8.569 3.807 5.520 1.00 14.12 26 GLY A N 16
ATOM 5639 C CA . GLY A 1 26 ? -7.768 5.016 5.595 1.00 52.03 26 GLY A CA 16
ATOM 5640 C C . GLY A 1 26 ? -6.822 5.015 6.781 1.00 54.01 26 GLY A C 16
ATOM 5641 O O . GLY A 1 26 ? -7.218 5.351 7.897 1.00 64.11 26 GLY A O 16
ATOM 5645 N N . CYS A 1 27 ? -5.566 4.639 6.542 1.00 20.12 27 CYS A N 16
ATOM 5646 C CA . CYS A 1 27 ? -4.563 4.601 7.604 1.00 34.31 27 CYS A CA 16
ATOM 5647 C C . CYS A 1 27 ? -4.468 5.948 8.314 1.00 52.01 27 CYS A C 16
ATOM 5648 O O . CYS A 1 27 ? -3.731 6.035 9.318 1.00 73.34 27 CYS A O 16
ATOM 5695 N N . THR A 1 2 ? 11.117 2.730 -3.251 1.00 61.13 2 THR A N 17
ATOM 5696 C CA . THR A 1 2 ? 10.726 3.298 -1.965 1.00 33.33 2 THR A CA 17
ATOM 5697 C C . THR A 1 2 ? 9.389 2.728 -1.505 1.00 4.03 2 THR A C 17
ATOM 5698 O O . THR A 1 2 ? 8.632 2.174 -2.301 1.00 12.50 2 THR A O 17
ATOM 5708 N N . CYS A 1 3 ? 9.103 2.870 -0.214 1.00 53.01 3 CYS A N 17
ATOM 5709 C CA . CYS A 1 3 ? 7.855 2.371 0.351 1.00 43.35 3 CYS A CA 17
ATOM 5710 C C . CYS A 1 3 ? 7.291 3.349 1.378 1.00 3.25 3 CYS A C 17
ATOM 5711 O O . CYS A 1 3 ? 8.037 3.954 2.149 1.00 62.25 3 CYS A O 17
ATOM 5718 N N . VAL A 1 4 ? 5.970 3.499 1.382 1.00 51.02 4 VAL A N 17
ATOM 5719 C CA . VAL A 1 4 ? 5.304 4.405 2.312 1.00 14.31 4 VAL A CA 17
ATOM 5720 C C . VAL A 1 4 ? 4.467 3.634 3.329 1.00 24.35 4 VAL A C 17
ATOM 5721 O O . VAL A 1 4 ? 4.296 2.420 3.216 1.00 1.32 4 VAL A O 17
ATOM 5734 N N . SER A 1 5 ? 3.947 4.349 4.321 1.00 33.43 5 SER A N 17
ATOM 5735 C CA . SER A 1 5 ? 3.126 3.737 5.360 1.00 11.11 5 SER A CA 17
ATOM 5736 C C . SER A 1 5 ? 1.928 3.011 4.753 1.00 41.35 5 SER A C 17
ATOM 5737 O O . SER A 1 5 ? 1.797 1.794 4.883 1.00 33.33 5 SER A O 17
ATOM 5745 N N . CYS A 1 6 ? 1.057 3.766 4.090 1.00 14.31 6 CYS A N 17
ATOM 5746 C CA . CYS A 1 6 ? -0.128 3.191 3.466 1.00 31.13 6 CYS A CA 17
ATOM 5747 C C . CYS A 1 6 ? -0.493 3.934 2.185 1.00 1.12 6 CYS A C 17
ATOM 5748 O O . CYS A 1 6 ? -0.541 5.164 2.161 1.00 22.13 6 CYS A O 17
ATOM 5755 N N . VAL A 1 7 ? -0.782 3.179 1.132 1.00 21.33 7 VAL A N 17
ATOM 5756 C CA . VAL A 1 7 ? -1.178 3.765 -0.142 1.00 13.22 7 VAL A CA 17
ATOM 5757 C C . VAL A 1 7 ? -2.593 3.322 -0.491 1.00 21.22 7 VAL A C 17
ATOM 5758 O O . VAL A 1 7 ? -2.870 2.129 -0.587 1.00 1.44 7 VAL A O 17
ATOM 5771 N N . ASN A 1 8 ? -3.490 4.285 -0.660 1.00 15.04 8 ASN A N 17
ATOM 5772 C CA . ASN A 1 8 ? -4.881 3.981 -0.972 1.00 15.33 8 ASN A CA 17
ATOM 5773 C C . ASN A 1 8 ? -5.063 3.612 -2.440 1.00 20.21 8 ASN A C 17
ATOM 5774 O O . ASN A 1 8 ? -4.365 4.121 -3.316 1.00 52.15 8 ASN A O 17
ATOM 5785 N N . PHE A 1 9 ? -6.017 2.721 -2.692 1.00 14.01 9 PHE A N 17
ATOM 5786 C CA . PHE A 1 9 ? -6.320 2.267 -4.043 1.00 73.15 9 PHE A CA 17
ATOM 5787 C C . PHE A 1 9 ? -7.823 2.077 -4.213 1.00 21.33 9 PHE A C 17
ATOM 5788 O O . PHE A 1 9 ? -8.464 1.376 -3.425 1.00 23.11 9 PHE A O 17
ATOM 5805 N N . GLY A 1 10 ? -8.381 2.706 -5.242 1.00 4.21 10 GLY A N 17
ATOM 5806 C CA . GLY A 1 10 ? -9.805 2.595 -5.495 1.00 3.32 10 GLY A CA 17
ATOM 5807 C C . GLY A 1 10 ? -10.646 3.126 -4.348 1.00 12.21 10 GLY A C 17
ATOM 5808 O O . GLY A 1 10 ? -11.836 2.825 -4.253 1.00 31.20 10 GLY A O 17
ATOM 5812 N N . ASN A 1 11 ? -10.029 3.917 -3.474 1.00 32.40 11 ASN A N 17
ATOM 5813 C CA . ASN A 1 11 ? -10.731 4.487 -2.330 1.00 41.23 11 ASN A CA 17
ATOM 5814 C C . ASN A 1 11 ? -11.365 3.392 -1.477 1.00 62.45 11 ASN A C 17
ATOM 5815 O O . ASN A 1 11 ? -12.532 3.482 -1.099 1.00 60.44 11 ASN A O 17
ATOM 5826 N N . GLY A 1 12 ? -10.587 2.356 -1.181 1.00 33.22 12 GLY A N 17
ATOM 5827 C CA . GLY A 1 12 ? -11.093 1.258 -0.377 1.00 24.14 12 GLY A CA 17
ATOM 5828 C C . GLY A 1 12 ? -10.000 0.313 0.085 1.00 12.30 12 GLY A C 17
ATOM 5829 O O . GLY A 1 12 ? -10.039 -0.187 1.210 1.00 55.01 12 GLY A O 17
ATOM 5833 N N . PHE A 1 13 ? -9.024 0.062 -0.782 1.00 73.22 13 PHE A N 17
ATOM 5834 C CA . PHE A 1 13 ? -7.924 -0.835 -0.448 1.00 53.41 13 PHE A CA 17
ATOM 5835 C C . PHE A 1 13 ? -6.640 -0.054 -0.192 1.00 62.12 13 PHE A C 17
ATOM 5836 O O . PHE A 1 13 ? -6.471 1.059 -0.683 1.00 12.42 13 PHE A O 17
ATOM 5853 N N . CYS A 1 14 ? -5.736 -0.649 0.578 1.00 15.54 14 CYS A N 17
ATOM 5854 C CA . CYS A 1 14 ? -4.463 -0.011 0.893 1.00 60.42 14 CYS A CA 17
ATOM 5855 C C . CYS A 1 14 ? -3.296 -0.882 0.452 1.00 23.34 14 CYS A C 17
ATOM 5856 O O . CYS A 1 14 ? -3.453 -2.081 0.215 1.00 75.51 14 CYS A O 17
ATOM 5863 N N . GLY A 1 15 ? -2.124 -0.269 0.348 1.00 2.10 15 GLY A N 17
ATOM 5864 C CA . GLY A 1 15 ? -0.939 -0.994 -0.059 1.00 15.13 15 GLY A CA 17
ATOM 5865 C C . GLY A 1 15 ? 0.289 -0.565 0.717 1.00 42.11 15 GLY A C 17
ATOM 5866 O O . GLY A 1 15 ? 0.383 0.581 1.156 1.00 44.24 15 GLY A O 17
ATOM 5870 N N . ASP A 1 16 ? 1.230 -1.483 0.886 1.00 1.12 16 ASP A N 17
ATOM 5871 C CA . ASP A 1 16 ? 2.458 -1.192 1.612 1.00 12.00 16 ASP A CA 17
ATOM 5872 C C . ASP A 1 16 ? 3.475 -0.499 0.706 1.00 13.41 16 ASP A C 17
ATOM 5873 O O . ASP A 1 16 ? 4.516 -0.032 1.170 1.00 14.03 16 ASP A O 17
ATOM 5882 N N . ASN A 1 17 ? 3.174 -0.452 -0.593 1.00 51.53 17 ASN A N 17
ATOM 5883 C CA . ASN A 1 17 ? 4.065 0.164 -1.570 1.00 64.31 17 ASN A CA 17
ATOM 5884 C C . ASN A 1 17 ? 5.251 -0.750 -1.878 1.00 40.22 17 ASN A C 17
ATOM 5885 O O . ASN A 1 17 ? 6.163 -0.371 -2.612 1.00 73.25 17 ASN A O 17
ATOM 5896 N N . CYS A 1 18 ? 5.232 -1.959 -1.315 1.00 44.22 18 CYS A N 17
ATOM 5897 C CA . CYS A 1 18 ? 6.302 -2.923 -1.536 1.00 11.35 18 CYS A CA 17
ATOM 5898 C C . CYS A 1 18 ? 5.768 -4.191 -2.203 1.00 12.43 18 CYS A C 17
ATOM 5899 O O . CYS A 1 18 ? 6.540 -5.065 -2.599 1.00 71.43 18 CYS A O 17
ATOM 5906 N N . GLY A 1 19 ? 4.443 -4.287 -2.328 1.00 63.15 19 GLY A N 17
ATOM 5907 C CA . GLY A 1 19 ? 3.840 -5.453 -2.950 1.00 52.11 19 GLY A CA 17
ATOM 5908 C C . GLY A 1 19 ? 2.699 -6.045 -2.137 1.00 13.52 19 GLY A C 17
ATOM 5909 O O . GLY A 1 19 ? 2.185 -7.112 -2.473 1.00 72.44 19 GLY A O 17
ATOM 5913 N N . ASN A 1 20 ? 2.299 -5.360 -1.066 1.00 54.34 20 ASN A N 17
ATOM 5914 C CA . ASN A 1 20 ? 1.212 -5.843 -0.217 1.00 21.13 20 ASN A CA 17
ATOM 5915 C C . ASN A 1 20 ? -0.068 -5.047 -0.449 1.00 24.50 20 ASN A C 17
ATOM 5916 O O . ASN A 1 20 ? -0.028 -3.847 -0.718 1.00 14.04 20 ASN A O 17
ATOM 5927 N N . SER A 1 21 ? -1.203 -5.729 -0.332 1.00 53.33 21 SER A N 17
ATOM 5928 C CA . SER A 1 21 ? -2.505 -5.098 -0.516 1.00 2.01 21 SER A CA 17
ATOM 5929 C C . SER A 1 21 ? -3.507 -5.649 0.494 1.00 13.15 21 SER A C 17
ATOM 5930 O O . SER A 1 21 ? -3.497 -6.839 0.803 1.00 42.34 21 SER A O 17
ATOM 5938 N N . TRP A 1 22 ? -4.357 -4.773 1.020 1.00 33.44 22 TRP A N 17
ATOM 5939 C CA . TRP A 1 22 ? -5.346 -5.181 2.014 1.00 24.33 22 TRP A CA 17
ATOM 5940 C C . TRP A 1 22 ? -6.463 -4.150 2.143 1.00 43.22 22 TRP A C 17
ATOM 5941 O O . TRP A 1 22 ? -6.239 -2.955 1.961 1.00 73.34 22 TRP A O 17
ATOM 5962 N N . ALA A 1 23 ? -7.663 -4.619 2.475 1.00 34.30 23 ALA A N 17
ATOM 5963 C CA . ALA A 1 23 ? -8.806 -3.730 2.645 1.00 4.24 23 ALA A CA 17
ATOM 5964 C C . ALA A 1 23 ? -8.558 -2.765 3.799 1.00 4.33 23 ALA A C 17
ATOM 5965 O O . ALA A 1 23 ? -8.168 -3.182 4.890 1.00 20.34 23 ALA A O 17
ATOM 5972 N N . CYS A 1 24 ? -8.767 -1.475 3.554 1.00 4.21 24 CYS A N 17
ATOM 5973 C CA . CYS A 1 24 ? -8.541 -0.468 4.583 1.00 62.13 24 CYS A CA 17
ATOM 5974 C C . CYS A 1 24 ? -9.613 0.616 4.563 1.00 61.45 24 CYS A C 17
ATOM 5975 O O . CYS A 1 24 ? -10.358 0.756 3.594 1.00 13.11 24 CYS A O 17
ATOM 5982 N N . SER A 1 25 ? -9.660 1.395 5.638 1.00 51.44 25 SER A N 17
ATOM 5983 C CA . SER A 1 25 ? -10.610 2.491 5.756 1.00 14.53 25 SER A CA 17
ATOM 5984 C C . SER A 1 25 ? -9.873 3.827 5.848 1.00 12.13 25 SER A C 17
ATOM 5985 O O . SER A 1 25 ? -10.448 4.839 6.246 1.00 71.21 25 SER A O 17
ATOM 5993 N N . GLY A 1 26 ? -8.591 3.818 5.476 1.00 5.43 26 GLY A N 17
ATOM 5994 C CA . GLY A 1 26 ? -7.792 5.030 5.524 1.00 72.34 26 GLY A CA 17
ATOM 5995 C C . GLY A 1 26 ? -6.844 5.054 6.710 1.00 14.01 26 GLY A C 17
ATOM 5996 O O . GLY A 1 26 ? -7.241 5.409 7.820 1.00 5.33 26 GLY A O 17
ATOM 6000 N N . CYS A 1 27 ? -5.587 4.680 6.476 1.00 54.33 27 CYS A N 17
ATOM 6001 C CA . CYS A 1 27 ? -4.582 4.666 7.539 1.00 14.05 27 CYS A CA 17
ATOM 6002 C C . CYS A 1 27 ? -4.497 6.026 8.226 1.00 54.31 27 CYS A C 17
ATOM 6003 O O . CYS A 1 27 ? -4.114 7.005 7.553 1.00 11.35 27 CYS A O 17
ATOM 6050 N N . THR A 1 2 ? 10.723 2.834 -3.311 1.00 4.30 2 THR A N 18
ATOM 6051 C CA . THR A 1 2 ? 10.394 3.386 -2.002 1.00 20.40 2 THR A CA 18
ATOM 6052 C C . THR A 1 2 ? 9.094 2.789 -1.471 1.00 3.10 2 THR A C 18
ATOM 6053 O O . THR A 1 2 ? 8.255 2.323 -2.240 1.00 53.03 2 THR A O 18
ATOM 6063 N N . CYS A 1 3 ? 8.937 2.808 -0.151 1.00 5.20 3 CYS A N 18
ATOM 6064 C CA . CYS A 1 3 ? 7.740 2.268 0.482 1.00 64.25 3 CYS A CA 18
ATOM 6065 C C . CYS A 1 3 ? 7.184 3.242 1.518 1.00 72.14 3 CYS A C 18
ATOM 6066 O O . CYS A 1 3 ? 7.904 3.699 2.404 1.00 65.13 3 CYS A O 18
ATOM 6073 N N . VAL A 1 4 ? 5.897 3.555 1.396 1.00 54.41 4 VAL A N 18
ATOM 6074 C CA . VAL A 1 4 ? 5.243 4.476 2.319 1.00 42.11 4 VAL A CA 18
ATOM 6075 C C . VAL A 1 4 ? 4.397 3.722 3.340 1.00 2.21 4 VAL A C 18
ATOM 6076 O O . VAL A 1 4 ? 4.211 2.510 3.235 1.00 43.33 4 VAL A O 18
ATOM 6089 N N . SER A 1 5 ? 3.884 4.450 4.328 1.00 40.32 5 SER A N 18
ATOM 6090 C CA . SER A 1 5 ? 3.055 3.854 5.369 1.00 22.13 5 SER A CA 18
ATOM 6091 C C . SER A 1 5 ? 1.868 3.109 4.766 1.00 22.55 5 SER A C 18
ATOM 6092 O O . SER A 1 5 ? 1.743 1.895 4.920 1.00 32.11 5 SER A O 18
ATOM 6100 N N . CYS A 1 6 ? 0.997 3.844 4.081 1.00 53.34 6 CYS A N 18
ATOM 6101 C CA . CYS A 1 6 ? -0.180 3.249 3.460 1.00 52.01 6 CYS A CA 18
ATOM 6102 C C . CYS A 1 6 ? -0.578 4.001 2.194 1.00 5.42 6 CYS A C 18
ATOM 6103 O O . CYS A 1 6 ? -0.729 5.222 2.207 1.00 60.13 6 CYS A O 18
ATOM 6110 N N . VAL A 1 7 ? -0.779 3.261 1.109 1.00 72.11 7 VAL A N 18
ATOM 6111 C CA . VAL A 1 7 ? -1.196 3.859 -0.153 1.00 23.54 7 VAL A CA 18
ATOM 6112 C C . VAL A 1 7 ? -2.606 3.399 -0.497 1.00 42.42 7 VAL A C 18
ATOM 6113 O O . VAL A 1 7 ? -2.868 2.203 -0.607 1.00 2.50 7 VAL A O 18
ATOM 6126 N N . ASN A 1 8 ? -3.519 4.351 -0.647 1.00 41.33 8 ASN A N 18
ATOM 6127 C CA . ASN A 1 8 ? -4.907 4.027 -0.953 1.00 20.42 8 ASN A CA 18
ATOM 6128 C C . ASN A 1 8 ? -5.094 3.683 -2.426 1.00 11.03 8 ASN A C 18
ATOM 6129 O O . ASN A 1 8 ? -4.426 4.238 -3.299 1.00 20.11 8 ASN A O 18
ATOM 6140 N N . PHE A 1 9 ? -6.015 2.762 -2.687 1.00 53.21 9 PHE A N 18
ATOM 6141 C CA . PHE A 1 9 ? -6.316 2.327 -4.044 1.00 72.24 9 PHE A CA 18
ATOM 6142 C C . PHE A 1 9 ? -7.817 2.111 -4.209 1.00 61.12 9 PHE A C 18
ATOM 6143 O O . PHE A 1 9 ? -8.446 1.411 -3.413 1.00 61.35 9 PHE A O 18
ATOM 6160 N N . GLY A 1 10 ? -8.386 2.721 -5.244 1.00 4.02 10 GLY A N 18
ATOM 6161 C CA . GLY A 1 10 ? -9.808 2.589 -5.492 1.00 21.30 10 GLY A CA 18
ATOM 6162 C C . GLY A 1 10 ? -10.653 3.130 -4.352 1.00 32.53 10 GLY A C 18
ATOM 6163 O O . GLY A 1 10 ? -11.842 2.824 -4.255 1.00 12.12 10 GLY A O 18
ATOM 6167 N N . ASN A 1 11 ? -10.040 3.933 -3.487 1.00 11.50 11 ASN A N 18
ATOM 6168 C CA . ASN A 1 11 ? -10.746 4.515 -2.350 1.00 21.31 11 ASN A CA 18
ATOM 6169 C C . ASN A 1 11 ? -11.362 3.424 -1.478 1.00 14.45 11 ASN A C 18
ATOM 6170 O O . ASN A 1 11 ? -12.538 3.493 -1.118 1.00 22.22 11 ASN A O 18
ATOM 6181 N N . GLY A 1 12 ? -10.561 2.418 -1.143 1.00 42.02 12 GLY A N 18
ATOM 6182 C CA . GLY A 1 12 ? -11.052 1.329 -0.317 1.00 15.42 12 GLY A CA 18
ATOM 6183 C C . GLY A 1 12 ? -9.955 0.383 0.131 1.00 40.22 12 GLY A C 18
ATOM 6184 O O . GLY A 1 12 ? -9.989 -0.128 1.251 1.00 42.32 12 GLY A O 18
ATOM 6188 N N . PHE A 1 13 ? -8.981 0.141 -0.742 1.00 12.44 13 PHE A N 18
ATOM 6189 C CA . PHE A 1 13 ? -7.879 -0.760 -0.418 1.00 14.14 13 PHE A CA 18
ATOM 6190 C C . PHE A 1 13 ? -6.593 0.015 -0.156 1.00 51.35 13 PHE A C 18
ATOM 6191 O O . PHE A 1 13 ? -6.421 1.132 -0.637 1.00 24.13 13 PHE A O 18
ATOM 6208 N N . CYS A 1 14 ? -5.690 -0.590 0.608 1.00 44.51 14 CYS A N 18
ATOM 6209 C CA . CYS A 1 14 ? -4.414 0.037 0.930 1.00 3.54 14 CYS A CA 18
ATOM 6210 C C . CYS A 1 14 ? -3.254 -0.822 0.448 1.00 13.20 14 CYS A C 18
ATOM 6211 O O . CYS A 1 14 ? -3.404 -2.025 0.228 1.00 40.31 14 CYS A O 18
ATOM 6218 N N . GLY A 1 15 ? -2.094 -0.194 0.292 1.00 15.53 15 GLY A N 18
ATOM 6219 C CA . GLY A 1 15 ? -0.918 -0.906 -0.157 1.00 63.22 15 GLY A CA 18
ATOM 6220 C C . GLY A 1 15 ? 0.323 -0.510 0.615 1.00 20.10 15 GLY A C 18
ATOM 6221 O O . GLY A 1 15 ? 0.444 0.627 1.072 1.00 61.52 15 GLY A O 18
ATOM 6225 N N . ASP A 1 16 ? 1.247 -1.449 0.762 1.00 5.43 16 ASP A N 18
ATOM 6226 C CA . ASP A 1 16 ? 2.489 -1.199 1.482 1.00 32.41 16 ASP A CA 18
ATOM 6227 C C . ASP A 1 16 ? 3.546 -0.592 0.562 1.00 5.03 16 ASP A C 18
ATOM 6228 O O . ASP A 1 16 ? 4.624 -0.205 1.011 1.00 13.41 16 ASP A O 18
ATOM 6237 N N . ASN A 1 17 ? 3.238 -0.536 -0.734 1.00 11.15 17 ASN A N 18
ATOM 6238 C CA . ASN A 1 17 ? 4.168 -0.003 -1.723 1.00 5.03 17 ASN A CA 18
ATOM 6239 C C . ASN A 1 17 ? 5.377 -0.927 -1.879 1.00 2.01 17 ASN A C 18
ATOM 6240 O O . ASN A 1 17 ? 6.366 -0.565 -2.517 1.00 11.55 17 ASN A O 18
ATOM 6251 N N . CYS A 1 18 ? 5.289 -2.123 -1.297 1.00 32.11 18 CYS A N 18
ATOM 6252 C CA . CYS A 1 18 ? 6.367 -3.097 -1.375 1.00 4.12 18 CYS A CA 18
ATOM 6253 C C . CYS A 1 18 ? 5.874 -4.404 -2.000 1.00 15.23 18 CYS A C 18
ATOM 6254 O O . CYS A 1 18 ? 6.659 -5.323 -2.235 1.00 20.44 18 CYS A O 18
ATOM 6261 N N . GLY A 1 19 ? 4.569 -4.481 -2.264 1.00 45.03 19 GLY A N 18
ATOM 6262 C CA . GLY A 1 19 ? 3.999 -5.678 -2.855 1.00 14.31 19 GLY A CA 18
ATOM 6263 C C . GLY A 1 19 ? 2.862 -6.259 -2.031 1.00 74.23 19 GLY A C 18
ATOM 6264 O O . GLY A 1 19 ? 2.484 -7.416 -2.219 1.00 73.53 19 GLY A O 18
ATOM 6268 N N . ASN A 1 20 ? 2.312 -5.463 -1.114 1.00 63.54 20 ASN A N 18
ATOM 6269 C CA . ASN A 1 20 ? 1.215 -5.920 -0.265 1.00 1.41 20 ASN A CA 18
ATOM 6270 C C . ASN A 1 20 ? -0.056 -5.114 -0.518 1.00 1.10 20 ASN A C 18
ATOM 6271 O O . ASN A 1 20 ? -0.002 -3.916 -0.797 1.00 20.20 20 ASN A O 18
ATOM 6282 N N . SER A 1 21 ? -1.198 -5.784 -0.403 1.00 21.13 21 SER A N 18
ATOM 6283 C CA . SER A 1 21 ? -2.492 -5.143 -0.603 1.00 61.24 21 SER A CA 18
ATOM 6284 C C . SER A 1 21 ? -3.504 -5.675 0.408 1.00 23.30 21 SER A C 18
ATOM 6285 O O . SER A 1 21 ? -3.550 -6.875 0.675 1.00 11.11 21 SER A O 18
ATOM 6293 N N . TRP A 1 22 ? -4.297 -4.777 0.982 1.00 14.04 22 TRP A N 18
ATOM 6294 C CA . TRP A 1 22 ? -5.287 -5.171 1.980 1.00 40.32 22 TRP A CA 18
ATOM 6295 C C . TRP A 1 22 ? -6.401 -4.136 2.101 1.00 61.51 22 TRP A C 18
ATOM 6296 O O . TRP A 1 22 ? -6.175 -2.943 1.909 1.00 40.42 22 TRP A O 18
ATOM 6317 N N . ALA A 1 23 ? -7.601 -4.600 2.437 1.00 23.45 23 ALA A N 18
ATOM 6318 C CA . ALA A 1 23 ? -8.744 -3.709 2.601 1.00 21.52 23 ALA A CA 18
ATOM 6319 C C . ALA A 1 23 ? -8.515 -2.765 3.776 1.00 62.35 23 ALA A C 18
ATOM 6320 O O . ALA A 1 23 ? -8.148 -3.201 4.867 1.00 11.14 23 ALA A O 18
ATOM 6327 N N . CYS A 1 24 ? -8.715 -1.472 3.548 1.00 22.43 24 CYS A N 18
ATOM 6328 C CA . CYS A 1 24 ? -8.507 -0.481 4.598 1.00 73.51 24 CYS A CA 18
ATOM 6329 C C . CYS A 1 24 ? -9.577 0.605 4.572 1.00 52.54 24 CYS A C 18
ATOM 6330 O O . CYS A 1 24 ? -10.303 0.762 3.591 1.00 33.41 24 CYS A O 18
ATOM 6337 N N . SER A 1 25 ? -9.645 1.367 5.658 1.00 71.45 25 SER A N 18
ATOM 6338 C CA . SER A 1 25 ? -10.598 2.463 5.773 1.00 34.21 25 SER A CA 18
ATOM 6339 C C . SER A 1 25 ? -9.862 3.797 5.896 1.00 31.14 25 SER A C 18
ATOM 6340 O O . SER A 1 25 ? -10.440 4.799 6.315 1.00 0.23 25 SER A O 18
ATOM 6348 N N . GLY A 1 26 ? -8.580 3.798 5.528 1.00 40.11 26 GLY A N 18
ATOM 6349 C CA . GLY A 1 26 ? -7.782 5.008 5.604 1.00 60.13 26 GLY A CA 18
ATOM 6350 C C . GLY A 1 26 ? -6.831 5.005 6.787 1.00 65.43 26 GLY A C 18
ATOM 6351 O O . GLY A 1 26 ? -7.225 5.330 7.907 1.00 1.24 26 GLY A O 18
ATOM 6355 N N . CYS A 1 27 ? -5.573 4.639 6.540 1.00 34.34 27 CYS A N 18
ATOM 6356 C CA . CYS A 1 27 ? -4.566 4.600 7.598 1.00 24.53 27 CYS A CA 18
ATOM 6357 C C . CYS A 1 27 ? -4.471 5.945 8.311 1.00 62.31 27 CYS A C 18
ATOM 6358 O O . CYS A 1 27 ? -4.737 6.978 7.662 1.00 1.13 27 CYS A O 18
ATOM 6405 N N . THR A 1 2 ? 10.693 2.927 -3.367 1.00 54.52 2 THR A N 19
ATOM 6406 C CA . THR A 1 2 ? 10.407 3.409 -2.022 1.00 3.41 2 THR A CA 19
ATOM 6407 C C . THR A 1 2 ? 9.110 2.805 -1.491 1.00 22.33 2 THR A C 19
ATOM 6408 O O . THR A 1 2 ? 8.273 2.334 -2.261 1.00 43.23 2 THR A O 19
ATOM 6418 N N . CYS A 1 3 ? 8.950 2.824 -0.172 1.00 63.12 3 CYS A N 19
ATOM 6419 C CA . CYS A 1 3 ? 7.755 2.279 0.461 1.00 2.01 3 CYS A CA 19
ATOM 6420 C C . CYS A 1 3 ? 7.197 3.248 1.499 1.00 71.34 3 CYS A C 19
ATOM 6421 O O . CYS A 1 3 ? 7.914 3.697 2.392 1.00 61.42 3 CYS A O 19
ATOM 6428 N N . VAL A 1 4 ? 5.912 3.565 1.374 1.00 13.24 4 VAL A N 19
ATOM 6429 C CA . VAL A 1 4 ? 5.255 4.480 2.300 1.00 65.34 4 VAL A CA 19
ATOM 6430 C C . VAL A 1 4 ? 4.421 3.722 3.326 1.00 33.52 4 VAL A C 19
ATOM 6431 O O . VAL A 1 4 ? 4.244 2.509 3.224 1.00 52.22 4 VAL A O 19
ATOM 6444 N N . SER A 1 5 ? 3.909 4.447 4.317 1.00 60.31 5 SER A N 19
ATOM 6445 C CA . SER A 1 5 ? 3.091 3.845 5.363 1.00 4.30 5 SER A CA 19
ATOM 6446 C C . SER A 1 5 ? 1.898 3.104 4.766 1.00 14.24 5 SER A C 19
ATOM 6447 O O . SER A 1 5 ? 1.775 1.888 4.914 1.00 44.05 5 SER A O 19
ATOM 6455 N N . CYS A 1 6 ? 1.021 3.844 4.094 1.00 32.21 6 CYS A N 19
ATOM 6456 C CA . CYS A 1 6 ? -0.162 3.253 3.481 1.00 42.02 6 CYS A CA 19
ATOM 6457 C C . CYS A 1 6 ? -0.552 3.993 2.205 1.00 45.21 6 CYS A C 19
ATOM 6458 O O . CYS A 1 6 ? -0.681 5.218 2.204 1.00 20.12 6 CYS A O 19
ATOM 6465 N N . VAL A 1 7 ? -0.768 3.243 1.132 1.00 33.53 7 VAL A N 19
ATOM 6466 C CA . VAL A 1 7 ? -1.180 3.831 -0.137 1.00 14.42 7 VAL A CA 19
ATOM 6467 C C . VAL A 1 7 ? -2.593 3.375 -0.480 1.00 40.04 7 VAL A C 19
ATOM 6468 O O . VAL A 1 7 ? -2.859 2.180 -0.579 1.00 61.23 7 VAL A O 19
ATOM 6481 N N . ASN A 1 8 ? -3.500 4.330 -0.639 1.00 0.12 8 ASN A N 19
ATOM 6482 C CA . ASN A 1 8 ? -4.889 4.011 -0.946 1.00 51.24 8 ASN A CA 19
ATOM 6483 C C . ASN A 1 8 ? -5.076 3.666 -2.419 1.00 42.14 8 ASN A C 19
ATOM 64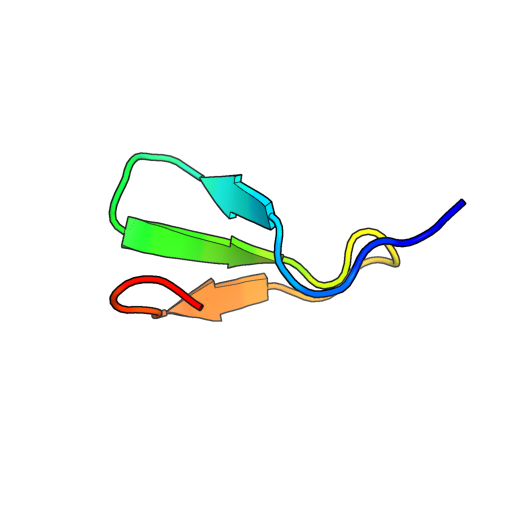84 O O . ASN A 1 8 ? -4.404 4.214 -3.292 1.00 74.14 8 ASN A O 19
ATOM 6495 N N . PHE A 1 9 ? -6.004 2.751 -2.679 1.00 73.43 9 PHE A N 19
ATOM 6496 C CA . PHE A 1 9 ? -6.306 2.315 -4.036 1.00 44.04 9 PHE A CA 19
ATOM 6497 C C . PHE A 1 9 ? -7.808 2.112 -4.205 1.00 73.34 9 PHE A C 19
ATOM 6498 O O . PHE A 1 9 ? -8.444 1.414 -3.411 1.00 75.11 9 PHE A O 19
ATOM 6515 N N . GLY A 1 10 ? -8.371 2.730 -5.238 1.00 63.25 10 GLY A N 19
ATOM 6516 C CA . GLY A 1 10 ? -9.794 2.609 -5.489 1.00 63.42 10 GLY A CA 19
ATOM 6517 C C . GLY A 1 10 ? -10.636 3.151 -4.349 1.00 2.11 10 GLY A C 19
ATOM 6518 O O . GLY A 1 10 ? -11.826 2.854 -4.254 1.00 22.23 10 GLY A O 19
ATOM 6522 N N . ASN A 1 11 ? -10.018 3.949 -3.480 1.00 61.54 11 ASN A N 19
ATOM 6523 C CA . ASN A 1 11 ? -10.721 4.531 -2.343 1.00 43.32 11 ASN A CA 19
ATOM 6524 C C . ASN A 1 11 ? -11.346 3.443 -1.474 1.00 2.44 11 ASN A C 19
ATOM 6525 O O . ASN A 1 11 ? -12.521 3.520 -1.114 1.00 40.15 11 ASN A O 19
ATOM 6536 N N . GLY A 1 12 ? -10.554 2.428 -1.142 1.00 65.23 12 GLY A N 19
ATOM 6537 C CA . GLY A 1 12 ? -11.053 1.341 -0.321 1.00 74.33 12 GLY A CA 19
ATOM 6538 C C . GLY A 1 12 ? -9.961 0.388 0.128 1.00 74.42 12 GLY A C 19
ATOM 6539 O O . GLY A 1 12 ? -10.001 -0.125 1.247 1.00 5.05 12 GLY A O 19
ATOM 6543 N N . PHE A 1 13 ? -8.985 0.145 -0.742 1.00 41.41 13 PHE A N 19
ATOM 6544 C CA . PHE A 1 13 ? -7.887 -0.761 -0.417 1.00 41.35 13 PHE A CA 19
ATOM 6545 C C . PHE A 1 13 ? -6.600 0.009 -0.149 1.00 53.43 13 PHE A C 19
ATOM 6546 O O . PHE A 1 13 ? -6.422 1.127 -0.627 1.00 61.21 13 PHE A O 19
ATOM 6563 N N . CYS A 1 14 ? -5.701 -0.601 0.616 1.00 60.25 14 CYS A N 19
ATOM 6564 C CA . CYS A 1 14 ? -4.424 0.021 0.942 1.00 43.32 14 CYS A CA 19
ATOM 6565 C C . CYS A 1 14 ? -3.264 -0.841 0.463 1.00 73.22 14 CYS A C 19
ATOM 6566 O O . CYS A 1 14 ? -3.421 -2.041 0.227 1.00 44.02 14 CYS A O 19
ATOM 6573 N N . GLY A 1 15 ? -2.099 -0.220 0.328 1.00 71.54 15 GLY A N 19
ATOM 6574 C CA . GLY A 1 15 ? -0.922 -0.937 -0.118 1.00 60.24 15 GLY A CA 19
ATOM 6575 C C . GLY A 1 15 ? 0.319 -0.533 0.649 1.00 12.54 15 GLY A C 19
ATOM 6576 O O . GLY A 1 15 ? 0.432 0.603 1.111 1.00 2.15 15 GLY A O 19
ATOM 6580 N N . ASP A 1 16 ? 1.253 -1.464 0.786 1.00 31.14 16 ASP A N 19
ATOM 6581 C CA . ASP A 1 16 ? 2.497 -1.206 1.499 1.00 63.32 16 ASP A CA 19
ATOM 6582 C C . ASP A 1 16 ? 3.545 -0.592 0.572 1.00 33.45 16 ASP A C 19
ATOM 6583 O O . ASP A 1 16 ? 4.624 -0.201 1.014 1.00 31.24 16 ASP A O 19
ATOM 6592 N N . ASN A 1 17 ? 3.227 -0.533 -0.721 1.00 51.34 17 ASN A N 19
ATOM 6593 C CA . ASN A 1 17 ? 4.147 0.006 -1.716 1.00 73.31 17 ASN A CA 19
ATOM 6594 C C . ASN A 1 17 ? 5.356 -0.914 -1.891 1.00 3.53 17 ASN A C 19
ATOM 6595 O O . ASN A 1 17 ? 6.333 -0.549 -2.543 1.00 33.12 17 ASN A O 19
ATOM 6606 N N . CYS A 1 18 ? 5.280 -2.111 -1.306 1.00 22.43 18 CYS A N 19
ATOM 6607 C CA . CYS A 1 18 ? 6.361 -3.082 -1.401 1.00 55.24 18 CYS A CA 19
ATOM 6608 C C . CYS A 1 18 ? 5.864 -4.389 -2.023 1.00 72.42 18 CYS A C 19
ATOM 6609 O O . CYS A 1 18 ? 6.651 -5.300 -2.282 1.00 52.33 18 CYS A O 19
ATOM 6616 N N . GLY A 1 19 ? 4.554 -4.476 -2.259 1.00 52.03 19 GLY A N 19
ATOM 6617 C CA . GLY A 1 19 ? 3.981 -5.674 -2.843 1.00 40.22 19 GLY A CA 19
ATOM 6618 C C . GLY A 1 19 ? 2.843 -6.252 -2.016 1.00 14.24 19 GLY A C 19
ATOM 6619 O O . GLY A 1 19 ? 2.456 -7.404 -2.208 1.00 53.22 19 GLY A O 19
ATOM 6623 N N . ASN A 1 20 ? 2.308 -5.456 -1.090 1.00 31.52 20 ASN A N 19
ATOM 6624 C CA . ASN A 1 20 ? 1.212 -5.909 -0.237 1.00 52.05 20 ASN A CA 19
ATOM 6625 C C . ASN A 1 20 ? -0.063 -5.113 -0.499 1.00 15.02 20 ASN A C 19
ATOM 6626 O O . ASN A 1 20 ? -0.015 -3.916 -0.783 1.00 62.53 20 ASN A O 19
ATOM 6637 N N . SER A 1 21 ? -1.201 -5.789 -0.390 1.00 42.02 21 SER A N 19
ATOM 6638 C CA . SER A 1 21 ? -2.498 -5.157 -0.601 1.00 51.05 21 SER A CA 19
ATOM 6639 C C . SER A 1 21 ? -3.514 -5.691 0.404 1.00 63.33 21 SER A C 19
ATOM 6640 O O . SER A 1 21 ? -3.564 -6.892 0.667 1.00 71.41 21 SER A O 19
ATOM 6648 N N . TRP A 1 22 ? -4.308 -4.794 0.979 1.00 33.14 22 TRP A N 19
ATOM 6649 C CA . TRP A 1 22 ? -5.302 -5.192 1.971 1.00 41.43 22 TRP A CA 19
ATOM 6650 C C . TRP A 1 22 ? -6.415 -4.153 2.092 1.00 0.51 22 TRP A C 19
ATOM 6651 O O . TRP A 1 22 ? -6.185 -2.960 1.906 1.00 51.13 22 TRP A O 19
ATOM 6672 N N . ALA A 1 23 ? -7.618 -4.616 2.421 1.00 60.22 23 ALA A N 19
ATOM 6673 C CA . ALA A 1 23 ? -8.759 -3.723 2.582 1.00 74.43 23 ALA A CA 19
ATOM 6674 C C . ALA A 1 23 ? -8.534 -2.782 3.761 1.00 61.14 23 ALA A C 19
ATOM 6675 O O . ALA A 1 23 ? -8.174 -3.220 4.853 1.00 2.30 23 ALA A O 19
ATOM 6682 N N . CYS A 1 24 ? -8.732 -1.488 3.533 1.00 35.21 24 CYS A N 19
ATOM 6683 C CA . CYS A 1 24 ? -8.530 -0.497 4.585 1.00 42.33 24 CYS A CA 19
ATOM 6684 C C . CYS A 1 24 ? -9.597 0.590 4.554 1.00 11.44 24 CYS A C 19
ATOM 6685 O O . CYS A 1 24 ? -10.317 0.747 3.568 1.00 52.21 24 CYS A O 19
ATOM 6692 N N . SER A 1 25 ? -9.672 1.351 5.640 1.00 33.22 25 SER A N 19
ATOM 6693 C CA . SER A 1 25 ? -10.625 2.446 5.750 1.00 4.30 25 SER A CA 19
ATOM 6694 C C . SER A 1 25 ? -9.912 3.789 5.584 1.00 31.30 25 SER A C 19
ATOM 6695 O O . SER A 1 25 ? -10.541 4.804 5.286 1.00 5.31 25 SER A O 19
ATOM 6703 N N . GLY A 1 26 ? -8.593 3.781 5.777 1.00 71.44 26 GLY A N 19
ATOM 6704 C CA . GLY A 1 26 ? -7.811 4.997 5.644 1.00 13.03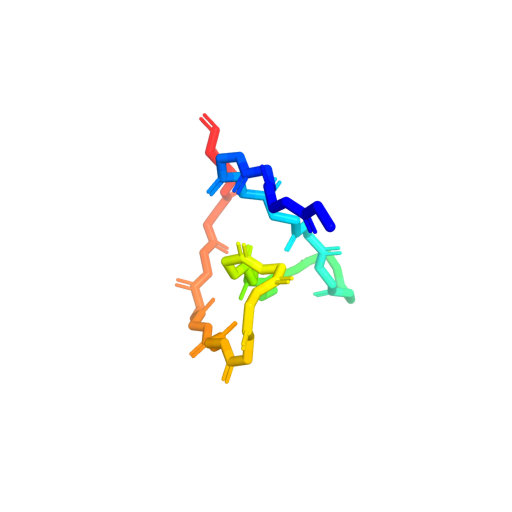 26 GLY A CA 19
ATOM 6705 C C . GLY A 1 26 ? -6.801 5.164 6.764 1.00 73.12 26 GLY A C 19
ATOM 6706 O O . GLY A 1 26 ? -7.140 5.639 7.847 1.00 52.24 26 GLY A O 19
ATOM 6710 N N . CYS A 1 27 ? -5.553 4.773 6.503 1.00 0.00 27 CYS A N 19
ATOM 6711 C CA . CYS A 1 27 ? -4.492 4.886 7.502 1.00 12.02 27 CYS A CA 19
ATOM 6712 C C . CYS A 1 27 ? -4.382 6.316 8.024 1.00 33.22 27 CYS A C 19
ATOM 6713 O O . CYS A 1 27 ? -3.977 7.201 7.241 1.00 21.54 27 CYS A O 19
ATOM 6760 N N . THR A 1 2 ? 11.429 2.746 -2.644 1.00 21.30 2 THR A N 20
ATOM 6761 C CA . THR A 1 2 ? 10.874 3.385 -1.455 1.00 73.41 2 THR A CA 20
ATOM 6762 C C . THR A 1 2 ? 9.447 2.910 -1.201 1.00 61.15 2 THR A C 20
ATOM 6763 O O . THR A 1 2 ? 8.661 2.746 -2.134 1.00 4.33 2 THR A O 20
ATOM 6773 N N . CYS A 1 3 ? 9.118 2.692 0.069 1.00 23.12 3 CYS A N 20
ATOM 6774 C CA . CYS A 1 3 ? 7.785 2.236 0.445 1.00 52.33 3 CYS A CA 20
ATOM 6775 C C . CYS A 1 3 ? 7.178 3.146 1.508 1.00 11.30 3 CYS A C 20
ATOM 6776 O O . CYS A 1 3 ? 7.803 3.426 2.531 1.00 13.01 3 CYS A O 20
ATOM 6783 N N . VAL A 1 4 ? 5.956 3.608 1.256 1.00 4.02 4 VAL A N 20
ATOM 6784 C CA . VAL A 1 4 ? 5.261 4.489 2.189 1.00 15.34 4 VAL A CA 20
ATOM 6785 C C . VAL A 1 4 ? 4.463 3.691 3.215 1.00 0.12 4 VAL A C 20
ATOM 6786 O O . VAL A 1 4 ? 4.338 2.471 3.107 1.00 1.43 4 VAL A O 20
ATOM 6799 N N . SER A 1 5 ? 3.922 4.389 4.209 1.00 34.41 5 SER A N 20
ATOM 6800 C CA . SER A 1 5 ? 3.134 3.748 5.253 1.00 2.10 5 SER A CA 20
ATOM 6801 C C . SER A 1 5 ? 1.928 3.027 4.659 1.00 20.14 5 SER A C 20
ATOM 6802 O O . SER A 1 5 ? 1.805 1.807 4.772 1.00 32.21 5 SER A O 20
ATOM 6810 N N . CYS A 1 6 ? 1.037 3.787 4.026 1.00 52.03 6 CYS A N 20
ATOM 6811 C CA . CYS A 1 6 ? -0.158 3.216 3.418 1.00 63.23 6 CYS A CA 20
ATOM 6812 C C . CYS A 1 6 ? -0.547 3.969 2.151 1.00 24.41 6 CYS A C 20
ATOM 6813 O O . CYS A 1 6 ? -0.639 5.197 2.150 1.00 31.30 6 CYS A O 20
ATOM 6820 N N . VAL A 1 7 ? -0.805 3.226 1.081 1.00 53.02 7 VAL A N 20
ATOM 6821 C CA . VAL A 1 7 ? -1.221 3.824 -0.181 1.00 54.13 7 VAL A CA 20
ATOM 6822 C C . VAL A 1 7 ? -2.636 3.373 -0.522 1.00 24.14 7 VAL A C 20
ATOM 6823 O O . VAL A 1 7 ? -2.903 2.179 -0.630 1.00 73.43 7 VAL A O 20
ATOM 6836 N N . ASN A 1 8 ? -3.541 4.331 -0.670 1.00 40.34 8 ASN A N 20
ATOM 6837 C CA . ASN A 1 8 ? -4.933 4.017 -0.972 1.00 45.32 8 ASN A CA 20
ATOM 6838 C C . ASN A 1 8 ? -5.128 3.676 -2.445 1.00 32.13 8 ASN A C 20
ATOM 6839 O O . ASN A 1 8 ? -4.476 4.243 -3.322 1.00 61.14 8 ASN A O 20
ATOM 6850 N N . PHE A 1 9 ? -6.040 2.743 -2.701 1.00 23.23 9 PHE A N 20
ATOM 6851 C CA . PHE A 1 9 ? -6.349 2.309 -4.057 1.00 42.12 9 PHE A CA 20
ATOM 6852 C C . PHE A 1 9 ? -7.849 2.078 -4.209 1.00 25.41 9 PHE A C 20
ATOM 6853 O O . PHE A 1 9 ? -8.465 1.380 -3.400 1.00 44.54 9 PHE A O 20
ATOM 6870 N N . GLY A 1 10 ? -8.431 2.672 -5.246 1.00 2.01 10 GLY A N 20
ATOM 6871 C CA . GLY A 1 10 ? -9.854 2.524 -5.482 1.00 22.30 10 GLY A CA 20
ATOM 6872 C C . GLY A 1 10 ? -10.696 3.064 -4.340 1.00 5.23 10 GLY A C 20
ATOM 6873 O O . GLY A 1 10 ? -11.879 2.743 -4.230 1.00 62.33 10 GLY A O 20
ATOM 6877 N N . ASN A 1 11 ? -10.085 3.884 -3.488 1.00 4.42 11 ASN A N 20
ATOM 6878 C CA . ASN A 1 11 ? -10.788 4.468 -2.351 1.00 60.31 11 ASN A CA 20
ATOM 6879 C C . ASN A 1 11 ? -11.402 3.380 -1.474 1.00 12.22 11 ASN A C 20
ATOM 6880 O O . ASN A 1 11 ? -12.567 3.466 -1.084 1.00 2.11 11 ASN A O 20
ATOM 6891 N N . GLY A 1 12 ? -10.611 2.357 -1.167 1.00 11.22 12 GLY A N 20
ATOM 6892 C CA . GLY A 1 12 ? -11.100 1.270 -0.340 1.00 64.14 12 GLY A CA 20
ATOM 6893 C C . GLY A 1 12 ? -9.997 0.336 0.122 1.00 1.02 12 GLY A C 20
ATOM 6894 O O . GLY A 1 12 ? -10.024 -0.153 1.253 1.00 43.21 12 GLY A O 20
ATOM 6898 N N . PHE A 1 13 ? -9.026 0.078 -0.750 1.00 3.00 13 PHE A N 20
ATOM 6899 C CA . PHE A 1 13 ? -7.921 -0.812 -0.412 1.00 40.44 13 PHE A CA 20
ATOM 6900 C C . PHE A 1 13 ? -6.636 -0.027 -0.174 1.00 42.51 13 PHE A C 20
ATOM 6901 O O . PHE A 1 13 ? -6.470 1.080 -0.681 1.00 42.24 13 PHE A O 20
ATOM 6918 N N . CYS A 1 14 ? -5.727 -0.612 0.598 1.00 63.42 14 CYS A N 20
ATOM 6919 C CA . CYS A 1 14 ? -4.452 0.028 0.897 1.00 71.13 14 CYS A CA 20
ATOM 6920 C C . CYS A 1 14 ? -3.289 -0.848 0.451 1.00 41.13 14 CYS A C 20
ATOM 6921 O O . CYS A 1 14 ? -3.436 -2.060 0.285 1.00 72.21 14 CYS A O 20
ATOM 6928 N N . GLY A 1 15 ? -2.133 -0.224 0.262 1.00 20.44 15 GLY A N 20
ATOM 6929 C CA . GLY A 1 15 ? -0.955 -0.953 -0.159 1.00 73.22 15 GLY A CA 20
ATOM 6930 C C . GLY A 1 15 ? 0.279 -0.543 0.616 1.00 53.24 15 GLY A C 20
ATOM 6931 O O . GLY A 1 15 ? 0.381 0.591 1.082 1.00 72.31 15 GLY A O 20
ATOM 6935 N N . ASP A 1 16 ? 1.220 -1.468 0.751 1.00 35.35 16 ASP A N 20
ATOM 6936 C CA . ASP A 1 16 ? 2.458 -1.199 1.472 1.00 0.33 16 ASP A CA 20
ATOM 6937 C C . ASP A 1 16 ? 3.459 -0.464 0.582 1.00 31.31 16 ASP A C 20
ATOM 6938 O O . ASP A 1 16 ? 4.513 -0.030 1.049 1.00 13.11 16 ASP A O 20
ATOM 6947 N N . ASN A 1 17 ? 3.127 -0.340 -0.703 1.00 12.02 17 ASN A N 20
ATOM 6948 C CA . ASN A 1 17 ? 3.997 0.326 -1.669 1.00 55.11 17 ASN A CA 20
ATOM 6949 C C . ASN A 1 17 ? 5.127 -0.600 -2.119 1.00 14.53 17 ASN A C 20
ATOM 6950 O O . ASN A 1 17 ? 5.979 -0.208 -2.916 1.00 60.41 17 ASN A O 20
ATOM 6961 N N . CYS A 1 18 ? 5.129 -1.835 -1.611 1.00 40.34 18 CYS A N 20
ATOM 6962 C CA . CYS A 1 18 ? 6.152 -2.806 -1.975 1.00 54.23 18 CYS A CA 20
ATOM 6963 C C . CYS A 1 18 ? 5.528 -3.955 -2.758 1.00 20.34 18 CYS A C 20
ATOM 6964 O O . CYS A 1 18 ? 5.814 -4.145 -3.941 1.00 31.40 18 CYS A O 20
ATOM 6971 N N . GLY A 1 19 ? 4.666 -4.712 -2.088 1.00 13.14 19 GLY A N 20
ATOM 69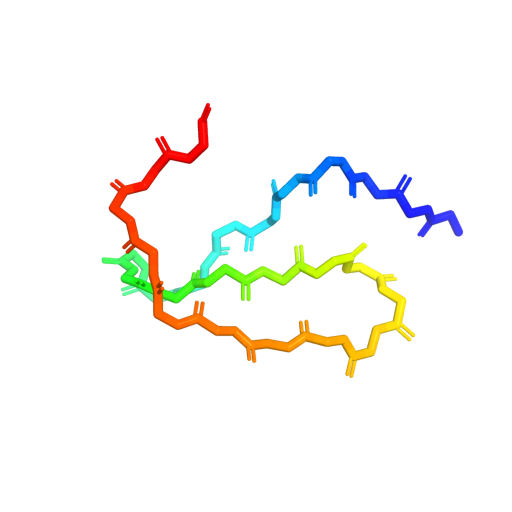72 C CA . GLY A 1 19 ? 4.000 -5.831 -2.727 1.00 53.24 19 GLY A CA 20
ATOM 6973 C C . GLY A 1 19 ? 2.864 -6.388 -1.886 1.00 21.11 19 GLY A C 20
ATOM 6974 O O . GLY A 1 19 ? 2.513 -7.561 -2.009 1.00 72.14 19 GLY A O 20
ATOM 6978 N N . ASN A 1 20 ? 2.290 -5.547 -1.026 1.00 34.52 20 ASN A N 20
ATOM 6979 C CA . ASN A 1 20 ? 1.192 -5.970 -0.163 1.00 72.23 20 ASN A CA 20
ATOM 6980 C C . ASN A 1 20 ? -0.080 -5.178 -0.450 1.00 4.40 20 ASN A C 20
ATOM 6981 O O . ASN A 1 20 ? -0.030 -3.988 -0.764 1.00 34.13 20 ASN A O 20
ATOM 6992 N N . SER A 1 21 ? -1.220 -5.850 -0.329 1.00 71.44 21 SER A N 20
ATOM 6993 C CA . SER A 1 21 ? -2.517 -5.224 -0.560 1.00 61.24 21 SER A CA 20
ATOM 6994 C C . SER A 1 21 ? -3.535 -5.735 0.454 1.00 43.11 21 SER A C 20
ATOM 6995 O O . SER A 1 21 ? -3.602 -6.934 0.725 1.00 24.12 21 SER A O 20
ATOM 7003 N N . TRP A 1 22 ? -4.311 -4.821 1.027 1.00 22.22 22 TRP A N 20
ATOM 7004 C CA . TRP A 1 22 ? -5.304 -5.195 2.030 1.00 32.14 22 TRP A CA 20
ATOM 7005 C C . TRP A 1 22 ? -6.402 -4.142 2.146 1.00 3.33 22 TRP A C 20
ATOM 7006 O O . TRP A 1 22 ? -6.159 -2.954 1.944 1.00 52.52 22 TRP A O 20
ATOM 7027 N N . ALA A 1 23 ? -7.609 -4.586 2.489 1.00 32.33 23 ALA A N 20
ATOM 7028 C CA . ALA A 1 23 ? -8.737 -3.675 2.649 1.00 14.11 23 ALA A CA 20
ATOM 7029 C C . ALA A 1 23 ? -8.484 -2.719 3.809 1.00 45.12 23 ALA A C 20
ATOM 7030 O O . ALA A 1 23 ? -8.082 -3.141 4.892 1.00 51.41 23 ALA A O 20
ATOM 7037 N N . CYS A 1 24 ? -8.704 -1.429 3.576 1.00 41.14 24 CYS A N 20
ATOM 7038 C CA . CYS A 1 24 ? -8.476 -0.427 4.611 1.00 1.43 24 CYS A CA 20
ATOM 7039 C C . CYS A 1 24 ? -9.556 0.649 4.608 1.00 60.23 24 CYS A C 20
ATOM 7040 O O . CYS A 1 24 ? -10.310 0.792 3.647 1.00 31.20 24 CYS A O 20
ATOM 7047 N N . SER A 1 25 ? -9.599 1.418 5.690 1.00 32.32 25 SER A N 20
ATOM 7048 C CA . SER A 1 25 ? -10.555 2.507 5.825 1.00 12.05 25 SER A CA 20
ATOM 7049 C C . SER A 1 25 ? -9.826 3.846 5.927 1.00 3.41 25 SER A C 20
ATOM 7050 O O . SER A 1 25 ? -10.405 4.850 6.340 1.00 23.33 25 SER A O 20
ATOM 7058 N N . GLY A 1 26 ? -8.546 3.851 5.547 1.00 14.41 26 GLY A N 20
ATOM 7059 C CA . GLY A 1 26 ? -7.755 5.066 5.602 1.00 52.24 26 GLY A CA 20
ATOM 7060 C C . GLY A 1 26 ? -6.794 5.081 6.777 1.00 25.54 26 GLY A C 20
ATOM 7061 O O . GLY A 1 26 ? -7.177 5.428 7.894 1.00 4.20 26 GLY A O 20
ATOM 7065 N N . CYS A 1 27 ? -5.540 4.706 6.527 1.00 20.54 27 CYS A N 20
ATOM 7066 C CA . CYS A 1 27 ? -4.524 4.682 7.578 1.00 33.24 27 CYS A CA 20
ATOM 7067 C C . CYS A 1 27 ? -4.425 6.037 8.272 1.00 15.43 27 CYS A C 20
ATOM 7068 O O . CYS A 1 27 ? -4.504 6.070 9.518 1.00 40.14 27 CYS A O 20
#

Nearest PDB structures (foldseek):
  2hgo-assembly1_A  TM=1.034E+00  e=1.179E-03  Corynespora cassiicola
  6pep-assembly1_a  TM=2.864E-01  e=9.310E+00  Salmonella enterica subsp. enterica serovar Typhimurium str. LT2
  2hgo-assembly1_A  TM=1.037E+00  e=8.107E-04  Corynespora cassiicola
  2hgo-assembly1_A  TM=1.036E+00  e=1.113E-03  Corynespora cassiicola
  2hgo-assembly1_A  TM=1.039E+00  e=8.107E-04  Corynespora cassiicola